Protein AF-A0A6G0XR82-F1 (afdb_monomer)

Mean predicted aligned error: 6.7 Å

Foldseek 3Di:
DPPQFPPVNLVVQADADEAEFPPPDDAPKDWDWQDDPPKIKIKIKAAARPDRLPAQEEEEEEEGHPDARVVCPVVQHLQCPDPRRYIYMYIHADRHYPIHDGDTPLCLQVVLVSCLVCVVVPPPDDQLHAYEYEYAASRLLNQLSCCQVPVPRHQAYEYELYAQAPCPWPVNVVVLVVDVCSVVVSVPDDRNRNSLVSQLPAAARAYEYEYECAANGRHVVRSVSSQVSHNHPHYYYHYDYPDYRPCSCVRPVPSVVVSVSVNSVLSSVLNVLVVLLVVLVVCLVVLVLVSLQVSLVVSLVDSSDDLVSLLSSLLSNLSSCVVVVNLVSNLVSLVVNCVSVVQPLSSLLSNLVSCVVVVNVVSNVVSLQSQQQSQVPPVGHDPVSSVVSVVSSVPDDD

Nearest PDB structures (foldseek):
  7jkq-assembly1_D  TM=6.886E-01  e=7.174E-10  Homo sapiens
  7svl-assembly1_A  TM=6.898E-01  e=7.174E-10  Homo sapiens
  1pfq-assembly1_B  TM=6.432E-01  e=1.160E-09  Homo sapiens
  7or4-assembly1_B  TM=6.634E-01  e=1.599E-09  Homo sapiens
  6eoq-assembly2_B  TM=6.815E-01  e=3.378E-09  Homo sapiens

Structure (mmCIF, N/CA/C/O backbone):
data_AF-A0A6G0XR82-F1
#
_entry.id   AF-A0A6G0XR82-F1
#
loop_
_atom_site.group_PDB
_atom_site.id
_atom_site.type_symbol
_atom_site.label_atom_id
_atom_site.label_alt_id
_atom_site.label_comp_id
_atom_site.label_asym_id
_atom_site.label_entity_id
_atom_site.label_seq_id
_atom_site.pdbx_PDB_ins_code
_atom_site.Cartn_x
_atom_site.Cartn_y
_atom_site.Cartn_z
_atom_site.occupancy
_atom_site.B_iso_or_equiv
_atom_site.auth_seq_id
_atom_site.auth_comp_id
_atom_site.auth_asym_id
_atom_site.auth_atom_id
_atom_site.pdbx_PDB_model_num
ATOM 1 N N . MET A 1 1 ? -2.478 14.395 -29.045 1.00 55.53 1 MET A N 1
ATOM 2 C CA . MET A 1 1 ? -1.799 13.345 -28.251 1.00 55.53 1 MET A CA 1
ATOM 3 C C . MET A 1 1 ? -0.926 14.026 -27.214 1.00 55.53 1 MET A C 1
ATOM 5 O O . MET A 1 1 ? -0.328 15.041 -27.544 1.00 55.53 1 MET A O 1
ATOM 9 N N . SER A 1 2 ? -0.887 13.512 -25.982 1.00 69.75 2 SER A N 1
ATOM 10 C CA . SER A 1 2 ? 0.058 13.986 -24.959 1.00 69.75 2 SER A CA 1
ATOM 11 C C . SER A 1 2 ? 1.497 13.804 -25.451 1.00 69.75 2 SER A C 1
ATOM 13 O O . SER A 1 2 ? 1.779 12.798 -26.104 1.00 69.75 2 SER A O 1
ATOM 15 N N . PHE A 1 3 ? 2.400 14.735 -25.120 1.00 74.00 3 PHE A N 1
ATOM 16 C CA . PHE A 1 3 ? 3.838 14.609 -25.403 1.00 74.00 3 PHE A CA 1
ATOM 17 C C . PHE A 1 3 ? 4.383 13.255 -24.924 1.00 74.00 3 PHE A C 1
ATOM 19 O O . PHE A 1 3 ? 5.084 12.567 -25.663 1.00 74.00 3 PHE A O 1
ATOM 26 N N . TRP A 1 4 ? 3.933 12.831 -23.740 1.00 75.75 4 TRP A N 1
ATOM 27 C CA . TRP A 1 4 ? 4.267 11.574 -23.066 1.00 75.75 4 TRP A CA 1
ATOM 28 C C . TRP A 1 4 ? 3.881 10.292 -23.812 1.00 75.75 4 TRP A C 1
ATOM 30 O O . TRP A 1 4 ? 4.352 9.220 -23.449 1.00 75.75 4 TRP A O 1
ATOM 40 N N . ASN A 1 5 ? 3.046 10.401 -24.848 1.00 76.00 5 ASN A N 1
ATOM 41 C CA . ASN A 1 5 ? 2.636 9.281 -25.698 1.00 76.00 5 ASN A CA 1
ATOM 42 C C . ASN A 1 5 ? 3.279 9.345 -27.089 1.00 76.00 5 ASN A C 1
ATOM 44 O O . ASN A 1 5 ? 2.842 8.644 -28.001 1.00 76.00 5 ASN A O 1
ATOM 48 N N . SER A 1 6 ? 4.263 10.224 -27.295 1.00 77.44 6 SER A N 1
ATOM 49 C CA . SER A 1 6 ? 4.989 10.260 -28.560 1.00 77.44 6 SER A CA 1
ATOM 50 C C . SER A 1 6 ? 5.784 8.959 -28.752 1.00 77.44 6 SER A C 1
ATOM 52 O O . SER A 1 6 ? 6.389 8.473 -27.792 1.00 77.44 6 SER A O 1
ATOM 54 N N . PRO A 1 7 ? 5.849 8.411 -29.982 1.00 75.50 7 PRO A N 1
ATOM 55 C CA . PRO A 1 7 ? 6.592 7.179 -30.256 1.00 75.50 7 PRO A CA 1
ATOM 56 C C . PRO A 1 7 ? 8.050 7.226 -29.791 1.00 75.50 7 PRO A C 1
ATOM 58 O O . PRO A 1 7 ? 8.578 6.224 -29.325 1.00 75.50 7 PRO A O 1
ATOM 61 N N . LEU A 1 8 ? 8.679 8.404 -29.858 1.00 72.38 8 LEU A N 1
ATOM 62 C CA . LEU A 1 8 ? 10.043 8.618 -29.387 1.00 72.38 8 LEU A CA 1
ATOM 63 C C . LEU A 1 8 ? 10.175 8.337 -27.885 1.00 72.38 8 LEU A C 1
ATOM 65 O O . LEU A 1 8 ? 11.029 7.552 -27.487 1.00 72.38 8 LEU A O 1
ATOM 69 N N . ILE A 1 9 ? 9.310 8.923 -27.055 1.00 73.50 9 ILE A N 1
ATOM 70 C CA . ILE A 1 9 ? 9.353 8.708 -25.602 1.00 73.50 9 ILE A CA 1
ATOM 71 C C . ILE A 1 9 ? 9.000 7.267 -25.275 1.00 73.50 9 ILE A C 1
ATOM 73 O O . ILE A 1 9 ? 9.699 6.638 -24.489 1.00 73.50 9 ILE A O 1
ATOM 77 N N . THR A 1 10 ? 7.958 6.727 -25.907 1.00 75.94 10 THR A N 1
ATOM 78 C CA . THR A 1 10 ? 7.538 5.345 -25.679 1.00 75.94 10 THR A CA 1
ATOM 79 C C . THR A 1 10 ? 8.652 4.354 -26.025 1.00 75.94 10 THR A C 1
ATOM 81 O O . THR A 1 10 ? 8.915 3.460 -25.231 1.00 75.94 10 THR A O 1
ATOM 84 N N . SER A 1 11 ? 9.370 4.550 -27.138 1.00 73.12 11 SER A N 1
ATOM 85 C CA . SER A 1 11 ? 10.477 3.671 -27.563 1.00 73.12 11 SER A CA 1
ATOM 86 C C . SER A 1 11 ? 11.698 3.675 -26.635 1.00 73.12 11 SER A C 1
ATOM 88 O O . SER A 1 11 ? 12.523 2.767 -26.698 1.00 73.12 11 SER A O 1
ATOM 90 N N . VAL A 1 12 ? 11.823 4.702 -25.792 1.00 73.69 12 VAL A N 1
ATOM 91 C CA . VAL A 1 12 ? 12.926 4.867 -24.833 1.00 73.69 12 VAL A CA 1
ATOM 92 C C . VAL A 1 12 ? 12.486 4.437 -23.437 1.00 73.69 12 VAL A C 1
ATOM 94 O O . VAL A 1 12 ? 13.255 3.836 -22.694 1.00 73.69 12 VAL A O 1
ATOM 97 N N . ALA A 1 13 ? 11.241 4.740 -23.072 1.00 77.38 13 ALA A N 1
ATOM 98 C CA . ALA A 1 13 ? 10.673 4.400 -21.775 1.00 77.38 13 ALA A CA 1
ATOM 99 C C . ALA A 1 13 ? 10.299 2.916 -21.662 1.00 77.38 13 ALA A C 1
ATOM 101 O O . ALA A 1 13 ? 10.279 2.387 -20.551 1.00 77.38 13 ALA A O 1
ATOM 102 N N . PHE A 1 14 ? 10.013 2.254 -22.787 1.00 87.69 14 PHE A N 1
ATOM 103 C CA . PHE A 1 14 ? 9.553 0.873 -22.821 1.00 87.69 14 PHE A CA 1
ATOM 104 C C . PHE A 1 14 ? 10.343 0.034 -23.825 1.00 87.69 14 PHE A C 1
ATOM 106 O O . PHE A 1 14 ? 10.493 0.387 -24.992 1.00 87.69 14 PHE A O 1
ATOM 113 N N . HIS A 1 15 ? 10.774 -1.136 -23.368 1.00 91.62 15 HIS A N 1
ATOM 114 C CA . HIS A 1 15 ? 11.325 -2.219 -24.176 1.00 91.62 15 HIS A CA 1
ATOM 115 C C . HIS A 1 15 ? 10.487 -3.483 -23.946 1.00 91.62 15 HIS A C 1
ATOM 117 O O . HIS A 1 15 ? 10.882 -4.344 -23.154 1.00 91.62 15 HIS A O 1
ATOM 123 N N . PRO A 1 16 ? 9.302 -3.580 -24.575 1.00 92.25 16 PRO A N 1
ATOM 124 C CA . PRO A 1 16 ? 8.404 -4.704 -24.364 1.00 92.25 16 PRO A CA 1
ATOM 125 C C . PRO A 1 16 ? 9.035 -6.019 -24.807 1.00 92.25 16 PRO A C 1
ATOM 127 O O . PRO A 1 16 ? 9.677 -6.097 -25.857 1.00 92.25 16 PRO A O 1
ATOM 130 N N . ARG A 1 17 ? 8.834 -7.064 -24.005 1.00 94.38 17 ARG A N 1
ATOM 131 C CA . ARG A 1 17 ? 9.253 -8.431 -24.320 1.00 94.38 17 ARG A CA 1
ATOM 132 C C . ARG A 1 17 ? 8.007 -9.305 -24.442 1.00 94.38 17 ARG A C 1
ATOM 134 O O . ARG A 1 17 ? 7.397 -9.605 -23.418 1.00 94.38 17 ARG A O 1
ATOM 141 N N . PRO A 1 18 ? 7.596 -9.703 -25.656 1.00 91.38 18 PRO A N 1
ATOM 142 C CA . PRO A 1 18 ? 6.456 -10.591 -25.815 1.00 91.38 18 PRO A CA 1
ATOM 143 C C . PRO A 1 18 ? 6.796 -12.001 -25.320 1.00 91.38 18 PRO A C 1
ATOM 145 O O . PRO A 1 18 ? 7.909 -12.494 -25.517 1.00 91.38 18 PRO A O 1
ATOM 148 N N . HIS A 1 19 ? 5.820 -12.663 -24.705 1.00 91.69 19 HIS A N 1
ATOM 149 C CA . HIS A 1 19 ? 5.923 -14.038 -24.213 1.00 91.69 19 HIS A CA 1
ATOM 150 C C . HIS A 1 19 ? 4.552 -14.711 -24.233 1.00 91.69 19 HIS A C 1
ATOM 152 O O . HIS A 1 19 ? 3.540 -14.084 -23.929 1.00 91.69 19 HIS A O 1
ATOM 158 N N . ALA A 1 20 ? 4.495 -15.995 -24.584 1.00 94.06 20 ALA A N 1
ATOM 159 C CA . ALA A 1 20 ? 3.223 -16.704 -24.668 1.00 94.06 20 ALA A CA 1
ATOM 160 C C . ALA A 1 20 ? 2.672 -17.044 -23.274 1.00 94.06 20 ALA A C 1
ATOM 162 O O . ALA A 1 20 ? 3.392 -17.569 -22.419 1.00 94.06 20 ALA A O 1
ATOM 163 N N . MET A 1 21 ? 1.371 -16.831 -23.078 1.00 95.81 21 MET A N 1
ATOM 164 C CA . MET A 1 21 ? 0.655 -17.280 -21.883 1.00 95.81 21 MET A CA 1
ATOM 165 C C . MET A 1 21 ? 0.849 -18.790 -21.663 1.00 95.81 21 MET A C 1
ATOM 167 O O . MET A 1 21 ? 0.847 -19.571 -22.616 1.00 95.81 21 MET A O 1
ATOM 171 N N . ASN A 1 22 ? 0.982 -19.207 -20.405 1.00 95.12 22 ASN A N 1
ATOM 172 C CA . ASN A 1 22 ? 1.188 -20.588 -19.962 1.00 95.12 22 ASN A CA 1
ATOM 173 C C . ASN A 1 22 ? 2.505 -21.238 -20.411 1.00 95.12 22 ASN A C 1
ATOM 175 O O . ASN A 1 22 ? 2.667 -22.453 -20.278 1.00 95.12 22 ASN A O 1
ATOM 179 N N . SER A 1 23 ? 3.467 -20.468 -20.919 1.00 91.44 23 SER A N 1
ATOM 180 C CA . SER A 1 23 ? 4.781 -21.011 -21.269 1.00 91.44 23 SER A CA 1
ATOM 181 C C . SER A 1 23 ? 5.792 -20.827 -20.134 1.00 91.44 23 SER A C 1
ATOM 183 O O . SER A 1 23 ? 5.794 -19.807 -19.438 1.00 91.44 23 SER A O 1
ATOM 185 N N . ALA A 1 24 ? 6.625 -21.852 -19.919 1.00 87.44 24 ALA A N 1
ATOM 186 C CA . ALA A 1 24 ? 7.550 -21.951 -18.785 1.00 87.44 24 ALA A CA 1
ATOM 187 C C . ALA A 1 24 ? 6.859 -21.757 -17.417 1.00 87.44 24 ALA A C 1
ATOM 189 O O . ALA A 1 24 ? 7.332 -21.001 -16.574 1.00 87.44 24 ALA A O 1
ATOM 190 N N . LEU A 1 25 ? 5.705 -22.400 -17.201 1.00 92.81 25 LEU A N 1
ATOM 191 C CA . LEU A 1 25 ? 5.049 -22.388 -15.893 1.00 92.81 25 LEU A CA 1
ATOM 192 C C . LEU A 1 25 ? 5.824 -23.249 -14.893 1.00 92.81 25 LEU A C 1
ATOM 194 O O . LEU A 1 25 ? 6.047 -24.441 -15.111 1.00 92.81 25 LEU A O 1
ATOM 198 N N . VAL A 1 26 ? 6.184 -22.646 -13.765 1.00 93.00 26 VAL A N 1
ATOM 199 C CA . VAL A 1 26 ? 6.666 -23.375 -12.589 1.00 93.00 26 VAL A CA 1
ATOM 200 C C . VAL A 1 26 ? 5.489 -24.010 -11.831 1.00 93.00 26 VAL A C 1
ATOM 202 O O . VAL A 1 26 ? 4.343 -23.587 -12.009 1.00 93.00 26 VAL A O 1
ATOM 205 N N . PRO A 1 27 ? 5.726 -25.025 -10.977 1.00 93.75 27 PRO A N 1
ATOM 206 C CA . PRO A 1 27 ? 4.661 -25.660 -10.206 1.00 93.75 27 PRO A CA 1
ATOM 207 C C . PRO A 1 27 ? 3.782 -24.650 -9.460 1.00 93.75 27 PRO A C 1
ATOM 209 O O . PRO A 1 27 ? 4.287 -23.719 -8.839 1.00 93.75 27 PRO A O 1
ATOM 212 N N . ASN A 1 28 ? 2.466 -24.865 -9.514 1.00 94.12 28 ASN A N 1
ATOM 213 C CA . ASN A 1 28 ? 1.417 -24.039 -8.901 1.00 94.12 28 ASN A CA 1
ATOM 214 C C . ASN A 1 28 ? 1.278 -22.598 -9.416 1.00 94.12 28 ASN A C 1
ATOM 216 O O . ASN A 1 28 ? 0.343 -21.922 -8.964 1.00 94.12 28 ASN A O 1
ATOM 220 N N . ALA A 1 29 ? 2.119 -22.153 -10.357 1.00 96.81 29 ALA A N 1
ATOM 221 C CA . ALA A 1 29 ? 1.943 -20.871 -11.022 1.00 96.81 29 ALA A CA 1
ATOM 222 C C . ALA A 1 29 ? 0.681 -20.871 -11.897 1.00 96.81 29 ALA A C 1
ATOM 224 O O . ALA A 1 29 ? 0.332 -21.882 -12.510 1.00 96.81 29 ALA A O 1
ATOM 225 N N . ILE A 1 30 ? -0.008 -19.733 -11.933 1.00 97.12 30 ILE A N 1
ATOM 226 C CA . ILE A 1 30 ? -1.222 -19.525 -12.723 1.00 97.12 30 ILE A CA 1
ATOM 227 C C . ILE A 1 30 ? -1.022 -18.271 -13.562 1.00 97.12 30 ILE A C 1
ATOM 229 O O . ILE A 1 30 ? -0.841 -17.191 -13.003 1.00 97.12 30 ILE A O 1
ATOM 233 N N . ASP A 1 31 ? -1.099 -18.407 -14.882 1.00 98.25 31 ASP A N 1
ATOM 234 C CA . ASP A 1 31 ? -1.198 -17.252 -15.767 1.00 98.25 31 ASP A CA 1
ATOM 235 C C . ASP A 1 31 ? -2.660 -16.843 -15.921 1.00 98.25 31 ASP A C 1
ATOM 237 O O . ASP A 1 31 ? -3.562 -17.679 -16.022 1.00 98.25 31 ASP A O 1
ATOM 241 N N . GLY A 1 32 ? -2.897 -15.540 -15.974 1.00 98.06 32 GLY A N 1
ATOM 242 C CA . GLY A 1 32 ? -4.209 -14.986 -16.250 1.00 98.06 32 GLY A CA 1
ATOM 243 C C . GLY A 1 32 ? -4.119 -13.618 -16.900 1.00 98.06 32 GLY A C 1
ATOM 244 O O . GLY A 1 32 ? -3.064 -13.192 -17.384 1.00 98.06 32 GLY A O 1
ATOM 245 N N . THR A 1 33 ? -5.260 -12.941 -16.964 1.00 98.25 33 THR A N 1
ATOM 246 C CA . THR A 1 33 ? -5.354 -11.629 -17.593 1.00 98.25 33 THR A CA 1
ATOM 247 C C . THR A 1 33 ? -6.385 -10.766 -16.880 1.00 98.25 33 THR A C 1
ATOM 249 O O . THR A 1 33 ? -7.494 -11.222 -16.612 1.00 98.25 33 THR A O 1
ATOM 252 N N . PHE A 1 34 ? -6.024 -9.519 -16.590 1.00 98.31 34 PHE A N 1
ATOM 253 C CA . PHE A 1 34 ? -6.964 -8.463 -16.225 1.00 98.31 34 PHE A CA 1
ATOM 254 C C . PHE A 1 34 ? -7.496 -7.819 -17.501 1.00 98.31 34 PHE A C 1
ATOM 256 O O . PHE A 1 34 ? -6.716 -7.505 -18.397 1.00 98.31 34 PHE A O 1
ATOM 263 N N . THR A 1 35 ? -8.804 -7.617 -17.619 1.00 97.56 35 THR A N 1
ATOM 264 C CA . THR A 1 35 ? -9.425 -7.206 -18.890 1.00 97.56 35 THR A CA 1
ATOM 265 C C . THR A 1 35 ? -10.333 -6.000 -18.722 1.00 97.56 35 THR A C 1
ATOM 267 O O . THR A 1 35 ? -11.177 -5.974 -17.827 1.00 97.56 35 THR A O 1
ATOM 270 N N . SER A 1 36 ? -10.222 -5.039 -19.635 1.00 95.25 36 SER A N 1
ATOM 271 C CA . SER A 1 36 ? -11.214 -3.985 -19.861 1.00 95.25 36 SER A CA 1
ATOM 272 C C . SER A 1 36 ? -11.848 -4.147 -21.250 1.00 95.25 36 SER A C 1
ATOM 274 O O . SER A 1 36 ? -11.583 -5.118 -21.956 1.00 95.25 36 SER A O 1
ATOM 276 N N . SER A 1 37 ? -12.682 -3.194 -21.672 1.00 93.56 37 SER A N 1
ATOM 277 C CA . SER A 1 37 ? -13.242 -3.182 -23.029 1.00 93.56 37 SER A CA 1
ATOM 278 C C . SER A 1 37 ? -12.204 -2.936 -24.131 1.00 93.56 37 SER A C 1
ATOM 280 O O . SER A 1 37 ? -12.506 -3.174 -25.297 1.00 93.56 37 SER A O 1
ATOM 282 N N . THR A 1 38 ? -11.010 -2.436 -23.794 1.00 93.19 38 THR A N 1
ATOM 283 C CA . THR A 1 38 ? -10.015 -1.982 -24.782 1.00 93.19 38 THR A CA 1
ATOM 284 C C . THR A 1 38 ? -8.644 -2.625 -24.640 1.00 93.19 38 THR A C 1
ATOM 286 O O . THR A 1 38 ? -7.877 -2.596 -25.600 1.00 93.19 38 THR A O 1
ATOM 289 N N . ILE A 1 39 ? -8.316 -3.186 -23.474 1.00 96.56 39 ILE A N 1
ATOM 290 C CA . ILE A 1 39 ? -7.007 -3.785 -23.205 1.00 96.56 39 ILE A CA 1
ATOM 291 C C . ILE A 1 39 ? -7.105 -5.021 -22.314 1.00 96.56 39 ILE A C 1
ATOM 293 O O . ILE A 1 39 ? -8.064 -5.202 -21.561 1.00 96.56 39 ILE A O 1
ATOM 297 N N . SER A 1 40 ? -6.056 -5.832 -22.362 1.00 97.44 40 SER A N 1
ATOM 298 C CA . SER A 1 40 ? -5.846 -6.987 -21.512 1.00 97.44 40 SER A CA 1
ATOM 299 C C . SER A 1 40 ? -4.414 -6.974 -20.958 1.00 97.44 40 SER A C 1
ATOM 301 O O . SER A 1 40 ? -3.467 -6.842 -21.731 1.00 97.44 40 SER A O 1
ATOM 303 N N . LEU A 1 41 ? -4.247 -7.090 -19.640 1.00 98.31 41 LEU A N 1
ATOM 304 C CA . LEU A 1 41 ? -2.948 -7.102 -18.953 1.00 98.31 41 LEU A CA 1
ATOM 305 C C . LEU A 1 41 ? -2.674 -8.497 -18.400 1.00 98.31 41 LEU A C 1
ATOM 307 O O . LEU A 1 41 ? -3.444 -8.995 -17.576 1.00 98.31 41 LEU A O 1
ATOM 311 N N . GLY A 1 42 ? -1.612 -9.138 -18.872 1.00 98.19 42 GLY A N 1
ATOM 312 C CA . GLY A 1 42 ? -1.167 -10.437 -18.397 1.00 98.19 42 GLY A CA 1
ATOM 313 C C . GLY A 1 42 ? -0.675 -10.383 -16.954 1.00 98.19 42 GLY A C 1
ATOM 314 O O . GLY A 1 42 ? -0.168 -9.365 -16.485 1.00 98.19 42 GLY A O 1
ATOM 315 N N . TYR A 1 43 ? -0.835 -11.488 -16.235 1.00 98.50 43 TYR A N 1
ATOM 316 C CA . TYR A 1 43 ? -0.204 -11.667 -14.935 1.00 98.50 43 TYR A CA 1
ATOM 317 C C . TYR A 1 43 ? 0.187 -13.118 -14.705 1.00 98.50 43 TYR A C 1
ATOM 319 O O . TYR A 1 43 ? -0.530 -14.027 -15.123 1.00 98.50 43 TYR A O 1
ATOM 327 N N . ARG A 1 44 ? 1.247 -13.332 -13.926 1.00 98.50 44 ARG A N 1
ATOM 328 C CA . ARG A 1 44 ? 1.579 -14.644 -13.366 1.00 98.50 44 ARG A CA 1
ATOM 329 C C . ARG A 1 44 ? 1.447 -14.620 -11.855 1.00 98.50 44 ARG A C 1
ATOM 331 O O . ARG A 1 44 ? 2.093 -13.821 -11.179 1.00 98.50 44 ARG A O 1
ATOM 338 N N . PHE A 1 45 ? 0.625 -15.518 -11.326 1.00 98.44 45 PHE A N 1
ATOM 339 C CA . PHE A 1 45 ? 0.469 -15.740 -9.898 1.00 98.44 45 PHE A CA 1
ATOM 340 C C . PHE A 1 45 ? 1.267 -16.962 -9.453 1.00 98.44 45 PHE A C 1
ATOM 342 O O . PHE A 1 45 ? 0.876 -18.103 -9.693 1.00 98.44 45 PHE A O 1
ATOM 349 N N . TYR A 1 46 ? 2.382 -16.717 -8.783 1.00 98.12 46 TYR A N 1
ATOM 350 C CA . TYR A 1 46 ? 3.236 -17.708 -8.155 1.00 98.12 46 TYR A CA 1
ATOM 351 C C . TYR A 1 46 ? 2.749 -18.038 -6.751 1.00 98.12 46 TYR A C 1
ATOM 353 O O . TYR A 1 46 ? 2.797 -17.210 -5.840 1.00 98.12 46 TYR A O 1
ATOM 361 N N . ARG A 1 47 ? 2.342 -19.290 -6.567 1.00 96.62 47 ARG A N 1
ATOM 362 C CA . ARG A 1 47 ? 2.002 -19.852 -5.260 1.00 96.62 47 ARG A CA 1
ATOM 363 C C . ARG A 1 47 ? 3.124 -20.771 -4.774 1.00 96.62 47 ARG A C 1
ATOM 365 O O . ARG A 1 47 ? 3.822 -21.343 -5.615 1.00 96.62 47 ARG A O 1
ATOM 372 N N . PRO A 1 48 ? 3.291 -20.961 -3.452 1.00 93.06 48 PRO A N 1
ATOM 373 C CA . PRO A 1 48 ? 4.290 -21.884 -2.924 1.00 93.06 48 PRO A CA 1
ATOM 374 C C . PRO A 1 48 ? 4.197 -23.279 -3.562 1.00 93.06 48 PRO A C 1
ATOM 376 O O . PRO A 1 48 ? 3.114 -23.814 -3.810 1.00 93.06 48 PRO A O 1
ATOM 379 N N . SER A 1 49 ? 5.349 -23.883 -3.852 1.00 83.44 49 SER A N 1
ATOM 380 C CA . SER A 1 49 ? 5.414 -25.137 -4.619 1.00 83.44 49 SER A CA 1
ATOM 381 C C . SER A 1 49 ? 4.941 -26.367 -3.831 1.00 83.44 49 SER A C 1
ATOM 383 O O . SER A 1 49 ? 4.312 -27.256 -4.402 1.00 83.44 49 SER A O 1
ATOM 385 N N . SER A 1 50 ? 5.209 -26.419 -2.525 1.00 82.25 50 SER A N 1
ATOM 386 C CA . SER A 1 50 ? 4.862 -27.549 -1.652 1.00 82.25 50 SER A CA 1
ATOM 387 C C . SER A 1 50 ? 3.441 -27.458 -1.094 1.00 82.25 50 SER A C 1
ATOM 389 O O . SER A 1 50 ? 2.709 -28.444 -1.096 1.00 82.25 50 SER A O 1
ATOM 391 N N . GLN A 1 51 ? 3.048 -26.276 -0.621 1.00 88.75 51 GLN A N 1
ATOM 392 C CA . GLN A 1 51 ? 1.745 -26.005 -0.017 1.00 88.75 51 GLN A CA 1
ATOM 393 C C . GLN A 1 51 ? 1.174 -24.716 -0.623 1.00 88.75 51 GLN A C 1
ATOM 395 O O . GLN A 1 51 ? 1.398 -23.636 -0.081 1.00 88.75 51 GLN A O 1
ATOM 400 N N . PRO A 1 52 ? 0.460 -24.797 -1.761 1.00 87.44 52 PRO A N 1
ATOM 401 C CA . PRO A 1 52 ? 0.110 -23.629 -2.574 1.00 87.44 52 PRO A CA 1
ATOM 402 C C . PRO A 1 52 ? -0.789 -22.603 -1.886 1.00 87.44 52 PRO A C 1
ATOM 404 O O . PRO A 1 52 ? -0.849 -21.470 -2.351 1.00 87.44 52 PRO A O 1
ATOM 407 N N . ASP A 1 53 ? -1.454 -22.981 -0.796 1.00 90.44 53 ASP A N 1
ATOM 408 C CA . ASP A 1 53 ? -2.315 -22.094 -0.010 1.00 90.44 53 ASP A CA 1
ATOM 409 C C . ASP A 1 53 ? -1.661 -21.675 1.328 1.00 90.44 53 ASP A C 1
ATOM 411 O O . ASP A 1 53 ? -2.262 -20.946 2.111 1.00 90.44 53 ASP A O 1
ATOM 415 N N . SER A 1 54 ? -0.420 -22.109 1.590 1.00 92.25 54 SER A N 1
ATOM 416 C CA . SER A 1 54 ? 0.349 -21.782 2.798 1.00 92.25 54 SER A CA 1
ATOM 417 C C . SER A 1 54 ? 1.242 -20.562 2.570 1.00 92.25 54 SER A C 1
ATOM 419 O O . SER A 1 54 ? 2.468 -20.668 2.491 1.00 92.25 54 SER A O 1
ATOM 421 N N . TYR A 1 55 ? 0.614 -19.399 2.450 1.00 96.25 55 TYR A N 1
ATOM 422 C CA . TYR A 1 55 ? 1.275 -18.097 2.438 1.00 96.25 55 TYR A CA 1
ATOM 423 C C . TYR A 1 55 ? 0.520 -17.127 3.346 1.00 96.25 55 TYR A C 1
ATOM 425 O O . TYR A 1 55 ? -0.699 -17.208 3.474 1.00 96.25 55 TYR A O 1
ATOM 433 N N . GLU A 1 56 ? 1.247 -16.211 3.976 1.00 96.88 56 GLU A N 1
ATOM 434 C CA . GLU A 1 56 ? 0.700 -15.237 4.929 1.00 96.88 56 GLU A CA 1
ATOM 435 C C . GLU A 1 56 ? 0.457 -13.867 4.288 1.00 96.88 56 GLU A C 1
ATOM 437 O O . GLU A 1 56 ? -0.146 -12.990 4.898 1.00 96.88 56 GLU A O 1
ATOM 442 N N . SER A 1 57 ? 0.928 -13.668 3.056 1.00 98.00 57 SER A N 1
ATOM 443 C CA . SER A 1 57 ? 0.746 -12.435 2.289 1.00 98.00 57 SER A CA 1
ATOM 444 C C . SER A 1 57 ? 0.876 -12.682 0.784 1.00 98.00 57 SER A C 1
ATOM 446 O O . SER A 1 57 ? 1.446 -13.687 0.347 1.00 98.00 57 SER A O 1
ATOM 448 N N . VAL A 1 58 ? 0.353 -11.753 -0.016 1.00 98.56 58 VAL A N 1
ATOM 449 C CA . VAL A 1 58 ? 0.569 -11.701 -1.468 1.00 98.56 58 VAL A CA 1
ATOM 450 C C . VAL A 1 58 ? 1.351 -10.441 -1.806 1.00 98.56 58 VAL A C 1
ATOM 452 O O . VAL A 1 58 ? 0.927 -9.340 -1.467 1.00 98.56 58 VAL A O 1
ATOM 455 N N . ILE A 1 59 ? 2.462 -10.579 -2.521 1.00 98.81 59 ILE A N 1
ATOM 456 C CA . ILE A 1 59 ? 3.165 -9.448 -3.125 1.00 98.81 59 ILE A CA 1
ATOM 457 C C . ILE A 1 59 ? 2.574 -9.200 -4.515 1.00 98.81 59 ILE A C 1
ATOM 459 O O . ILE A 1 59 ? 2.690 -10.054 -5.390 1.00 98.81 59 ILE A O 1
ATOM 463 N N . LEU A 1 60 ? 1.960 -8.035 -4.728 1.00 98.88 60 LEU A N 1
ATOM 464 C CA . LEU A 1 60 ? 1.551 -7.548 -6.046 1.00 98.88 60 LEU A CA 1
ATOM 465 C C . LEU A 1 60 ? 2.695 -6.725 -6.647 1.00 98.88 60 LEU A C 1
ATOM 467 O O . LEU A 1 60 ? 2.939 -5.596 -6.219 1.00 98.88 60 LEU A O 1
ATOM 471 N N . LEU A 1 61 ? 3.390 -7.301 -7.626 1.00 98.88 61 LEU A N 1
ATOM 472 C CA . LEU A 1 61 ? 4.594 -6.749 -8.225 1.00 98.88 61 LEU A CA 1
ATOM 473 C C . LEU A 1 61 ? 4.322 -6.109 -9.590 1.00 98.88 61 LEU A C 1
ATOM 475 O O . LEU A 1 61 ? 3.858 -6.760 -10.527 1.00 98.88 61 LEU A O 1
ATOM 479 N N . PHE A 1 62 ? 4.708 -4.840 -9.698 1.00 98.62 62 PHE A N 1
ATOM 480 C CA . PHE A 1 62 ? 4.875 -4.107 -10.948 1.00 98.62 62 PHE A CA 1
ATOM 481 C C . PHE A 1 62 ? 6.369 -4.066 -11.285 1.00 98.62 62 PHE A C 1
ATOM 483 O O . PHE A 1 62 ? 7.166 -3.490 -10.535 1.00 98.62 62 PHE A O 1
ATOM 490 N N . HIS A 1 63 ? 6.749 -4.719 -12.382 1.00 97.88 63 HIS A N 1
ATOM 491 C CA . HIS A 1 63 ? 8.150 -4.955 -12.735 1.00 97.88 63 HIS A CA 1
ATOM 492 C C . HIS A 1 63 ? 8.823 -3.718 -13.355 1.00 97.88 63 HIS A C 1
ATOM 494 O O . HIS A 1 63 ? 8.177 -2.726 -13.699 1.00 97.88 63 HIS A O 1
ATOM 500 N N . GLY A 1 64 ? 10.142 -3.744 -13.495 1.00 95.50 64 GLY A N 1
ATOM 501 C CA . GLY A 1 64 ? 10.906 -2.705 -14.178 1.00 95.50 64 GLY A CA 1
ATOM 502 C C . GLY A 1 64 ? 10.760 -2.770 -15.698 1.00 95.50 64 GLY A C 1
ATOM 503 O O . GLY A 1 64 ? 10.176 -3.690 -16.268 1.00 95.50 64 GLY A O 1
ATOM 504 N N . ASN A 1 65 ? 11.303 -1.773 -16.395 1.00 92.12 65 ASN A N 1
ATOM 505 C CA . ASN A 1 65 ? 11.359 -1.824 -17.855 1.00 92.12 65 ASN A CA 1
ATOM 506 C C . ASN A 1 65 ? 12.192 -3.041 -18.328 1.00 92.12 65 ASN A C 1
ATOM 508 O O . ASN A 1 65 ? 13.150 -3.424 -17.664 1.00 92.12 65 ASN A O 1
ATOM 512 N N . ALA A 1 66 ? 11.845 -3.608 -19.488 1.00 92.69 66 ALA A N 1
ATOM 513 C CA . ALA A 1 66 ? 12.471 -4.781 -20.114 1.00 92.69 66 ALA A CA 1
ATOM 514 C C . ALA A 1 66 ? 12.368 -6.111 -19.338 1.00 92.69 66 ALA A C 1
ATOM 516 O O . ALA A 1 66 ? 13.024 -7.089 -19.706 1.00 92.69 66 ALA A O 1
ATOM 517 N N . GLU A 1 67 ? 11.533 -6.178 -18.307 1.00 95.69 67 GLU A N 1
ATOM 518 C CA . GLU A 1 67 ? 11.230 -7.405 -17.560 1.00 95.69 67 GLU A CA 1
ATOM 519 C C . GLU A 1 67 ? 9.867 -7.965 -17.960 1.00 95.69 67 GLU A C 1
ATOM 521 O O . GLU A 1 67 ? 9.061 -7.253 -18.553 1.00 95.69 67 GLU A O 1
ATOM 526 N N . ILE A 1 68 ? 9.626 -9.237 -17.656 1.00 96.94 68 ILE A N 1
ATOM 527 C CA . ILE A 1 68 ? 8.327 -9.905 -17.807 1.00 96.94 68 ILE A CA 1
ATOM 528 C C . ILE A 1 68 ? 8.047 -10.800 -16.608 1.00 96.94 68 ILE A C 1
ATOM 530 O O . ILE A 1 68 ? 8.972 -11.228 -15.916 1.00 96.94 68 ILE A O 1
ATOM 534 N N . ALA A 1 69 ? 6.780 -11.149 -16.395 1.00 97.06 69 ALA A N 1
ATOM 535 C CA . ALA A 1 69 ? 6.353 -11.974 -15.273 1.00 97.06 69 ALA A CA 1
ATOM 536 C C . ALA A 1 69 ? 7.207 -13.247 -15.044 1.00 97.06 69 ALA A C 1
ATOM 538 O O . ALA A 1 69 ? 7.629 -13.439 -13.903 1.00 97.06 69 ALA A O 1
ATOM 539 N N . PRO A 1 70 ? 7.567 -14.055 -16.072 1.00 96.25 70 PRO A N 1
ATOM 540 C CA . PRO A 1 70 ? 8.449 -15.221 -15.922 1.00 96.25 70 PRO A CA 1
ATOM 541 C C . PRO A 1 70 ? 9.847 -14.953 -15.339 1.00 96.25 70 PRO A C 1
ATOM 543 O O . PRO A 1 70 ? 10.451 -15.865 -14.777 1.00 96.25 70 PRO A O 1
ATOM 546 N N . ASP A 1 71 ? 10.384 -13.731 -15.441 1.00 96.56 71 ASP A N 1
ATOM 547 C CA . ASP A 1 71 ? 11.727 -13.420 -14.925 1.00 96.56 71 ASP A CA 1
ATOM 548 C C . ASP A 1 71 ? 11.794 -13.548 -13.382 1.00 96.56 71 ASP A C 1
ATOM 550 O O . ASP A 1 71 ? 12.873 -13.676 -12.799 1.00 96.56 71 ASP A O 1
ATOM 554 N N . TYR A 1 72 ? 10.639 -13.587 -12.706 1.00 97.00 72 TYR A N 1
ATOM 555 C CA . TYR A 1 72 ? 10.519 -13.648 -11.247 1.00 97.00 72 TYR A CA 1
ATOM 556 C C . TYR A 1 72 ? 10.398 -15.066 -10.669 1.00 97.00 72 TYR A C 1
ATOM 558 O O . TYR A 1 72 ? 10.205 -15.226 -9.459 1.00 97.00 72 TYR A O 1
ATOM 566 N N . ASP A 1 73 ? 10.581 -16.110 -11.482 1.00 95.69 73 ASP A N 1
ATOM 567 C CA . ASP A 1 73 ? 10.542 -17.508 -11.037 1.00 95.69 73 ASP A CA 1
ATOM 568 C C . ASP A 1 73 ? 11.470 -17.769 -9.837 1.00 95.69 73 ASP A C 1
ATOM 570 O O . ASP A 1 73 ? 11.069 -18.407 -8.860 1.00 95.69 73 ASP A O 1
ATOM 574 N N . SER A 1 74 ? 12.710 -17.264 -9.872 1.00 95.00 74 SER A N 1
ATOM 575 C CA . SER A 1 74 ? 13.662 -17.443 -8.765 1.00 95.00 74 SER A CA 1
ATOM 576 C C . SER A 1 74 ? 13.230 -16.676 -7.518 1.00 95.00 74 SER A C 1
ATOM 578 O O . SER A 1 74 ? 13.289 -17.223 -6.419 1.00 95.00 74 SER A O 1
ATOM 580 N N . ALA A 1 75 ? 12.758 -15.438 -7.682 1.00 96.62 75 ALA A N 1
ATOM 581 C CA . ALA A 1 75 ? 12.300 -14.620 -6.565 1.00 96.62 75 ALA A CA 1
ATOM 582 C C . ALA A 1 75 ? 11.097 -15.259 -5.861 1.00 96.62 75 ALA A C 1
ATOM 584 O O . ALA A 1 75 ? 11.053 -15.281 -4.634 1.00 96.62 75 ALA A O 1
ATOM 585 N N . SER A 1 76 ? 10.168 -15.860 -6.612 1.00 96.81 76 SER A N 1
ATOM 586 C CA . SER A 1 76 ? 9.011 -16.551 -6.034 1.00 96.81 76 SER A CA 1
ATOM 587 C C . SER A 1 76 ? 9.404 -17.697 -5.091 1.00 96.81 76 SER A C 1
ATOM 589 O O . SER A 1 76 ? 8.787 -17.877 -4.041 1.00 96.81 76 SER A O 1
ATOM 591 N N . LYS A 1 77 ? 10.473 -18.440 -5.416 1.00 95.69 77 LYS A N 1
ATOM 592 C CA . LYS A 1 77 ? 10.980 -19.537 -4.578 1.00 95.69 77 LYS A CA 1
ATOM 593 C C . LYS A 1 77 ? 11.523 -19.012 -3.259 1.00 95.69 77 LYS A C 1
ATOM 595 O O . LYS A 1 77 ? 11.164 -19.545 -2.214 1.00 95.69 77 LYS A O 1
ATOM 600 N N . GLU A 1 78 ? 12.330 -17.956 -3.317 1.00 96.75 78 GLU A N 1
ATOM 601 C CA . GLU A 1 78 ? 12.881 -17.291 -2.133 1.00 96.75 78 GLU A CA 1
ATOM 602 C C . GLU A 1 78 ? 11.761 -16.801 -1.223 1.00 96.75 78 GLU A C 1
ATOM 604 O O . GLU A 1 78 ? 11.742 -17.140 -0.044 1.00 96.75 78 GLU A O 1
ATOM 609 N N . LEU A 1 79 ? 10.782 -16.091 -1.796 1.00 97.19 79 LEU A N 1
ATOM 610 C CA . LEU A 1 79 ? 9.649 -15.526 -1.069 1.00 97.19 79 LEU A CA 1
ATOM 611 C C . LEU A 1 79 ? 8.790 -16.603 -0.391 1.00 97.19 79 LEU A C 1
ATOM 613 O O . LEU A 1 79 ? 8.380 -16.449 0.759 1.00 97.19 79 LEU A O 1
ATOM 617 N N . SER A 1 80 ? 8.557 -17.724 -1.075 1.00 95.62 80 SER A N 1
ATOM 618 C CA . SER A 1 80 ? 7.797 -18.847 -0.518 1.00 95.62 80 SER A CA 1
ATOM 619 C C . SER A 1 80 ? 8.540 -19.614 0.583 1.00 95.62 80 SER A C 1
ATOM 621 O O . SER A 1 80 ? 7.910 -20.319 1.365 1.00 95.62 80 SER A O 1
ATOM 623 N N . ALA A 1 81 ? 9.870 -19.496 0.644 1.00 95.25 81 ALA A N 1
ATOM 624 C CA . ALA A 1 81 ? 10.721 -20.204 1.598 1.00 95.25 81 ALA A CA 1
ATOM 625 C C . ALA A 1 81 ? 11.076 -19.367 2.839 1.00 95.25 81 ALA A C 1
ATOM 627 O O . ALA A 1 81 ? 11.806 -19.845 3.713 1.00 95.25 81 ALA A O 1
ATOM 628 N N . MET A 1 82 ? 10.609 -18.119 2.920 1.00 95.06 82 MET A N 1
ATOM 629 C CA . MET A 1 82 ? 10.892 -17.257 4.065 1.00 95.06 82 MET A CA 1
ATOM 630 C C . MET A 1 82 ? 10.099 -17.680 5.307 1.00 95.06 82 MET A C 1
ATOM 632 O O . MET A 1 82 ? 9.226 -18.544 5.254 1.00 95.06 82 MET A O 1
ATOM 636 N N . LYS A 1 83 ? 10.408 -17.067 6.457 1.00 94.69 83 LYS A N 1
ATOM 637 C CA . LYS A 1 83 ? 9.687 -17.364 7.705 1.00 94.69 83 LYS A CA 1
ATOM 638 C C . LYS A 1 83 ? 8.263 -16.819 7.687 1.00 94.69 83 LYS A C 1
ATOM 640 O O . LYS A 1 83 ? 7.432 -17.385 8.383 1.00 94.69 83 LYS A O 1
ATOM 645 N N . SER A 1 84 ? 8.016 -15.763 6.913 1.00 94.06 84 SER A N 1
ATOM 646 C CA . SER A 1 84 ? 6.683 -15.242 6.606 1.00 94.06 84 SER A CA 1
ATOM 647 C C . SER A 1 84 ? 6.431 -15.476 5.109 1.00 94.06 84 SER A C 1
ATOM 649 O O . SER A 1 84 ? 6.705 -14.583 4.301 1.00 94.06 84 SER A O 1
ATOM 651 N N . PRO A 1 85 ? 6.014 -16.690 4.694 1.00 96.38 85 PRO A N 1
ATOM 652 C CA . PRO A 1 85 ? 5.935 -17.048 3.283 1.00 96.38 85 PRO A CA 1
ATOM 653 C C . PRO A 1 85 ? 4.991 -16.122 2.519 1.00 96.38 85 PRO A C 1
ATOM 655 O O . PRO A 1 85 ? 3.862 -15.878 2.953 1.00 96.38 85 PRO A O 1
ATOM 658 N N . ALA A 1 86 ? 5.429 -15.651 1.355 1.00 97.88 86 ALA A N 1
ATOM 659 C CA . ALA A 1 86 ? 4.614 -14.827 0.471 1.00 97.88 86 ALA A CA 1
ATOM 660 C C . ALA A 1 86 ? 4.383 -15.514 -0.876 1.00 97.88 86 ALA A C 1
ATOM 662 O O . ALA A 1 86 ? 5.293 -16.112 -1.455 1.00 97.88 86 ALA A O 1
ATOM 663 N N . ALA A 1 87 ? 3.163 -15.386 -1.392 1.00 98.31 87 ALA A N 1
ATOM 664 C CA . ALA A 1 87 ? 2.883 -15.619 -2.802 1.00 98.31 87 ALA A CA 1
ATOM 665 C C . ALA A 1 87 ? 3.234 -14.358 -3.610 1.00 98.31 87 ALA A C 1
ATOM 667 O O . ALA A 1 87 ? 3.216 -13.248 -3.076 1.00 98.31 87 ALA A O 1
ATOM 668 N N . LEU A 1 88 ? 3.548 -14.512 -4.895 1.00 98.62 88 LEU A N 1
ATOM 669 C CA . LEU A 1 88 ? 3.966 -13.408 -5.761 1.00 98.62 88 LEU A CA 1
ATOM 670 C C . LEU A 1 88 ? 3.041 -13.315 -6.975 1.00 98.62 88 LEU A C 1
ATOM 672 O O . LEU A 1 88 ? 2.892 -14.275 -7.717 1.00 98.62 88 LEU A O 1
ATOM 676 N N . LEU A 1 89 ? 2.436 -12.157 -7.198 1.00 98.75 89 LEU A N 1
ATOM 677 C CA . LEU A 1 89 ? 1.608 -11.852 -8.358 1.00 98.75 89 LEU A CA 1
ATOM 678 C C . LEU A 1 89 ? 2.310 -10.775 -9.183 1.00 98.75 89 LEU A C 1
ATOM 680 O O . LEU A 1 89 ? 2.369 -9.628 -8.754 1.00 98.75 89 LEU A O 1
ATOM 684 N N . VAL A 1 90 ? 2.840 -11.136 -10.349 1.00 98.75 90 VAL A N 1
ATOM 685 C CA . VAL A 1 90 ? 3.553 -10.202 -11.235 1.00 98.75 90 VAL A CA 1
ATOM 686 C C . VAL A 1 90 ? 2.651 -9.798 -12.387 1.00 98.75 90 VAL A C 1
ATOM 688 O O . VAL A 1 90 ? 2.043 -10.667 -13.011 1.00 98.75 90 VAL A O 1
ATOM 691 N N . VAL A 1 91 ? 2.573 -8.499 -12.670 1.00 98.31 91 VAL A N 1
ATOM 692 C CA . VAL A 1 91 ? 1.731 -7.937 -13.734 1.00 98.31 91 VAL A CA 1
ATOM 693 C C . VAL A 1 91 ? 2.586 -7.430 -14.883 1.00 98.31 91 VAL A C 1
ATOM 695 O O . VAL A 1 91 ? 3.469 -6.606 -14.657 1.00 98.31 91 VAL A O 1
ATOM 698 N N . ASP A 1 92 ? 2.263 -7.860 -16.101 1.00 97.81 92 ASP A N 1
ATOM 699 C CA . ASP A 1 92 ? 2.873 -7.361 -17.330 1.00 97.81 92 ASP A CA 1
ATOM 700 C C . ASP A 1 92 ? 2.151 -6.099 -17.832 1.00 97.81 92 ASP A C 1
ATOM 702 O O . ASP A 1 92 ? 0.919 -6.048 -17.924 1.00 97.81 92 ASP A O 1
ATOM 706 N N . TYR A 1 93 ? 2.911 -5.075 -18.225 1.00 96.62 93 TYR A N 1
ATOM 707 C CA . TYR A 1 93 ? 2.355 -3.878 -18.872 1.00 96.62 93 TYR A CA 1
ATOM 708 C C . TYR A 1 93 ? 1.800 -4.186 -20.270 1.00 96.62 93 TYR A C 1
ATOM 710 O O . TYR A 1 93 ? 2.082 -5.232 -20.851 1.00 96.62 93 TYR A O 1
ATOM 718 N N . ARG A 1 94 ? 1.048 -3.252 -20.866 1.00 95.94 94 ARG A N 1
ATOM 719 C CA . ARG A 1 94 ? 0.634 -3.344 -22.282 1.00 95.94 94 ARG A CA 1
ATOM 720 C C . ARG A 1 94 ? 1.838 -3.624 -23.187 1.00 95.94 94 ARG A C 1
ATOM 722 O O . ARG A 1 94 ? 2.871 -2.976 -23.039 1.00 95.94 94 ARG A O 1
ATOM 729 N N . GLY A 1 95 ? 1.704 -4.577 -24.103 1.00 94.88 95 GLY A N 1
ATOM 730 C CA . GLY A 1 95 ? 2.772 -5.008 -25.012 1.00 94.88 95 GLY A CA 1
ATOM 731 C C . GLY A 1 95 ? 3.838 -5.925 -24.391 1.00 94.88 95 GLY A C 1
ATOM 732 O O . GLY A 1 95 ? 4.657 -6.475 -25.127 1.00 94.88 95 GLY A O 1
ATOM 733 N N . TYR A 1 96 ? 3.844 -6.119 -23.068 1.00 96.62 96 TYR A N 1
ATOM 734 C CA . TYR A 1 96 ? 4.730 -7.062 -22.378 1.00 96.62 96 TYR A CA 1
ATOM 735 C C . TYR A 1 96 ? 4.031 -8.403 -22.192 1.00 96.62 96 TYR A C 1
ATOM 737 O O . TYR A 1 96 ? 2.810 -8.464 -22.048 1.00 96.62 96 TYR A O 1
ATOM 745 N N . GLY A 1 97 ? 4.810 -9.483 -22.188 1.00 95.94 97 GLY A N 1
ATOM 746 C CA . GLY A 1 97 ? 4.281 -10.829 -22.025 1.00 95.94 97 GLY A CA 1
ATOM 747 C C . GLY A 1 97 ? 3.192 -11.125 -23.054 1.00 95.94 97 GLY A C 1
ATOM 748 O O . GLY A 1 97 ? 3.427 -11.032 -24.261 1.00 95.94 97 GLY A O 1
ATOM 749 N N . TRP A 1 98 ? 2.000 -11.457 -22.563 1.00 96.94 98 TRP A N 1
ATOM 750 C CA . TRP A 1 98 ? 0.792 -11.666 -23.372 1.00 96.94 98 TRP A CA 1
ATOM 751 C C . TRP A 1 98 ? -0.250 -10.550 -23.199 1.00 96.94 98 TRP A C 1
ATOM 753 O O . TRP A 1 98 ? -1.423 -10.733 -23.534 1.00 96.94 98 TRP A O 1
ATOM 763 N N . SER A 1 99 ? 0.153 -9.394 -22.672 1.00 97.69 99 SER A N 1
ATOM 764 C CA . SER A 1 99 ? -0.692 -8.204 -22.611 1.00 97.69 99 SER A CA 1
ATOM 765 C C . SER A 1 99 ? -0.933 -7.622 -24.003 1.00 97.69 99 SER A C 1
ATOM 767 O O . SER A 1 99 ? -0.038 -7.570 -24.845 1.00 97.69 99 SER A O 1
ATOM 769 N N . SER A 1 100 ? -2.138 -7.109 -24.240 1.00 97.00 100 SER A N 1
ATOM 770 C CA . SER A 1 100 ? -2.492 -6.438 -25.491 1.00 97.00 100 SER A CA 1
ATOM 771 C C . SER A 1 100 ? -2.073 -4.964 -25.496 1.00 97.00 100 SER A C 1
ATOM 773 O O . SER A 1 100 ? -1.856 -4.359 -24.445 1.00 97.00 100 SER A O 1
ATOM 775 N N . GLY A 1 101 ? -2.141 -4.336 -26.670 1.00 93.88 101 GLY A N 1
ATOM 776 C CA . GLY A 1 101 ? -1.972 -2.892 -26.831 1.00 93.88 101 GLY A CA 1
ATOM 777 C C . GLY A 1 101 ? -0.522 -2.431 -26.698 1.00 93.88 101 GLY A C 1
ATOM 778 O O . GLY A 1 101 ? 0.389 -3.236 -26.551 1.00 93.88 101 GLY A O 1
ATOM 779 N N . GLU A 1 102 ? -0.330 -1.115 -26.741 1.00 92.00 102 GLU A N 1
ATOM 780 C CA . GLU A 1 102 ? 0.990 -0.482 -26.671 1.00 92.00 102 GLU A CA 1
ATOM 781 C C . GLU A 1 102 ? 1.198 0.184 -25.304 1.00 92.00 102 GLU A C 1
ATOM 783 O O . GLU A 1 102 ? 0.255 0.798 -24.776 1.00 92.00 102 GLU A O 1
ATOM 788 N N . PRO A 1 103 ? 2.402 0.097 -24.715 1.00 90.75 103 PRO A N 1
ATOM 789 C CA . PRO A 1 103 ? 2.696 0.756 -23.453 1.00 90.75 103 PRO A CA 1
ATOM 790 C C . PRO A 1 103 ? 2.721 2.276 -23.618 1.00 90.75 103 PRO A C 1
ATOM 792 O O . PRO A 1 103 ? 3.096 2.820 -24.656 1.00 90.75 103 PRO A O 1
ATOM 795 N N . SER A 1 104 ? 2.340 2.991 -22.563 1.00 88.75 104 SER A N 1
ATOM 796 C CA . SER A 1 104 ? 2.488 4.442 -22.510 1.00 88.75 104 SER A CA 1
ATOM 797 C C . SER A 1 104 ? 2.610 4.918 -21.069 1.00 88.75 104 SER A C 1
ATOM 799 O O . SER A 1 104 ? 2.008 4.345 -20.161 1.00 88.75 104 SER A O 1
ATOM 801 N N . LEU A 1 105 ? 3.349 6.007 -20.848 1.00 87.50 105 LEU A N 1
ATOM 802 C CA . LEU A 1 105 ? 3.507 6.567 -19.502 1.00 87.50 105 LEU A CA 1
ATOM 803 C C . LEU A 1 105 ? 2.174 7.096 -18.950 1.00 87.50 105 LEU A C 1
ATOM 805 O O . LEU A 1 105 ? 1.932 7.022 -17.749 1.00 87.50 105 LEU A O 1
ATOM 809 N N . THR A 1 106 ? 1.284 7.582 -19.824 1.00 87.62 106 THR A N 1
ATOM 810 C CA . THR A 1 106 ? -0.034 8.098 -19.414 1.00 87.62 106 THR A CA 1
ATOM 811 C C . THR A 1 106 ? -1.042 7.004 -19.061 1.00 87.62 106 THR A C 1
ATOM 813 O O . THR A 1 106 ? -1.981 7.284 -18.320 1.00 87.62 106 THR A O 1
ATOM 816 N N . SER A 1 107 ? -0.867 5.774 -19.560 1.00 90.50 107 SER A N 1
ATOM 817 C CA . SER A 1 107 ? -1.746 4.645 -19.224 1.00 90.50 107 SER A CA 1
ATOM 818 C C . SER A 1 107 ? -1.273 3.847 -18.015 1.00 90.50 107 SER A C 1
ATOM 820 O O . SER A 1 107 ? -2.072 3.135 -17.425 1.00 90.50 107 SER A O 1
ATOM 822 N N . LEU A 1 108 ? -0.004 3.981 -17.618 1.00 92.69 108 LEU A N 1
ATOM 823 C CA . LEU A 1 108 ? 0.609 3.151 -16.578 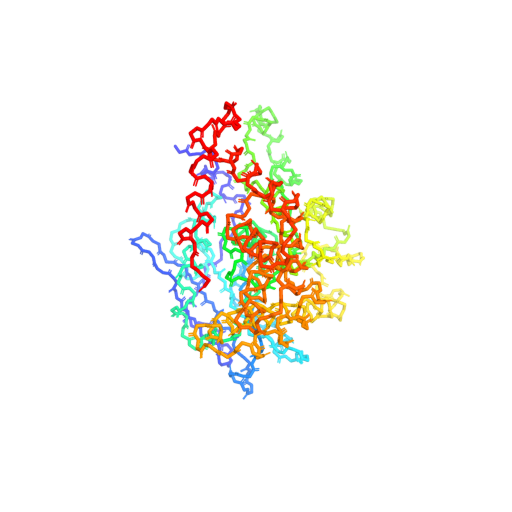1.00 92.69 108 LEU A CA 1
ATOM 824 C C . LEU A 1 108 ? -0.197 3.149 -15.265 1.00 92.69 108 LEU A C 1
ATOM 826 O O . LEU A 1 108 ? -0.450 2.102 -14.676 1.00 92.69 108 LEU A O 1
ATOM 830 N N . LEU A 1 109 ? -0.646 4.331 -14.830 1.00 95.56 109 LEU A N 1
ATOM 831 C CA . LEU A 1 109 ? -1.403 4.472 -13.587 1.00 95.56 109 LEU A CA 1
ATOM 832 C C . LEU A 1 109 ? -2.826 3.911 -13.702 1.00 95.56 109 LEU A C 1
ATOM 834 O O . LEU A 1 109 ? -3.270 3.212 -12.799 1.00 95.56 109 LEU A O 1
ATOM 838 N N . SER A 1 110 ? -3.529 4.168 -14.809 1.00 95.88 110 SER A N 1
ATOM 839 C CA . SER A 1 110 ? -4.885 3.639 -15.012 1.00 95.88 110 SER A CA 1
ATOM 840 C C . SER A 1 110 ? -4.897 2.124 -15.233 1.00 95.88 110 SER A C 1
ATOM 842 O O . SER A 1 110 ? -5.838 1.451 -14.819 1.00 95.88 110 SER A O 1
ATOM 844 N N . ASP A 1 111 ? -3.829 1.571 -15.805 1.00 97.38 111 ASP A N 1
ATOM 845 C CA . ASP A 1 111 ? -3.601 0.130 -15.898 1.00 97.38 111 ASP A CA 1
ATOM 846 C C . ASP A 1 111 ? -3.409 -0.487 -14.501 1.00 97.38 111 ASP A C 1
ATOM 848 O O . ASP A 1 111 ? -4.022 -1.507 -14.183 1.00 97.38 111 ASP A O 1
ATOM 852 N N . ALA A 1 112 ? -2.646 0.166 -13.617 1.00 98.00 112 ALA A N 1
ATOM 853 C CA . ALA A 1 112 ? -2.521 -0.262 -12.223 1.00 98.00 112 ALA A CA 1
ATOM 854 C C . ALA A 1 112 ? -3.870 -0.212 -11.478 1.00 98.00 112 ALA A C 1
ATOM 856 O O . ALA A 1 112 ? -4.183 -1.105 -10.688 1.00 98.00 112 ALA A O 1
ATOM 857 N N . GLU A 1 113 ? -4.703 0.799 -11.738 1.00 97.94 113 GLU A N 1
ATOM 858 C CA . GLU A 1 113 ? -6.054 0.879 -11.168 1.00 97.94 113 GLU A CA 1
ATOM 859 C C . GLU A 1 113 ? -6.956 -0.274 -11.636 1.00 97.94 113 GLU A C 1
ATOM 861 O O . GLU A 1 113 ? -7.697 -0.837 -10.825 1.00 97.94 113 GLU A O 1
ATOM 866 N N . LEU A 1 114 ? -6.869 -0.665 -12.914 1.00 98.25 114 LEU A N 1
ATOM 867 C CA . LEU A 1 114 ? -7.581 -1.832 -13.442 1.00 98.25 114 LEU A CA 1
ATOM 868 C C . LEU A 1 114 ? -7.192 -3.098 -12.669 1.00 98.25 114 LEU A C 1
ATOM 870 O O . LEU A 1 114 ? -8.077 -3.807 -12.185 1.00 98.25 114 LEU A O 1
ATOM 874 N N . VAL A 1 115 ? -5.890 -3.333 -12.483 1.00 98.31 115 VAL A N 1
ATOM 875 C CA . VAL A 1 115 ? -5.360 -4.453 -11.686 1.00 98.31 115 VAL A CA 1
ATOM 876 C C . VAL A 1 115 ? -5.943 -4.436 -10.273 1.00 98.31 115 VAL A C 1
ATOM 878 O O . VAL A 1 115 ? -6.506 -5.432 -9.822 1.00 98.31 115 VAL A O 1
ATOM 881 N N . ALA A 1 116 ? -5.880 -3.295 -9.580 1.00 97.94 116 ALA A N 1
ATOM 882 C CA . ALA A 1 116 ? -6.400 -3.165 -8.218 1.00 97.94 116 ALA A CA 1
ATOM 883 C C . ALA A 1 116 ? -7.918 -3.414 -8.130 1.00 97.94 116 ALA A C 1
ATOM 885 O O . ALA A 1 116 ? -8.409 -3.940 -7.127 1.00 97.94 116 ALA A O 1
ATOM 886 N N . SER A 1 117 ? -8.673 -3.049 -9.171 1.00 97.31 117 SER A N 1
ATOM 887 C CA . SER A 1 117 ? -10.120 -3.277 -9.237 1.00 97.31 117 SER A CA 1
ATOM 888 C C . SER A 1 117 ? -10.491 -4.750 -9.449 1.00 97.31 117 SER A C 1
ATOM 890 O O . SER A 1 117 ? -11.527 -5.190 -8.953 1.00 97.31 117 SER A O 1
ATOM 892 N N . GLN A 1 118 ? -9.632 -5.515 -10.129 1.00 97.88 118 GLN A N 1
ATOM 893 C CA . GLN A 1 118 ? -9.857 -6.916 -10.497 1.00 97.88 118 GLN A CA 1
ATOM 894 C C . GLN A 1 118 ? -9.018 -7.906 -9.679 1.00 97.88 118 GLN A C 1
ATOM 896 O O . GLN A 1 118 ? -9.041 -9.106 -9.938 1.00 97.88 118 GLN A O 1
ATOM 901 N N . LEU A 1 119 ? -8.305 -7.450 -8.648 1.00 96.94 119 LEU A N 1
ATOM 902 C CA . LEU A 1 119 ? -7.456 -8.323 -7.837 1.00 96.94 119 LEU A CA 1
ATOM 903 C C . LEU A 1 119 ? -8.234 -9.502 -7.223 1.00 96.94 119 LEU A C 1
ATOM 905 O O . LEU A 1 119 ? -7.748 -10.629 -7.200 1.00 96.94 119 LEU A O 1
ATOM 909 N N . GLY A 1 120 ? -9.483 -9.267 -6.807 1.00 95.00 120 GLY A N 1
ATOM 910 C CA . GLY A 1 120 ? -10.366 -10.307 -6.269 1.00 95.00 120 GLY A CA 1
ATOM 911 C C . GLY A 1 120 ? -10.836 -11.353 -7.289 1.00 95.00 120 GLY A C 1
ATOM 912 O O . GLY A 1 120 ? -11.373 -12.378 -6.883 1.00 95.00 120 GLY A O 1
ATOM 913 N N . SER A 1 121 ? -10.641 -11.130 -8.596 1.00 96.12 121 SER A N 1
ATOM 914 C CA . SER A 1 121 ? -10.942 -12.130 -9.630 1.00 96.12 121 SER A CA 1
ATOM 915 C C . SER A 1 121 ? -9.757 -13.034 -9.971 1.00 96.12 121 SER A C 1
ATOM 917 O O . SER A 1 121 ? -9.907 -13.925 -10.805 1.00 96.12 121 SER A O 1
ATOM 919 N N . VAL A 1 122 ? -8.584 -12.832 -9.356 1.00 98.00 122 VAL A N 1
ATOM 920 C CA . VAL A 1 122 ? -7.424 -13.711 -9.560 1.00 98.00 122 VAL A CA 1
ATOM 921 C C . VAL A 1 122 ? -7.731 -15.100 -8.980 1.00 98.00 122 VAL A C 1
ATOM 923 O O . VAL A 1 122 ? -7.985 -15.224 -7.777 1.00 98.00 122 VAL A O 1
ATOM 926 N N . PRO A 1 123 ? -7.703 -16.175 -9.790 1.00 96.19 123 PRO A N 1
ATOM 927 C CA . PRO A 1 123 ? -7.982 -17.516 -9.301 1.00 96.19 123 PRO A CA 1
ATOM 928 C C . PRO A 1 123 ? -7.014 -17.927 -8.190 1.00 96.19 123 PRO A C 1
ATOM 930 O O . PRO A 1 123 ? -5.803 -17.769 -8.321 1.00 96.19 123 PRO A O 1
ATOM 933 N N . LYS A 1 124 ? -7.552 -18.528 -7.120 1.00 95.56 124 LYS A N 1
ATOM 934 C CA . LYS A 1 124 ? -6.787 -19.044 -5.964 1.00 95.56 124 LYS A CA 1
ATOM 935 C C . LYS A 1 124 ? -6.063 -17.980 -5.128 1.00 95.56 124 LYS A C 1
ATOM 937 O O . LYS A 1 124 ? -5.316 -18.349 -4.223 1.00 95.56 124 LYS A O 1
ATOM 942 N N . LEU A 1 125 ? -6.285 -16.691 -5.386 1.00 95.94 125 LEU A N 1
ATOM 943 C CA . LEU A 1 125 ? -5.839 -15.636 -4.483 1.00 95.94 125 LEU A CA 1
ATOM 944 C C . LEU A 1 125 ? -6.661 -15.712 -3.190 1.00 95.94 125 LEU A C 1
ATOM 946 O O . LEU A 1 125 ? -7.891 -15.704 -3.231 1.00 95.94 125 LEU A O 1
ATOM 950 N N . ASN A 1 126 ? -5.986 -15.825 -2.048 1.00 93.25 126 ASN A N 1
ATOM 951 C CA . ASN A 1 126 ? -6.621 -15.857 -0.737 1.00 93.25 126 ASN A CA 1
ATOM 952 C C . ASN A 1 126 ? -6.971 -14.420 -0.306 1.00 93.25 126 ASN A C 1
ATOM 954 O O . ASN A 1 126 ? -6.059 -13.633 -0.057 1.00 93.25 126 ASN A O 1
ATOM 958 N N . PRO A 1 127 ? -8.260 -14.053 -0.191 1.00 89.88 127 PRO A N 1
ATOM 959 C CA . PRO A 1 127 ? -8.654 -12.694 0.174 1.00 89.88 127 PRO A CA 1
ATOM 960 C C . PRO A 1 127 ? -8.413 -12.369 1.656 1.00 89.88 127 PRO A C 1
ATOM 962 O O . PRO A 1 127 ? -8.547 -11.217 2.052 1.00 89.88 127 PRO A O 1
ATOM 965 N N . SER A 1 128 ? -8.104 -13.369 2.488 1.00 89.38 128 SER A N 1
ATOM 966 C CA . SER A 1 128 ? -7.894 -13.194 3.929 1.00 89.38 128 SER A CA 1
ATOM 967 C C . SER A 1 128 ? -6.467 -12.800 4.299 1.00 89.38 128 SER A C 1
ATOM 969 O O . SER A 1 128 ? -6.227 -12.470 5.459 1.00 89.38 128 SER A O 1
ATOM 971 N N . VAL A 1 129 ? -5.524 -12.842 3.354 1.00 95.06 129 VAL A N 1
ATOM 972 C CA . VAL A 1 129 ? -4.147 -12.406 3.602 1.00 95.06 129 VAL A CA 1
ATOM 973 C C . VAL A 1 129 ? -3.915 -10.993 3.067 1.00 95.06 129 VAL A C 1
ATOM 975 O O . VAL A 1 129 ? -4.513 -10.607 2.060 1.00 95.06 129 VAL A O 1
ATOM 978 N N . PRO A 1 130 ? -3.040 -10.205 3.708 1.00 96.75 130 PRO A N 1
ATOM 979 C CA . PRO A 1 130 ?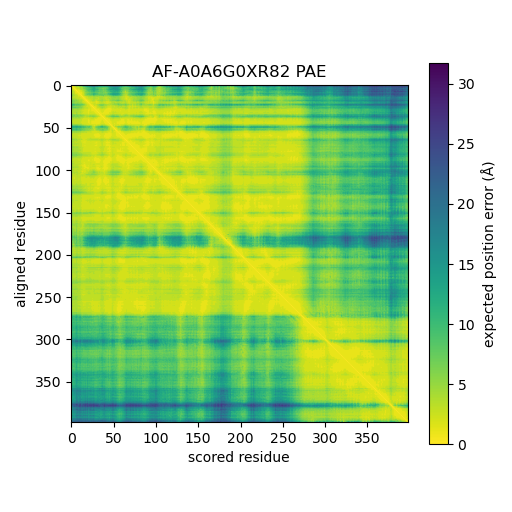 -2.666 -8.890 3.214 1.00 96.75 130 PRO A CA 1
ATOM 980 C C . PRO A 1 130 ? -2.024 -8.930 1.831 1.00 96.75 130 PRO A C 1
ATOM 982 O O . PRO A 1 130 ? -1.249 -9.833 1.497 1.00 96.75 130 PRO A O 1
ATOM 985 N N . VAL A 1 131 ? -2.274 -7.865 1.071 1.00 98.44 131 VAL A N 1
ATOM 986 C CA . VAL A 1 131 ? -1.596 -7.593 -0.196 1.00 98.44 131 VAL A CA 1
ATOM 987 C C . VAL A 1 131 ? -0.561 -6.493 0.023 1.00 98.44 131 VAL A C 1
ATOM 989 O O . VAL A 1 131 ? -0.883 -5.404 0.503 1.00 98.44 131 VAL A O 1
ATOM 992 N N . VAL A 1 132 ? 0.684 -6.774 -0.346 1.00 98.75 132 VAL A N 1
ATOM 993 C CA . VAL A 1 132 ? 1.814 -5.843 -0.296 1.00 98.75 132 VAL A CA 1
ATOM 994 C C . VAL A 1 132 ? 2.136 -5.394 -1.712 1.00 98.75 132 VAL A C 1
ATOM 996 O O . VAL A 1 132 ? 2.347 -6.216 -2.600 1.00 98.75 132 VAL A O 1
ATOM 999 N N . LEU A 1 133 ? 2.168 -4.085 -1.933 1.00 98.88 133 LEU A N 1
ATOM 1000 C CA . LEU A 1 133 ? 2.558 -3.510 -3.214 1.00 98.88 133 LEU A CA 1
ATOM 1001 C C . LEU A 1 133 ? 4.074 -3.570 -3.362 1.00 98.88 133 LEU A C 1
ATOM 1003 O O . LEU A 1 133 ? 4.804 -3.196 -2.448 1.00 98.88 133 LEU A O 1
ATOM 1007 N N . PHE A 1 134 ? 4.547 -3.987 -4.527 1.00 98.94 134 PHE A N 1
ATOM 1008 C CA . PHE A 1 134 ? 5.958 -3.978 -4.876 1.00 98.94 134 PHE A CA 1
ATOM 1009 C C . PHE A 1 134 ? 6.125 -3.292 -6.221 1.00 98.94 134 PHE A C 1
ATOM 1011 O O . PHE A 1 134 ? 5.580 -3.732 -7.229 1.00 98.94 134 PHE A O 1
ATOM 1018 N N . GLY A 1 135 ? 6.892 -2.211 -6.246 1.00 98.62 135 GLY A N 1
ATOM 1019 C CA . GLY A 1 135 ? 7.267 -1.544 -7.480 1.00 98.62 135 GLY A CA 1
ATOM 1020 C C . GLY A 1 135 ? 8.770 -1.593 -7.677 1.00 98.62 135 GLY A C 1
ATOM 1021 O O . GLY A 1 135 ? 9.517 -1.128 -6.819 1.00 98.62 135 GLY A O 1
ATOM 1022 N N . ARG A 1 136 ? 9.204 -2.130 -8.818 1.00 98.19 136 ARG A N 1
ATOM 1023 C CA . ARG A 1 136 ? 10.604 -2.090 -9.239 1.00 98.19 136 ARG A CA 1
ATOM 1024 C C . ARG A 1 136 ? 10.798 -1.034 -10.313 1.00 98.19 136 ARG A C 1
ATOM 1026 O O . ARG A 1 136 ? 10.116 -1.078 -11.335 1.00 98.19 136 ARG A O 1
ATOM 1033 N N . SER A 1 137 ? 11.741 -0.113 -10.125 1.00 96.56 137 SER A N 1
ATOM 1034 C CA . SER A 1 137 ? 12.087 0.909 -11.120 1.00 96.56 137 SER A CA 1
ATOM 1035 C C . SER A 1 137 ? 10.827 1.645 -11.607 1.00 96.56 137 SER A C 1
ATOM 1037 O O . SER A 1 137 ? 10.147 2.275 -10.792 1.00 96.56 137 SER A O 1
ATOM 1039 N N . LEU A 1 138 ? 10.446 1.515 -12.883 1.00 95.50 138 LEU A N 1
ATOM 1040 C CA . LEU A 1 138 ? 9.201 2.060 -13.442 1.00 95.50 138 LEU A CA 1
ATOM 1041 C C . LEU A 1 138 ? 7.933 1.613 -12.687 1.00 95.50 138 LEU A C 1
ATOM 1043 O O . LEU A 1 138 ? 7.026 2.418 -12.474 1.00 95.50 138 LEU A O 1
ATOM 1047 N N . GLY A 1 139 ? 7.875 0.367 -12.215 1.00 97.50 139 GLY A N 1
ATOM 1048 C CA . GLY A 1 139 ? 6.742 -0.156 -11.452 1.00 97.50 139 GLY A CA 1
ATOM 1049 C C . GLY A 1 139 ? 6.515 0.536 -10.108 1.00 97.50 139 GLY A C 1
ATOM 1050 O O . GLY A 1 139 ? 5.397 0.522 -9.590 1.00 97.50 139 GLY A O 1
ATOM 1051 N N . SER A 1 140 ? 7.526 1.236 -9.578 1.00 98.00 140 SER A N 1
ATOM 1052 C CA . SER A 1 140 ? 7.396 2.084 -8.381 1.00 98.00 140 SER A CA 1
ATOM 1053 C C . SER A 1 140 ? 6.292 3.127 -8.536 1.00 98.00 140 SER A C 1
ATOM 1055 O O . SER A 1 140 ? 5.580 3.415 -7.577 1.00 98.00 140 SER A O 1
ATOM 1057 N N . GLN A 1 141 ? 6.088 3.648 -9.750 1.00 97.50 141 GLN A N 1
ATOM 1058 C CA . GLN A 1 141 ? 5.056 4.654 -10.007 1.00 97.50 141 GLN A CA 1
ATOM 1059 C C . GLN A 1 141 ? 3.647 4.070 -9.840 1.00 97.50 141 GLN A C 1
ATOM 1061 O O . GLN A 1 141 ? 2.772 4.721 -9.266 1.00 97.50 141 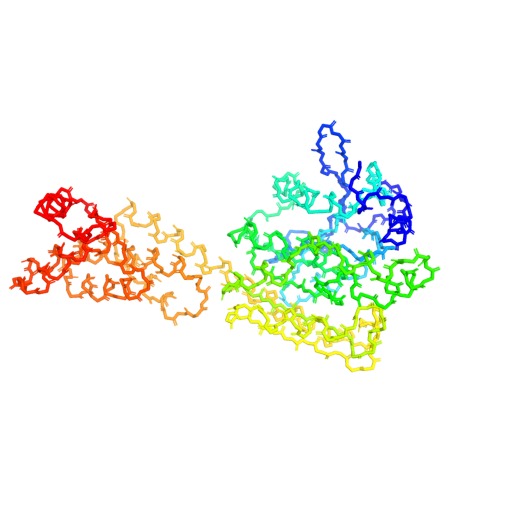GLN A O 1
ATOM 1066 N N . CYS A 1 142 ? 3.442 2.823 -10.280 1.00 98.12 142 CYS A N 1
ATOM 1067 C CA . CYS A 1 142 ? 2.191 2.088 -10.091 1.00 98.12 142 CYS A CA 1
ATOM 1068 C C . CYS A 1 142 ? 1.945 1.806 -8.607 1.00 98.12 142 CYS A C 1
ATOM 1070 O O . CYS A 1 142 ? 0.874 2.110 -8.085 1.00 98.12 142 CYS A O 1
ATOM 1072 N N . ALA A 1 143 ? 2.961 1.283 -7.917 1.00 98.62 143 ALA A N 1
ATOM 1073 C CA . ALA A 1 143 ? 2.869 0.918 -6.510 1.00 98.62 143 ALA A CA 1
ATOM 1074 C C . ALA A 1 143 ? 2.569 2.137 -5.613 1.00 98.62 143 ALA A C 1
ATOM 1076 O O . ALA A 1 143 ? 1.621 2.106 -4.831 1.00 98.62 143 ALA A O 1
ATOM 1077 N N . ILE A 1 144 ? 3.288 3.256 -5.780 1.00 98.50 144 ILE A N 1
ATOM 1078 C CA . ILE A 1 144 ? 3.021 4.506 -5.040 1.00 98.50 144 ILE A CA 1
ATOM 1079 C C . ILE A 1 144 ? 1.611 5.024 -5.337 1.00 98.50 144 ILE A C 1
ATOM 1081 O O . ILE A 1 144 ? 0.894 5.460 -4.435 1.00 98.50 144 ILE A O 1
ATOM 1085 N N . HIS A 1 145 ? 1.197 4.978 -6.604 1.00 98.06 145 HIS A N 1
ATOM 1086 C CA . HIS A 1 145 ? -0.123 5.443 -6.998 1.00 98.06 145 HIS A CA 1
ATOM 1087 C C . HIS A 1 145 ? -1.249 4.644 -6.337 1.00 98.06 145 HIS A C 1
ATOM 1089 O O . HIS A 1 145 ? -2.175 5.251 -5.797 1.00 98.06 145 HIS A O 1
ATOM 1095 N N . LEU A 1 146 ? -1.149 3.314 -6.331 1.00 98.44 146 LEU A N 1
ATOM 1096 C CA . LEU A 1 146 ? -2.141 2.445 -5.705 1.00 98.44 146 LEU A CA 1
ATOM 1097 C C . LEU A 1 146 ? -2.168 2.584 -4.186 1.00 98.44 146 LEU A C 1
ATOM 1099 O O . LEU A 1 146 ? -3.256 2.671 -3.620 1.00 98.44 146 LEU A O 1
ATOM 1103 N N . ALA A 1 147 ? -1.002 2.680 -3.545 1.00 97.50 147 ALA A N 1
ATOM 1104 C CA . ALA A 1 147 ? -0.902 2.912 -2.108 1.00 97.50 147 ALA A CA 1
ATOM 1105 C C . ALA A 1 147 ? -1.619 4.202 -1.684 1.00 97.50 147 ALA A C 1
ATOM 1107 O O . ALA A 1 147 ? -2.342 4.217 -0.694 1.00 97.50 147 ALA A O 1
ATOM 1108 N N . ASN A 1 148 ? -1.453 5.280 -2.455 1.00 96.19 148 ASN A N 1
ATOM 1109 C CA . ASN A 1 148 ? -2.116 6.550 -2.175 1.00 96.19 148 ASN A CA 1
ATOM 1110 C C . ASN A 1 148 ? -3.615 6.518 -2.510 1.00 96.19 148 ASN A C 1
ATOM 1112 O O . ASN A 1 148 ? -4.416 7.123 -1.805 1.00 96.19 148 ASN A O 1
ATOM 1116 N N . LYS A 1 149 ? -4.009 5.876 -3.618 1.00 95.88 149 LYS A N 1
ATOM 1117 C CA . LYS A 1 149 ? -5.404 5.888 -4.089 1.00 95.88 149 LYS A CA 1
ATOM 1118 C C . LYS A 1 149 ? -6.306 4.937 -3.299 1.00 95.88 149 LYS A C 1
ATOM 1120 O O . LYS A 1 149 ? -7.490 5.220 -3.142 1.00 95.88 149 LYS A O 1
ATOM 1125 N N . PHE A 1 150 ? -5.758 3.827 -2.812 1.00 94.38 150 PHE A N 1
ATOM 1126 C CA . PHE A 1 150 ? -6.495 2.788 -2.094 1.00 94.38 150 PHE A CA 1
ATOM 1127 C C . PHE A 1 150 ? -5.767 2.377 -0.799 1.00 94.38 150 PHE A C 1
ATOM 1129 O O . PHE A 1 150 ? -5.395 1.209 -0.658 1.00 94.38 150 PHE A O 1
ATOM 1136 N N . PRO A 1 151 ? -5.564 3.306 0.154 1.00 86.75 151 PRO A N 1
ATOM 1137 C CA . PRO A 1 151 ? -4.748 3.068 1.349 1.00 86.75 151 PRO A CA 1
ATOM 1138 C C . PRO A 1 151 ? -5.266 1.920 2.230 1.00 86.75 151 PRO A C 1
ATOM 1140 O O . PRO A 1 151 ? -4.473 1.253 2.882 1.00 86.75 151 PRO A O 1
ATOM 1143 N N . ASP A 1 152 ? -6.571 1.633 2.195 1.00 84.62 152 ASP A N 1
ATOM 1144 C CA . ASP A 1 152 ? -7.187 0.554 2.983 1.00 84.62 152 ASP A CA 1
ATOM 1145 C C . ASP A 1 152 ? -7.133 -0.825 2.301 1.00 84.62 152 ASP A C 1
ATOM 1147 O O . ASP A 1 152 ? -7.507 -1.830 2.903 1.00 84.62 152 ASP A O 1
ATOM 1151 N N . ARG A 1 153 ? -6.712 -0.896 1.028 1.00 90.88 153 ARG A N 1
ATOM 1152 C CA . ARG A 1 153 ? -6.643 -2.160 0.267 1.00 90.88 153 ARG A CA 1
ATOM 1153 C C . ARG A 1 153 ? -5.289 -2.853 0.352 1.00 90.88 153 ARG A C 1
ATOM 1155 O O . ARG A 1 153 ? -5.197 -4.031 0.016 1.00 90.88 153 ARG A O 1
ATOM 1162 N N . PHE A 1 154 ? -4.250 -2.130 0.755 1.00 95.69 154 PHE A N 1
ATOM 1163 C CA . PHE A 1 154 ? -2.874 -2.609 0.742 1.00 95.69 154 PHE A CA 1
ATOM 1164 C C . PHE A 1 154 ? -2.244 -2.438 2.117 1.00 95.69 154 PHE A C 1
ATOM 1166 O O . PHE A 1 154 ? -2.544 -1.499 2.846 1.00 95.69 154 PHE A O 1
ATOM 1173 N N . SER A 1 155 ? -1.373 -3.371 2.486 1.00 96.19 155 SER A N 1
ATOM 1174 C CA . SER A 1 155 ? -0.821 -3.451 3.843 1.00 96.19 155 SER A CA 1
ATOM 1175 C C . SER A 1 155 ? 0.673 -3.160 3.908 1.00 96.19 155 SER A C 1
ATOM 1177 O O . SER A 1 155 ? 1.252 -3.198 4.986 1.00 96.19 155 SER A O 1
ATOM 1179 N N . GLY A 1 156 ? 1.307 -2.866 2.774 1.00 97.88 156 GLY A N 1
ATOM 1180 C CA . GLY A 1 156 ? 2.718 -2.514 2.706 1.00 97.88 156 GLY A CA 1
ATOM 1181 C C . GLY A 1 156 ? 3.129 -2.056 1.310 1.00 97.88 156 GLY A C 1
ATOM 1182 O O . GLY A 1 156 ? 2.431 -2.332 0.331 1.00 97.88 156 GLY A O 1
ATOM 1183 N N . LEU A 1 157 ? 4.275 -1.382 1.228 1.00 98.81 157 LEU A N 1
ATOM 1184 C CA . LEU A 1 157 ? 4.859 -0.884 -0.015 1.00 98.81 157 LEU A CA 1
ATOM 1185 C C . LEU A 1 157 ? 6.370 -1.140 -0.058 1.00 98.81 157 LEU A C 1
ATOM 1187 O O . LEU A 1 157 ? 7.109 -0.621 0.776 1.00 98.81 157 LEU A O 1
ATOM 1191 N N . VAL A 1 158 ? 6.830 -1.889 -1.059 1.00 98.94 158 VAL A N 1
ATOM 1192 C CA . VAL A 1 158 ? 8.243 -2.001 -1.441 1.00 98.94 158 VAL A CA 1
ATOM 1193 C C . VAL A 1 158 ? 8.506 -1.118 -2.652 1.00 98.94 158 VAL A C 1
ATOM 1195 O O . VAL A 1 158 ? 7.807 -1.221 -3.662 1.00 98.94 158 VAL A O 1
ATOM 1198 N N . LEU A 1 159 ? 9.553 -0.305 -2.568 1.00 98.88 159 LEU A N 1
ATOM 1199 C CA . LEU A 1 159 ? 10.116 0.451 -3.678 1.00 98.88 159 LEU A CA 1
ATOM 1200 C C . LEU A 1 159 ? 11.548 -0.033 -3.917 1.00 98.88 159 LEU A C 1
ATOM 1202 O O . LEU A 1 159 ? 12.432 0.232 -3.104 1.00 98.88 159 LEU A O 1
ATOM 1206 N N . GLU A 1 160 ? 11.772 -0.756 -5.012 1.00 98.69 160 GLU A N 1
ATOM 1207 C CA . GLU A 1 160 ? 13.098 -1.229 -5.420 1.00 98.69 160 GLU A CA 1
ATOM 1208 C C . GLU A 1 160 ? 13.634 -0.382 -6.571 1.00 98.69 160 GLU A C 1
ATOM 1210 O O . GLU A 1 160 ? 12.949 -0.216 -7.583 1.00 98.69 160 GLU A O 1
ATOM 1215 N N . SER A 1 161 ? 14.871 0.113 -6.448 1.00 98.19 161 SER A N 1
ATOM 1216 C CA . SER A 1 161 ? 15.544 0.874 -7.513 1.00 98.19 161 SER A CA 1
ATOM 1217 C C . SER A 1 161 ? 14.658 2.001 -8.074 1.00 98.19 161 SER A C 1
ATOM 1219 O O . SER A 1 161 ? 14.563 2.235 -9.279 1.00 98.19 161 SER A O 1
ATOM 1221 N N . SER A 1 162 ? 13.932 2.659 -7.167 1.00 97.19 162 SER A N 1
ATOM 1222 C CA . SER A 1 162 ? 12.844 3.588 -7.474 1.00 97.19 162 SER A CA 1
ATOM 1223 C C . SER A 1 162 ? 13.327 5.003 -7.799 1.00 97.19 162 SER A C 1
ATOM 1225 O O . SER A 1 162 ? 14.423 5.413 -7.431 1.00 97.19 162 SER A O 1
ATOM 1227 N N . PHE A 1 163 ? 12.471 5.782 -8.452 1.00 95.81 163 PHE A N 1
ATOM 1228 C CA . PHE A 1 163 ? 12.706 7.192 -8.763 1.00 95.81 163 PHE A CA 1
ATOM 1229 C C . PHE A 1 163 ? 11.400 7.981 -8.596 1.00 95.81 163 PHE A C 1
ATOM 1231 O O . PHE A 1 163 ? 10.325 7.383 -8.620 1.00 95.81 163 PHE A O 1
ATOM 1238 N N . HIS A 1 164 ? 11.452 9.306 -8.441 1.00 93.50 164 HIS A N 1
ATOM 1239 C CA . HIS A 1 164 ? 10.236 10.138 -8.358 1.00 93.50 164 HIS A CA 1
ATOM 1240 C C . HIS A 1 164 ? 10.028 11.051 -9.564 1.00 93.50 164 HIS A C 1
ATOM 1242 O O . HIS A 1 164 ? 8.924 11.561 -9.736 1.00 93.50 164 HIS A O 1
ATOM 1248 N N . ALA A 1 165 ? 11.065 11.283 -10.371 1.00 89.56 165 ALA A N 1
ATOM 1249 C CA . ALA A 1 165 ? 10.997 12.155 -11.531 1.00 89.56 165 ALA A CA 1
ATOM 1250 C C . ALA A 1 165 ? 11.666 11.488 -12.736 1.00 89.56 165 ALA A C 1
ATOM 1252 O O . ALA A 1 165 ? 12.894 11.454 -12.859 1.00 89.56 165 ALA A O 1
ATOM 1253 N N . ILE A 1 166 ? 10.845 10.994 -13.667 1.00 87.69 166 ILE A N 1
ATOM 1254 C CA . ILE A 1 166 ? 11.333 10.317 -14.877 1.00 87.69 166 ILE A CA 1
ATOM 1255 C C . ILE A 1 166 ? 12.207 11.242 -15.735 1.00 87.69 166 ILE A C 1
ATOM 1257 O O . ILE A 1 166 ? 13.224 10.821 -16.279 1.00 87.69 166 ILE A O 1
ATOM 1261 N N . LEU A 1 167 ? 11.869 12.535 -15.784 1.00 85.25 167 LEU A N 1
ATOM 1262 C CA . LEU A 1 167 ? 12.643 13.549 -16.508 1.00 85.25 167 LEU A CA 1
ATOM 1263 C C . LEU A 1 167 ? 14.019 13.808 -15.898 1.00 85.25 167 LEU A C 1
ATOM 1265 O O . LEU A 1 167 ? 14.877 14.404 -16.547 1.00 85.25 167 LEU A O 1
ATOM 1269 N N . GLN A 1 168 ? 14.234 13.391 -14.650 1.00 87.56 168 GLN A N 1
ATOM 1270 C CA . GLN A 1 168 ? 15.508 13.563 -13.972 1.00 87.56 168 GLN A CA 1
ATOM 1271 C C . GLN A 1 168 ? 16.458 12.380 -14.138 1.00 87.56 168 GLN A C 1
ATOM 1273 O O . GLN A 1 168 ? 17.615 12.503 -13.727 1.00 87.56 168 GLN A O 1
ATOM 1278 N N . LEU A 1 169 ? 16.009 11.288 -14.766 1.00 89.81 169 LEU A N 1
ATOM 1279 C CA . LEU A 1 169 ? 16.853 10.133 -15.052 1.00 89.81 169 LEU A CA 1
ATOM 1280 C C . LEU A 1 169 ? 17.984 10.511 -16.031 1.00 89.81 169 LEU A C 1
ATOM 1282 O O . LEU A 1 169 ? 17.731 11.237 -17.001 1.00 89.81 169 LEU A O 1
ATOM 1286 N N . PRO A 1 170 ? 19.225 10.026 -15.820 1.00 89.81 170 PRO A N 1
ATOM 1287 C CA . PRO A 1 170 ? 20.377 10.403 -16.643 1.00 89.81 170 PRO A CA 1
ATOM 1288 C C . PRO A 1 170 ? 20.191 10.140 -18.142 1.00 89.81 170 PRO A C 1
ATOM 1290 O O . PRO A 1 170 ? 20.535 10.990 -18.967 1.00 89.81 170 PRO A O 1
ATOM 1293 N N . SER A 1 171 ? 19.598 9.000 -18.506 1.00 84.88 171 SER A N 1
ATOM 1294 C CA . SER A 1 171 ? 19.334 8.630 -19.903 1.00 84.88 171 SER A CA 1
ATOM 1295 C C . SER A 1 171 ? 18.328 9.571 -20.573 1.00 84.88 171 SER A C 1
ATOM 1297 O O . SER A 1 171 ? 18.560 10.024 -21.693 1.00 84.88 171 SER A O 1
ATOM 1299 N N . VAL A 1 172 ? 17.253 9.936 -19.866 1.00 83.81 172 VAL A N 1
ATOM 1300 C CA . VAL A 1 172 ? 16.218 10.861 -20.356 1.00 83.81 172 VAL A CA 1
ATOM 1301 C C . VAL A 1 172 ? 16.791 12.266 -20.540 1.00 83.81 172 VAL A C 1
ATOM 1303 O O . VAL A 1 172 ? 16.592 12.878 -21.590 1.00 83.81 172 VAL A O 1
ATOM 1306 N N . LYS A 1 173 ? 17.567 12.755 -19.563 1.00 84.56 173 LYS A N 1
ATOM 1307 C CA . LYS A 1 173 ? 18.280 14.038 -19.667 1.00 84.56 173 LYS A CA 1
ATOM 1308 C C . LYS A 1 173 ? 19.232 14.054 -20.858 1.00 84.56 173 LYS A C 1
ATOM 1310 O O . LYS A 1 173 ? 19.214 15.002 -21.637 1.00 84.56 173 LYS A O 1
ATOM 1315 N N . THR A 1 174 ? 20.039 13.005 -21.014 1.00 85.50 174 THR A N 1
ATOM 1316 C CA . THR A 1 174 ? 21.013 12.895 -22.110 1.00 85.50 174 THR A CA 1
ATOM 1317 C C . THR A 1 174 ? 20.320 12.925 -23.465 1.00 85.50 174 THR A C 1
ATOM 1319 O O . THR A 1 174 ? 20.678 13.738 -24.313 1.00 85.50 174 THR A O 1
ATOM 1322 N N . LEU A 1 175 ? 19.270 12.119 -23.646 1.00 80.81 175 LEU A N 1
ATOM 1323 C CA . LEU A 1 175 ? 18.501 12.098 -24.886 1.00 80.81 175 LEU A CA 1
ATOM 1324 C C . LEU A 1 175 ? 17.881 13.464 -25.202 1.00 80.81 175 LEU A C 1
ATOM 1326 O O . LEU A 1 175 ? 17.963 13.933 -26.334 1.00 80.81 175 LEU A O 1
ATOM 1330 N N . ALA A 1 176 ? 17.285 14.127 -24.211 1.00 80.00 176 ALA A N 1
ATOM 1331 C CA . ALA A 1 176 ? 16.695 15.443 -24.417 1.00 80.00 176 ALA A CA 1
ATOM 1332 C C . AL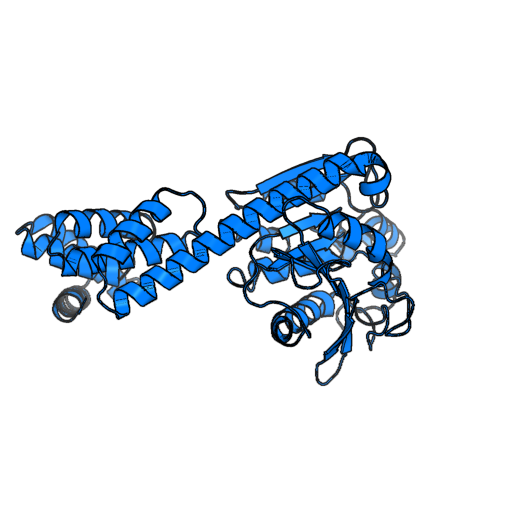A A 1 176 ? 17.737 16.512 -24.776 1.00 80.00 176 ALA A C 1
ATOM 1334 O O . ALA A 1 176 ? 17.453 17.381 -25.596 1.00 80.00 176 ALA A O 1
ATOM 1335 N N . MET A 1 177 ? 18.946 16.445 -24.210 1.00 83.06 177 MET A N 1
ATOM 1336 C CA . MET A 1 177 ? 20.045 17.352 -24.560 1.00 83.06 177 MET A CA 1
ATOM 1337 C C . MET A 1 177 ? 20.541 17.161 -26.001 1.00 83.06 177 MET A C 1
ATOM 1339 O O . MET A 1 177 ? 21.064 18.105 -26.588 1.00 83.06 177 MET A O 1
ATOM 1343 N N . MET A 1 178 ? 20.346 15.978 -26.593 1.00 84.31 178 MET A N 1
ATOM 1344 C CA . MET A 1 178 ? 20.678 15.718 -28.000 1.00 84.31 178 MET A CA 1
ATOM 1345 C C . MET A 1 178 ? 19.650 16.298 -28.986 1.00 84.31 178 MET A C 1
ATOM 1347 O O . MET A 1 178 ? 19.943 16.404 -30.177 1.00 84.31 178 MET A O 1
ATOM 1351 N N . LEU A 1 179 ? 18.454 16.679 -28.523 1.00 80.56 179 LEU A N 1
ATOM 1352 C CA . LEU A 1 179 ? 17.401 17.250 -29.365 1.00 80.56 179 LEU A CA 1
ATOM 1353 C C . LEU A 1 179 ? 17.482 18.789 -29.386 1.00 80.56 179 LEU A C 1
ATOM 1355 O O . LEU A 1 179 ? 17.597 19.406 -28.323 1.00 80.56 179 LEU A O 1
ATOM 1359 N N . PRO A 1 180 ? 17.352 19.450 -30.555 1.00 82.31 180 PRO A N 1
ATOM 1360 C CA . PRO A 1 180 ? 17.296 20.910 -30.630 1.00 82.31 180 PRO A CA 1
ATOM 1361 C C . PRO A 1 180 ? 16.175 21.480 -29.745 1.00 82.31 180 PRO A C 1
ATOM 1363 O O . PRO A 1 180 ? 15.001 21.179 -29.947 1.00 82.31 180 PRO A O 1
ATOM 1366 N N . GLY A 1 181 ? 16.534 22.288 -28.742 1.00 80.31 181 GLY A N 1
ATOM 1367 C CA . GLY A 1 181 ? 15.583 22.860 -27.776 1.00 80.31 181 GLY A CA 1
ATOM 1368 C C . GLY A 1 181 ? 15.068 21.890 -26.699 1.00 80.31 181 GLY A C 1
ATOM 1369 O O . GLY A 1 181 ? 14.247 22.286 -25.871 1.00 80.31 181 GLY A O 1
ATOM 1370 N N . GLY A 1 182 ? 15.555 20.644 -26.655 1.00 78.88 182 GLY A N 1
ATOM 1371 C CA . GLY A 1 182 ? 15.031 19.605 -25.764 1.00 78.88 182 GLY A CA 1
ATOM 1372 C C . GLY A 1 182 ? 15.229 19.885 -24.272 1.00 78.88 182 GLY A C 1
ATOM 1373 O O . GLY A 1 182 ? 14.345 19.574 -23.478 1.00 78.88 182 GLY A O 1
ATOM 1374 N N . ALA A 1 183 ? 16.313 20.565 -23.883 1.00 75.25 183 ALA A N 1
ATOM 1375 C CA . ALA A 1 183 ? 16.518 21.001 -22.496 1.00 75.25 183 ALA A CA 1
ATOM 1376 C C . ALA A 1 183 ? 15.452 22.015 -22.030 1.00 75.25 183 ALA A C 1
ATOM 1378 O O . ALA A 1 183 ? 14.940 21.913 -20.918 1.00 75.25 183 ALA A O 1
ATOM 1379 N N . GLY A 1 184 ? 15.075 22.967 -22.893 1.00 77.06 184 GLY A N 1
ATOM 1380 C CA . GLY A 1 184 ? 13.998 23.919 -22.603 1.00 77.06 184 GLY A CA 1
ATOM 1381 C C . GLY A 1 184 ? 12.633 23.234 -22.537 1.00 77.06 184 GLY A C 1
ATOM 1382 O O . GLY A 1 184 ? 11.847 23.513 -21.639 1.00 77.06 184 GLY A O 1
ATOM 1383 N N . MET A 1 185 ? 12.391 22.278 -23.438 1.00 74.81 185 MET A N 1
ATOM 1384 C CA . MET A 1 185 ? 11.169 21.475 -23.455 1.00 74.81 185 MET A CA 1
ATOM 1385 C C . MET A 1 185 ? 11.008 20.635 -22.181 1.00 74.81 185 MET A C 1
ATOM 1387 O O . MET A 1 185 ? 9.920 20.623 -21.615 1.00 74.81 185 MET A O 1
ATOM 1391 N N . LEU A 1 186 ? 12.074 19.987 -21.693 1.00 75.44 186 LEU A N 1
ATOM 1392 C CA . LEU A 1 186 ? 12.034 19.218 -20.443 1.00 75.44 186 LEU A CA 1
ATOM 1393 C C . LEU A 1 186 ? 11.573 20.058 -19.251 1.00 75.44 186 LEU A C 1
ATOM 1395 O O . LEU A 1 186 ? 10.725 19.610 -18.487 1.00 75.44 186 LEU A O 1
ATOM 1399 N N . ASN A 1 187 ? 12.085 21.283 -19.124 1.00 74.38 187 ASN A N 1
ATOM 1400 C CA . ASN A 1 187 ? 11.740 22.178 -18.018 1.00 74.38 187 ASN A CA 1
A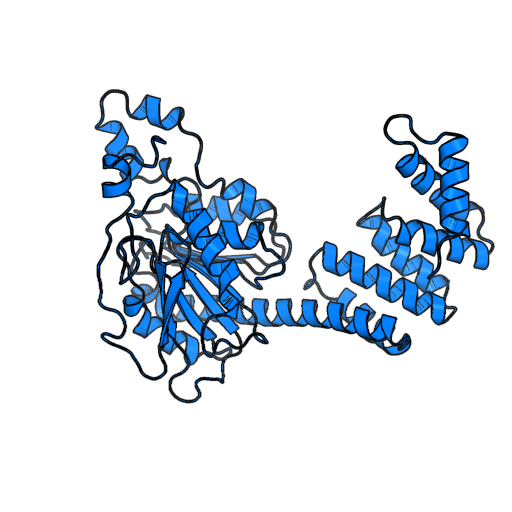TOM 1401 C C . ASN A 1 187 ? 10.277 22.650 -18.044 1.00 74.38 187 ASN A C 1
ATOM 1403 O O . ASN A 1 187 ? 9.783 23.158 -17.042 1.00 74.38 187 ASN A O 1
ATOM 1407 N N . MET A 1 188 ? 9.589 22.508 -19.180 1.00 76.75 188 MET A N 1
ATOM 1408 C CA . MET A 1 188 ? 8.180 22.875 -19.330 1.00 76.75 188 MET A CA 1
ATOM 1409 C C . MET A 1 188 ? 7.221 21.702 -19.115 1.00 76.75 188 MET A C 1
ATOM 1411 O O . MET A 1 188 ? 6.011 21.917 -19.028 1.00 76.75 188 MET A O 1
ATOM 1415 N N . LEU A 1 189 ? 7.722 20.465 -19.063 1.00 75.62 189 LEU A N 1
ATOM 1416 C CA . LEU A 1 189 ? 6.873 19.294 -18.896 1.00 75.62 189 LEU A CA 1
ATOM 1417 C C . LEU A 1 189 ? 6.532 19.098 -17.418 1.00 75.62 189 LEU A C 1
ATOM 1419 O O . LEU A 1 189 ? 7.439 19.033 -16.586 1.00 75.62 189 LEU A O 1
ATOM 1423 N N . PRO A 1 190 ? 5.239 18.972 -17.073 1.00 76.88 190 PRO A N 1
ATOM 1424 C CA . PRO A 1 190 ? 4.858 18.638 -15.712 1.00 76.88 190 PRO A CA 1
ATOM 1425 C C . PRO A 1 190 ? 5.317 17.219 -15.396 1.00 76.88 190 PRO A C 1
ATOM 1427 O O . PRO A 1 190 ? 5.277 16.346 -16.268 1.00 76.88 190 PRO A O 1
ATOM 1430 N N . GLU A 1 191 ? 5.704 16.975 -14.146 1.00 81.62 191 GLU A N 1
ATOM 1431 C CA . GLU A 1 191 ? 5.991 15.609 -13.731 1.00 81.62 191 GLU A CA 1
ATOM 1432 C C . GLU A 1 191 ? 4.718 14.764 -13.802 1.00 81.62 191 GLU A C 1
ATOM 1434 O O . GLU A 1 191 ? 3.685 15.139 -13.261 1.00 81.62 191 GLU A O 1
ATOM 1439 N N . ILE A 1 192 ? 4.786 13.630 -14.495 1.00 84.19 192 ILE A N 1
ATOM 1440 C CA . ILE A 1 192 ? 3.594 12.853 -14.844 1.00 84.19 192 ILE A CA 1
ATOM 1441 C C . ILE A 1 192 ? 3.086 11.991 -13.684 1.00 84.19 192 ILE A C 1
ATOM 1443 O O . ILE A 1 192 ? 1.881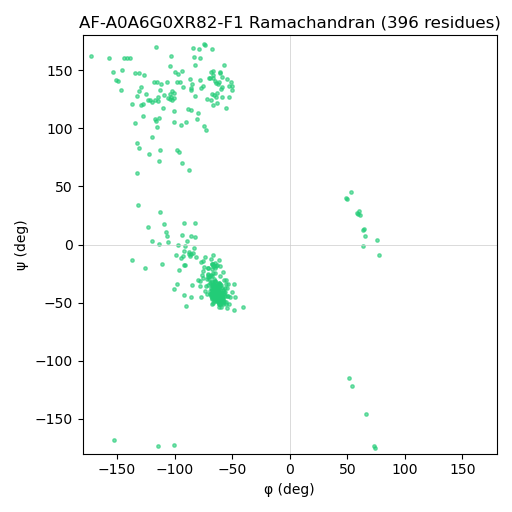 11.749 -13.575 1.00 84.19 192 ILE A O 1
ATOM 1447 N N . PHE A 1 193 ? 3.974 11.529 -12.799 1.00 89.12 193 PHE A N 1
ATOM 1448 C CA . PHE A 1 193 ? 3.589 10.600 -11.741 1.00 89.12 193 PHE A CA 1
ATOM 1449 C C . PHE A 1 193 ? 3.283 11.277 -10.409 1.00 89.12 193 PHE A C 1
ATOM 1451 O O . PHE A 1 193 ? 2.537 10.696 -9.620 1.00 89.12 193 PHE A O 1
ATOM 1458 N N . HIS A 1 194 ? 3.787 12.490 -10.159 1.00 91.38 194 HIS A N 1
ATOM 1459 C CA . HIS A 1 194 ? 3.599 13.217 -8.894 1.00 91.38 194 HIS A CA 1
ATOM 1460 C C . HIS A 1 194 ? 3.903 12.348 -7.654 1.00 91.38 194 HIS A C 1
ATOM 1462 O O . HIS A 1 194 ? 3.179 12.366 -6.658 1.00 91.38 194 HIS A O 1
ATOM 1468 N N . SER A 1 195 ? 4.952 11.524 -7.721 1.00 94.75 195 SER A N 1
ATOM 1469 C CA . SER A 1 195 ? 5.194 10.470 -6.726 1.00 94.75 195 SER A CA 1
ATOM 1470 C C . SER A 1 195 ? 5.581 11.004 -5.348 1.00 94.75 195 SER A C 1
ATOM 1472 O O . SER A 1 195 ? 5.143 10.437 -4.349 1.00 94.75 195 SER A O 1
ATOM 1474 N N . LEU A 1 196 ? 6.297 12.134 -5.274 1.00 95.94 196 LEU A N 1
ATOM 1475 C CA . LEU A 1 196 ? 6.558 12.828 -4.002 1.00 95.94 196 LEU A CA 1
ATOM 1476 C C . LEU A 1 196 ? 5.259 13.317 -3.344 1.00 95.94 196 LEU A C 1
ATOM 1478 O O . LEU A 1 196 ? 5.075 13.164 -2.138 1.00 95.94 196 LEU A O 1
ATOM 1482 N N . ASP A 1 197 ? 4.328 13.850 -4.140 1.00 95.38 197 ASP A N 1
ATOM 1483 C CA . ASP A 1 197 ? 3.037 14.310 -3.632 1.00 95.38 197 ASP A CA 1
ATOM 1484 C C . ASP A 1 197 ? 2.153 13.165 -3.161 1.00 95.38 197 ASP A C 1
ATOM 1486 O O . ASP A 1 197 ? 1.389 13.341 -2.227 1.00 95.38 197 ASP A O 1
ATOM 1490 N N . LYS A 1 198 ? 2.247 11.989 -3.776 1.00 96.38 198 LYS A N 1
ATOM 1491 C CA . LYS A 1 198 ? 1.471 10.817 -3.357 1.00 96.38 198 LYS A CA 1
ATOM 1492 C C . LYS A 1 198 ? 2.061 10.173 -2.105 1.00 96.38 198 LYS A C 1
ATOM 1494 O O . LYS A 1 198 ? 1.339 9.851 -1.167 1.00 96.38 198 LYS A O 1
ATOM 1499 N N . ILE A 1 199 ? 3.382 9.998 -2.057 1.00 96.12 199 ILE A N 1
ATOM 1500 C CA . ILE A 1 199 ? 4.025 9.248 -0.972 1.00 96.12 199 ILE A CA 1
ATOM 1501 C C . ILE A 1 199 ? 3.950 9.976 0.382 1.00 96.12 199 ILE A C 1
ATOM 1503 O O . ILE A 1 199 ? 3.923 9.319 1.424 1.00 96.12 199 ILE A O 1
ATOM 1507 N N . LYS A 1 200 ? 3.846 11.315 0.385 1.00 95.88 200 LYS A N 1
ATOM 1508 C CA . LYS A 1 200 ? 3.671 12.125 1.607 1.00 95.88 200 LYS A CA 1
ATOM 1509 C C . LYS A 1 200 ? 2.346 11.871 2.331 1.00 95.88 200 LYS A C 1
ATOM 1511 O O . LYS A 1 200 ? 2.219 12.182 3.506 1.00 95.88 200 LYS A O 1
ATOM 1516 N N . HIS A 1 201 ? 1.346 11.316 1.650 1.00 92.50 201 HIS A N 1
ATOM 1517 C CA . HIS A 1 201 ? 0.045 11.029 2.259 1.00 92.50 201 HIS A CA 1
ATOM 1518 C C . HIS A 1 201 ? -0.012 9.653 2.932 1.00 92.50 201 HIS A C 1
ATOM 1520 O O . HIS A 1 201 ? -0.985 9.332 3.610 1.00 92.50 201 HIS A O 1
ATOM 1526 N N . LEU A 1 202 ? 1.036 8.839 2.791 1.00 92.12 202 LEU A N 1
ATOM 1527 C CA . LEU A 1 202 ? 1.133 7.545 3.456 1.00 92.12 202 LEU A CA 1
ATOM 1528 C C . LEU A 1 202 ? 1.598 7.768 4.898 1.00 92.12 202 LEU A C 1
ATOM 1530 O O . LEU A 1 202 ? 2.758 8.102 5.106 1.00 92.12 202 LEU A O 1
ATOM 1534 N N . GLN A 1 203 ? 0.712 7.597 5.882 1.00 86.56 203 GLN A N 1
ATOM 1535 C CA . GLN A 1 203 ? 1.015 7.894 7.295 1.00 86.56 203 GLN A CA 1
ATOM 1536 C C . GLN A 1 203 ? 1.414 6.674 8.138 1.00 86.56 203 GLN A C 1
ATOM 1538 O O . GLN A 1 203 ? 2.214 6.804 9.061 1.00 86.56 203 GLN A O 1
ATOM 1543 N N . SER A 1 204 ? 0.856 5.492 7.864 1.00 85.94 204 SER A N 1
ATOM 1544 C CA . SER A 1 204 ? 1.023 4.331 8.765 1.00 85.94 204 SER A CA 1
ATOM 1545 C C . SER A 1 204 ? 1.294 3.013 8.054 1.00 85.94 204 SER A C 1
ATOM 1547 O O . SER A 1 204 ? 1.704 2.050 8.696 1.00 85.94 204 SER A O 1
ATOM 1549 N N . MET A 1 205 ? 1.093 2.959 6.736 1.00 92.19 205 MET A N 1
ATOM 1550 C CA . MET A 1 205 ? 1.408 1.770 5.952 1.00 92.19 205 MET A CA 1
ATOM 1551 C C . MET A 1 205 ? 2.922 1.497 6.023 1.00 92.19 205 MET A C 1
ATOM 1553 O O . MET A 1 205 ? 3.698 2.420 5.764 1.00 92.19 205 MET A O 1
ATOM 1557 N N . PRO A 1 206 ? 3.362 0.266 6.328 1.00 96.62 206 PRO A N 1
ATOM 1558 C CA . PRO A 1 206 ? 4.763 -0.127 6.238 1.00 96.62 206 PRO A CA 1
ATOM 1559 C C . PRO A 1 206 ? 5.364 0.175 4.857 1.00 96.62 206 PRO A C 1
ATOM 1561 O O . PRO A 1 206 ? 4.823 -0.250 3.835 1.00 96.62 206 PRO A O 1
ATOM 1564 N N . VAL A 1 207 ? 6.491 0.890 4.815 1.00 98.56 207 VAL A N 1
ATOM 1565 C CA . VAL A 1 207 ? 7.207 1.227 3.572 1.00 98.56 207 VAL A CA 1
ATOM 1566 C C . VAL A 1 207 ? 8.661 0.773 3.651 1.00 98.56 207 VAL A C 1
ATOM 1568 O O . VAL A 1 207 ? 9.374 1.107 4.596 1.00 98.56 207 VAL A O 1
ATOM 1571 N N . MET A 1 208 ? 9.129 0.053 2.635 1.00 98.75 208 MET A N 1
ATOM 1572 C CA . MET A 1 208 ? 10.533 -0.314 2.455 1.00 98.75 208 MET A CA 1
ATOM 1573 C C . MET A 1 208 ? 11.050 0.266 1.144 1.00 98.75 208 MET A C 1
ATOM 1575 O O . MET A 1 208 ? 10.536 -0.055 0.077 1.00 98.75 208 MET A O 1
ATOM 1579 N N . VAL A 1 209 ? 12.105 1.069 1.222 1.00 98.81 209 VAL A N 1
ATOM 1580 C CA . VAL A 1 209 ? 12.890 1.475 0.052 1.00 98.81 209 VAL A CA 1
ATOM 1581 C C . VAL A 1 209 ? 14.151 0.617 0.017 1.00 98.81 209 VAL A C 1
ATOM 1583 O O . VAL A 1 209 ? 14.869 0.558 1.012 1.00 98.81 209 VAL A O 1
ATOM 1586 N N . ILE A 1 210 ? 14.422 -0.061 -1.098 1.00 98.81 210 ILE A N 1
ATOM 1587 C CA . ILE A 1 210 ? 15.635 -0.863 -1.314 1.00 98.81 210 ILE A CA 1
ATOM 1588 C C . ILE A 1 210 ? 16.360 -0.312 -2.538 1.00 98.81 210 ILE A C 1
ATOM 1590 O O . ILE A 1 210 ? 15.772 -0.222 -3.614 1.00 98.81 210 ILE A O 1
ATOM 1594 N N . HIS A 1 211 ? 17.630 0.064 -2.391 1.00 98.81 211 HIS A N 1
ATOM 1595 C CA . HIS A 1 211 ? 18.357 0.725 -3.478 1.00 98.81 211 HIS A CA 1
ATOM 1596 C C . HIS A 1 211 ? 19.853 0.413 -3.458 1.00 98.81 211 H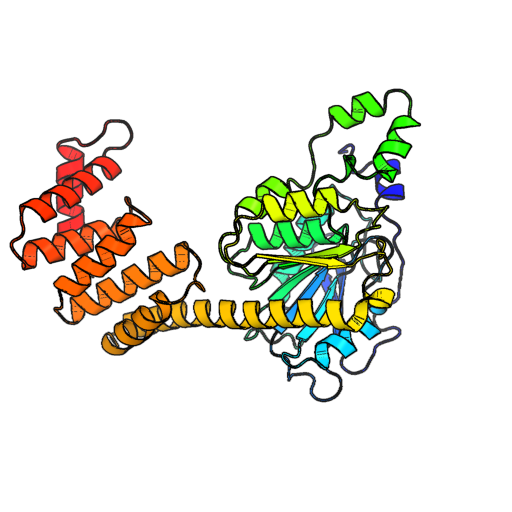IS A C 1
ATOM 1598 O O . HIS A 1 211 ? 20.467 0.358 -2.390 1.00 98.81 211 HIS A O 1
ATOM 1604 N N . GLY A 1 212 ? 20.443 0.219 -4.637 1.00 98.69 212 GLY A N 1
ATOM 1605 C CA . GLY A 1 212 ? 21.888 0.059 -4.804 1.00 98.69 212 GLY A CA 1
ATOM 1606 C C . GLY A 1 212 ? 22.621 1.402 -4.741 1.00 98.69 212 GLY A C 1
ATOM 1607 O O . GLY A 1 212 ? 22.113 2.406 -5.232 1.00 98.69 212 GLY A O 1
ATOM 1608 N N . THR A 1 213 ? 23.801 1.465 -4.124 1.00 98.50 213 THR A N 1
ATOM 1609 C CA . THR A 1 213 ? 24.531 2.746 -4.022 1.00 98.50 213 THR A CA 1
ATOM 1610 C C . THR A 1 213 ? 25.113 3.239 -5.341 1.00 98.50 213 THR A C 1
ATOM 1612 O O . THR A 1 213 ? 25.368 4.432 -5.471 1.00 98.50 213 THR A O 1
ATOM 1615 N N . ASP A 1 214 ? 25.278 2.339 -6.308 1.00 98.19 214 ASP A N 1
ATOM 1616 C CA . ASP A 1 214 ? 25.949 2.581 -7.585 1.00 98.19 214 ASP A CA 1
ATOM 1617 C C . ASP A 1 214 ? 24.926 2.503 -8.737 1.00 98.19 214 ASP A C 1
ATOM 1619 O O . ASP A 1 214 ? 25.231 2.095 -9.857 1.00 98.19 214 ASP A O 1
ATOM 1623 N N . ASP A 1 215 ? 23.658 2.818 -8.452 1.00 98.19 215 ASP A N 1
ATOM 1624 C CA . ASP A 1 215 ? 22.582 2.810 -9.441 1.00 98.19 215 ASP A CA 1
ATOM 1625 C C . ASP A 1 215 ? 22.709 4.005 -10.402 1.00 98.19 215 ASP A C 1
ATOM 1627 O O . ASP A 1 215 ? 22.303 5.127 -10.104 1.00 98.19 215 ASP A O 1
ATOM 1631 N N . GLU A 1 216 ? 23.281 3.752 -11.580 1.00 95.06 216 GLU A N 1
ATOM 1632 C CA . GLU A 1 216 ? 23.460 4.755 -12.638 1.00 95.06 216 GLU A CA 1
ATOM 1633 C C . GLU A 1 216 ? 22.198 4.980 -13.495 1.00 95.06 216 GLU A C 1
ATOM 1635 O O . GLU A 1 216 ? 22.143 5.926 -14.285 1.00 95.06 216 GLU A O 1
ATOM 1640 N N . ILE A 1 217 ? 21.175 4.126 -13.360 1.00 94.31 217 ILE A N 1
ATOM 1641 C CA . ILE A 1 217 ? 19.928 4.223 -14.135 1.00 94.31 217 ILE A CA 1
ATOM 1642 C C . ILE A 1 217 ? 18.924 5.097 -13.389 1.00 94.31 217 ILE A C 1
ATOM 1644 O O . ILE A 1 217 ? 18.401 6.062 -13.949 1.00 94.31 217 ILE A O 1
ATOM 1648 N N . ALA A 1 218 ? 18.673 4.770 -12.123 1.00 95.88 218 ALA A N 1
ATOM 1649 C CA . ALA A 1 218 ? 17.832 5.517 -11.203 1.00 95.88 218 ALA A CA 1
ATOM 1650 C C . ALA A 1 218 ? 18.699 5.944 -10.009 1.00 95.88 218 ALA A C 1
ATOM 1652 O O . ALA A 1 218 ? 18.834 5.176 -9.057 1.00 95.88 218 ALA A O 1
ATOM 1653 N N . PRO A 1 219 ? 19.297 7.151 -10.044 1.00 96.50 219 PRO A N 1
ATOM 1654 C CA . PRO A 1 219 ? 20.218 7.593 -9.004 1.00 96.50 219 PRO A CA 1
ATOM 1655 C C . PRO A 1 219 ? 19.624 7.477 -7.598 1.00 96.50 219 PRO A C 1
ATOM 1657 O O . PRO A 1 219 ? 18.473 7.864 -7.368 1.00 96.50 219 PRO A O 1
ATOM 1660 N N . LEU A 1 220 ? 20.436 6.983 -6.661 1.00 97.94 220 LEU A N 1
ATOM 1661 C CA . LEU A 1 220 ? 20.091 6.762 -5.251 1.00 97.94 220 LEU A CA 1
ATOM 1662 C C . LEU A 1 220 ? 19.419 7.980 -4.595 1.00 97.94 220 LEU A C 1
ATOM 1664 O O . LEU A 1 220 ? 18.556 7.843 -3.728 1.00 97.94 220 LEU A O 1
ATOM 1668 N N . GLU A 1 221 ? 19.813 9.178 -5.006 1.00 97.94 221 GLU A N 1
ATOM 1669 C CA . GLU A 1 221 ? 19.318 10.466 -4.528 1.00 97.94 221 GLU A CA 1
ATOM 1670 C C . GLU A 1 221 ? 17.800 10.584 -4.697 1.00 97.94 221 GLU A C 1
ATOM 1672 O O . GLU A 1 221 ? 17.120 10.984 -3.756 1.00 97.94 221 GLU A O 1
ATOM 1677 N N . GLN A 1 222 ? 17.240 10.113 -5.815 1.00 97.06 222 GLN A N 1
ATOM 1678 C CA . GLN A 1 222 ? 15.789 10.126 -6.010 1.00 97.06 222 GLN A CA 1
ATOM 1679 C C . GLN A 1 222 ? 15.062 9.190 -5.027 1.00 97.06 222 GLN A C 1
ATOM 1681 O O . GLN A 1 222 ? 13.984 9.515 -4.525 1.00 97.06 222 GLN A O 1
ATOM 1686 N N . ALA A 1 223 ? 15.647 8.036 -4.699 1.00 97.69 223 ALA A N 1
ATOM 1687 C CA . ALA A 1 223 ? 15.083 7.130 -3.700 1.00 97.69 223 ALA A CA 1
ATOM 1688 C C . ALA A 1 223 ? 15.204 7.690 -2.271 1.00 97.69 223 ALA A C 1
ATOM 1690 O O . ALA A 1 223 ? 14.284 7.528 -1.465 1.00 97.69 223 ALA A O 1
ATOM 1691 N N . LYS A 1 224 ? 16.295 8.410 -1.964 1.00 98.44 224 LYS A N 1
ATOM 1692 C CA . LYS A 1 224 ? 16.438 9.176 -0.712 1.00 98.44 224 LYS A CA 1
ATOM 1693 C C . LYS A 1 224 ? 15.347 10.237 -0.587 1.00 98.44 224 LYS A C 1
ATOM 1695 O O . LYS A 1 224 ? 14.741 10.333 0.478 1.00 98.44 224 LYS A O 1
ATOM 1700 N N . GLU A 1 225 ? 15.064 10.982 -1.651 1.00 98.06 225 GLU A N 1
ATOM 1701 C CA . GLU A 1 225 ? 14.008 12.001 -1.663 1.00 98.06 225 GLU A CA 1
ATOM 1702 C C . GLU A 1 225 ? 12.614 11.386 -1.459 1.00 98.06 225 GLU A C 1
ATOM 1704 O O . GLU A 1 225 ? 11.847 11.876 -0.629 1.00 98.06 225 GLU A O 1
ATOM 1709 N N . LEU A 1 226 ? 12.310 10.256 -2.112 1.00 97.62 226 LEU A N 1
ATOM 1710 C CA . LEU A 1 226 ? 11.080 9.489 -1.857 1.00 97.62 226 LEU A CA 1
ATOM 1711 C C . LEU A 1 226 ? 10.963 9.061 -0.392 1.00 97.62 226 LEU A C 1
ATOM 1713 O O . LEU A 1 226 ? 9.926 9.265 0.242 1.00 97.62 226 LEU A O 1
ATOM 1717 N N . PHE A 1 227 ? 12.030 8.480 0.160 1.00 98.38 227 PHE A N 1
ATOM 1718 C CA . PHE A 1 227 ? 12.055 8.032 1.547 1.00 98.38 227 PHE A CA 1
ATOM 1719 C C . PHE A 1 227 ? 11.857 9.193 2.530 1.00 98.38 227 PHE A C 1
ATOM 1721 O O . PHE A 1 227 ? 11.124 9.065 3.514 1.00 98.38 227 PHE A O 1
ATOM 1728 N N . GLN A 1 228 ? 12.489 10.338 2.272 1.00 98.19 228 GLN A N 1
ATOM 1729 C CA . GLN A 1 228 ? 12.352 11.538 3.094 1.00 98.19 228 GLN A CA 1
ATOM 1730 C C . GLN A 1 228 ? 10.933 12.109 3.026 1.00 98.19 228 GLN A C 1
ATOM 1732 O O . GLN A 1 228 ? 10.363 12.394 4.079 1.00 98.19 228 GLN A O 1
ATOM 1737 N N . ALA A 1 229 ? 10.351 12.200 1.828 1.00 97.75 229 ALA A N 1
ATOM 1738 C CA . ALA A 1 229 ? 9.000 12.712 1.612 1.00 97.75 229 ALA A CA 1
ATOM 1739 C C . ALA A 1 229 ? 7.902 11.809 2.197 1.00 97.75 229 ALA A C 1
ATOM 1741 O O . ALA A 1 229 ? 6.830 12.301 2.536 1.00 97.75 229 ALA A O 1
ATOM 1742 N N . CYS A 1 230 ? 8.145 10.500 2.327 1.00 97.56 230 CYS A N 1
ATOM 1743 C CA . CYS A 1 230 ? 7.177 9.569 2.900 1.00 97.56 230 CYS A CA 1
ATOM 1744 C C . CYS A 1 230 ? 6.879 9.904 4.371 1.00 97.56 230 CYS A C 1
ATOM 1746 O O . CYS A 1 230 ? 7.780 9.880 5.210 1.00 97.56 230 CYS A O 1
ATOM 1748 N N . SER A 1 231 ? 5.615 10.155 4.708 1.00 95.06 231 SER A N 1
ATOM 1749 C CA . SER A 1 231 ? 5.197 10.470 6.084 1.00 95.06 231 SER A CA 1
ATOM 1750 C C . SER A 1 231 ? 4.919 9.235 6.941 1.00 95.06 231 SER A C 1
ATOM 1752 O O . SER A 1 231 ? 4.447 9.380 8.068 1.00 95.06 231 SER A O 1
ATOM 1754 N N . SER A 1 232 ? 5.219 8.032 6.438 1.00 94.12 232 SER A N 1
ATOM 1755 C CA . SER A 1 232 ? 4.901 6.810 7.165 1.00 94.12 232 SER A CA 1
ATOM 1756 C C . SER A 1 232 ? 5.744 6.711 8.429 1.00 94.12 232 SER A C 1
ATOM 1758 O O . SER A 1 232 ? 6.971 6.832 8.377 1.00 94.12 232 SER A O 1
ATOM 1760 N N . THR A 1 233 ? 5.090 6.457 9.562 1.00 90.88 233 THR A N 1
ATOM 1761 C CA . THR A 1 233 ? 5.762 6.197 10.841 1.00 90.88 233 THR A CA 1
ATOM 1762 C C . THR A 1 233 ? 6.522 4.872 10.833 1.00 90.88 233 THR A C 1
ATOM 1764 O O . THR A 1 233 ? 7.473 4.708 11.595 1.00 90.88 233 THR A O 1
ATOM 1767 N N . ASN A 1 234 ? 6.166 3.948 9.934 1.00 93.25 234 ASN A N 1
ATOM 1768 C CA . ASN A 1 234 ? 6.876 2.695 9.712 1.00 93.25 234 ASN A CA 1
ATOM 1769 C C . ASN A 1 234 ? 7.513 2.670 8.317 1.00 93.25 234 ASN A C 1
ATOM 1771 O O . ASN A 1 234 ? 7.072 1.949 7.422 1.00 93.25 234 ASN A O 1
ATOM 1775 N N . LYS A 1 235 ? 8.567 3.467 8.129 1.00 97.19 235 LYS A N 1
ATOM 1776 C CA . LYS A 1 235 ? 9.380 3.463 6.908 1.00 97.19 235 LYS A CA 1
ATOM 1777 C C . LYS A 1 235 ? 10.808 3.006 7.182 1.00 97.19 235 LYS A C 1
ATOM 1779 O O . LYS A 1 235 ? 11.418 3.395 8.177 1.00 97.19 235 LYS A O 1
ATOM 1784 N N . LYS A 1 236 ? 11.365 2.204 6.276 1.00 98.56 236 LYS A N 1
ATOM 1785 C CA . LYS A 1 236 ? 12.747 1.711 6.323 1.00 98.56 236 LYS A CA 1
ATOM 1786 C C . LYS A 1 236 ? 13.442 1.932 4.980 1.00 98.56 236 LYS A C 1
ATOM 1788 O O . LYS A 1 236 ? 12.800 1.887 3.933 1.00 98.56 236 LYS A O 1
ATOM 1793 N N . PHE A 1 237 ? 14.751 2.174 5.023 1.00 98.69 237 PHE A N 1
ATOM 1794 C CA . PHE A 1 237 ? 15.578 2.330 3.830 1.00 98.69 237 PHE A CA 1
ATOM 1795 C C . PHE A 1 237 ? 16.780 1.388 3.896 1.00 98.69 237 PHE A C 1
ATOM 1797 O O . PHE A 1 237 ? 17.695 1.584 4.695 1.00 98.69 237 PHE A O 1
ATOM 1804 N N . GLN A 1 238 ? 16.778 0.376 3.033 1.00 98.69 238 GLN A N 1
ATOM 1805 C CA . GLN A 1 238 ? 17.892 -0.529 2.813 1.00 98.69 238 GLN A CA 1
ATOM 1806 C C . GLN A 1 238 ? 18.751 -0.055 1.632 1.00 98.69 238 GLN A C 1
ATOM 1808 O O . GLN A 1 238 ? 18.415 -0.270 0.469 1.00 98.69 238 GLN A O 1
ATOM 1813 N N . GLN A 1 239 ? 19.899 0.547 1.934 1.00 98.44 239 GLN A N 1
ATOM 1814 C CA . GLN A 1 239 ? 20.942 0.791 0.935 1.00 98.44 239 GLN A CA 1
ATOM 1815 C C . GLN A 1 239 ? 21.820 -0.455 0.791 1.00 98.44 239 GLN A C 1
ATOM 1817 O O . GLN A 1 239 ? 22.165 -1.092 1.790 1.00 98.44 239 GLN A O 1
ATOM 1822 N N . LEU A 1 240 ? 22.168 -0.808 -0.443 1.00 98.56 240 LEU A N 1
ATOM 1823 C CA . LEU A 1 240 ? 22.987 -1.968 -0.783 1.00 98.56 240 LEU A CA 1
ATOM 1824 C C . LEU A 1 240 ? 24.311 -1.485 -1.404 1.00 98.56 240 LEU A C 1
ATOM 1826 O O . LEU A 1 240 ? 24.321 -1.084 -2.570 1.00 98.56 240 LEU A O 1
ATOM 1830 N N . PRO A 1 241 ? 25.418 -1.467 -0.631 1.00 98.31 241 PRO A N 1
ATOM 1831 C CA . PRO A 1 241 ? 26.690 -0.910 -1.083 1.00 98.31 241 PRO A CA 1
ATOM 1832 C C . PRO A 1 241 ? 27.262 -1.621 -2.308 1.00 98.31 241 PRO A C 1
ATOM 1834 O O . PRO A 1 241 ? 27.270 -2.851 -2.370 1.00 98.31 241 PRO A O 1
ATOM 1837 N N . ASN A 1 242 ? 27.823 -0.858 -3.239 1.00 97.81 242 ASN A N 1
ATOM 1838 C CA . ASN A 1 242 ? 28.463 -1.347 -4.460 1.00 97.81 242 ASN A CA 1
ATOM 1839 C C . ASN A 1 242 ? 27.531 -2.167 -5.374 1.00 97.81 242 ASN A C 1
ATOM 1841 O O . ASN A 1 242 ? 28.000 -3.077 -6.062 1.00 97.81 242 ASN A O 1
ATOM 1845 N N . ALA A 1 243 ? 26.218 -1.931 -5.310 1.00 98.31 243 ALA A N 1
ATOM 1846 C CA . ALA A 1 243 ? 25.225 -2.537 -6.194 1.00 98.31 243 ALA A CA 1
ATOM 1847 C C . ALA A 1 243 ? 24.626 -1.476 -7.119 1.00 98.31 243 ALA A C 1
ATOM 1849 O O . ALA A 1 243 ? 24.338 -0.366 -6.672 1.00 98.31 243 ALA A O 1
ATOM 1850 N N . GLY A 1 244 ? 24.442 -1.830 -8.387 1.00 97.94 244 GLY A N 1
ATOM 1851 C CA . GLY A 1 244 ? 23.775 -1.019 -9.403 1.00 97.94 244 GLY A CA 1
ATOM 1852 C C . GLY A 1 244 ? 22.333 -1.472 -9.637 1.00 97.94 244 GLY A C 1
ATOM 1853 O O . GLY A 1 244 ? 21.831 -2.349 -8.951 1.00 97.94 244 GLY A O 1
ATOM 1854 N N . HIS A 1 245 ? 21.654 -0.923 -10.645 1.00 97.38 245 HIS A N 1
ATOM 1855 C CA . HIS A 1 245 ? 20.199 -1.083 -10.842 1.00 97.38 245 HIS A CA 1
ATOM 1856 C C . HIS A 1 245 ? 19.668 -2.531 -10.920 1.00 97.38 245 HIS A C 1
ATOM 1858 O O . HIS A 1 245 ? 18.514 -2.805 -10.593 1.00 97.38 245 HIS A O 1
ATOM 1864 N N . ASN A 1 246 ? 20.482 -3.466 -11.417 1.00 96.75 246 ASN A N 1
ATOM 1865 C CA . ASN A 1 246 ? 20.034 -4.813 -11.793 1.00 96.75 246 ASN A CA 1
ATOM 1866 C C . ASN A 1 246 ? 20.731 -5.938 -11.013 1.00 96.75 246 ASN A C 1
ATOM 1868 O O . ASN A 1 246 ? 20.484 -7.107 -11.295 1.00 96.75 246 ASN A O 1
ATOM 1872 N N . ASP A 1 247 ? 21.611 -5.624 -10.056 1.00 97.25 247 ASP A N 1
ATOM 1873 C CA . ASP A 1 247 ? 22.429 -6.633 -9.369 1.00 97.25 247 ASP A CA 1
ATOM 1874 C C . ASP A 1 247 ? 22.279 -6.641 -7.837 1.00 97.25 247 ASP A C 1
ATOM 1876 O O . ASP A 1 247 ? 23.038 -7.328 -7.149 1.00 97.25 247 ASP A O 1
ATOM 1880 N N . LEU A 1 248 ? 21.239 -5.978 -7.306 1.00 98.00 248 LEU A N 1
ATOM 1881 C CA . LEU A 1 248 ? 20.885 -5.945 -5.876 1.00 98.00 248 LEU A CA 1
ATOM 1882 C C . LEU A 1 248 ? 20.869 -7.352 -5.265 1.00 98.00 248 LEU A C 1
ATOM 1884 O O . LEU A 1 248 ? 21.587 -7.626 -4.304 1.00 98.00 248 LEU A O 1
ATOM 1888 N N . VAL A 1 249 ? 20.076 -8.261 -5.842 1.00 97.31 249 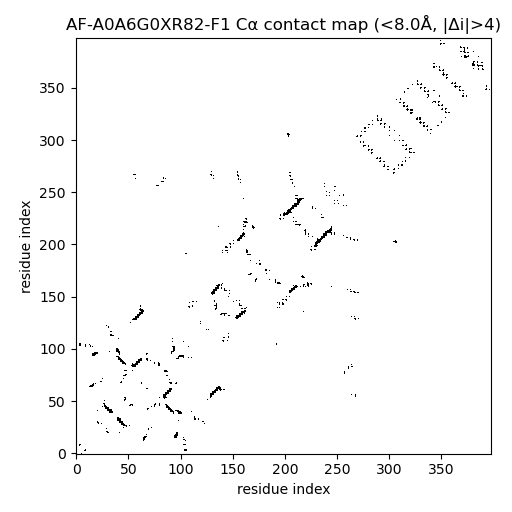VAL A N 1
ATOM 1889 C CA . VAL A 1 249 ? 19.946 -9.642 -5.346 1.00 97.31 249 VAL A CA 1
ATOM 1890 C C . VAL A 1 249 ? 21.232 -10.431 -5.576 1.00 97.31 249 VAL A C 1
ATOM 1892 O O . VAL A 1 249 ? 21.650 -11.181 -4.699 1.00 97.31 249 VAL A O 1
ATOM 1895 N N . HIS A 1 250 ? 21.889 -10.250 -6.724 1.00 97.12 250 HIS A N 1
ATOM 1896 C CA . HIS A 1 250 ? 23.126 -10.964 -7.042 1.00 97.12 250 HIS A CA 1
ATOM 1897 C C . HIS A 1 250 ? 24.237 -10.663 -6.026 1.00 97.12 250 HIS A C 1
ATOM 1899 O O . HIS A 1 250 ? 24.918 -11.578 -5.569 1.00 97.12 250 HIS A O 1
ATOM 1905 N N . ARG A 1 251 ? 24.387 -9.393 -5.634 1.00 97.44 251 ARG A N 1
ATOM 1906 C CA . ARG A 1 251 ? 25.421 -8.954 -4.688 1.00 97.44 251 ARG A CA 1
ATOM 1907 C C . ARG A 1 251 ? 25.020 -9.118 -3.227 1.00 97.44 251 ARG A C 1
ATOM 1909 O O . ARG A 1 251 ? 25.873 -9.416 -2.398 1.00 97.44 251 ARG A O 1
ATOM 1916 N N . HIS A 1 252 ? 23.738 -8.933 -2.903 1.00 98.19 252 HIS A N 1
ATOM 1917 C CA . HIS A 1 252 ? 23.261 -8.802 -1.520 1.00 98.19 252 HIS A CA 1
ATOM 1918 C C . HIS A 1 252 ? 22.050 -9.677 -1.194 1.00 98.19 252 HIS A C 1
ATOM 1920 O O . HIS A 1 252 ? 21.223 -9.290 -0.370 1.00 98.19 252 HIS A O 1
ATOM 1926 N N . ARG A 1 253 ? 21.945 -10.872 -1.792 1.00 97.62 253 ARG A N 1
ATOM 1927 C CA . ARG A 1 253 ? 20.807 -11.801 -1.633 1.00 97.62 253 ARG A CA 1
ATOM 1928 C C . ARG A 1 253 ? 20.281 -11.890 -0.196 1.00 97.62 253 ARG A C 1
ATOM 1930 O O . ARG A 1 253 ? 19.094 -11.688 0.037 1.00 97.62 253 ARG A O 1
ATOM 1937 N N . THR A 1 254 ? 21.154 -12.176 0.771 1.00 97.88 254 THR A N 1
ATOM 1938 C CA . THR A 1 254 ? 20.759 -12.355 2.179 1.00 97.88 254 THR A CA 1
ATOM 1939 C C . THR A 1 254 ? 20.161 -11.081 2.775 1.00 97.88 254 THR A C 1
ATOM 1941 O O . THR A 1 254 ? 19.091 -11.133 3.373 1.00 97.88 254 THR A O 1
ATOM 1944 N N . THR A 1 255 ? 20.822 -9.936 2.593 1.00 98.44 255 THR A N 1
ATOM 1945 C CA . THR A 1 255 ? 20.362 -8.639 3.113 1.00 98.44 255 THR A CA 1
ATOM 1946 C C . THR A 1 255 ? 19.066 -8.195 2.437 1.00 98.44 255 THR A C 1
ATOM 1948 O O . THR A 1 255 ? 18.155 -7.713 3.106 1.00 98.44 255 THR A O 1
ATOM 1951 N N . TYR A 1 256 ? 18.957 -8.408 1.125 1.00 98.62 256 TYR A N 1
ATOM 1952 C CA . TYR A 1 256 ? 17.778 -8.079 0.332 1.00 98.62 256 TYR A CA 1
ATOM 1953 C C . TYR A 1 256 ? 16.531 -8.824 0.833 1.00 98.62 256 TYR A C 1
ATOM 1955 O O . TYR A 1 256 ? 15.539 -8.195 1.199 1.00 98.62 256 TYR A O 1
ATOM 1963 N N . TYR A 1 257 ? 16.588 -10.157 0.942 1.00 98.44 257 TYR A N 1
ATOM 1964 C CA . TYR A 1 257 ? 15.436 -10.935 1.414 1.00 98.44 257 TYR A CA 1
ATOM 1965 C C . TYR A 1 257 ? 15.163 -10.748 2.910 1.00 98.44 257 TYR A C 1
ATOM 1967 O O . TYR A 1 257 ? 14.009 -10.804 3.323 1.00 98.44 257 TYR A O 1
ATOM 1975 N N . ALA A 1 258 ? 16.181 -10.449 3.725 1.00 98.38 258 ALA A N 1
ATOM 1976 C CA . ALA A 1 258 ? 15.964 -10.066 5.119 1.00 98.38 258 ALA A CA 1
ATOM 1977 C C . ALA A 1 258 ? 15.161 -8.758 5.240 1.00 98.38 258 ALA A C 1
ATOM 1979 O O . ALA A 1 258 ? 14.280 -8.664 6.094 1.00 98.38 258 ALA A O 1
ATOM 1980 N N . ALA A 1 259 ? 15.417 -7.769 4.377 1.00 98.56 259 ALA A N 1
ATOM 1981 C CA . ALA A 1 259 ? 14.637 -6.534 4.338 1.00 98.56 259 ALA A CA 1
ATOM 1982 C C . ALA A 1 259 ? 13.177 -6.795 3.926 1.00 98.56 259 ALA A C 1
ATOM 1984 O O . ALA A 1 259 ? 12.259 -6.279 4.566 1.00 98.56 259 ALA A O 1
ATOM 1985 N N . LEU A 1 260 ? 12.949 -7.642 2.916 1.00 98.56 260 LEU A N 1
ATOM 1986 C CA . LEU A 1 260 ? 11.594 -8.036 2.518 1.00 98.56 260 LEU A CA 1
ATOM 1987 C C . LEU A 1 260 ? 10.854 -8.769 3.640 1.00 98.56 260 LEU A C 1
ATOM 1989 O O . LEU A 1 260 ? 9.723 -8.414 3.949 1.00 98.56 260 LEU A O 1
ATOM 1993 N N . GLU A 1 261 ? 11.500 -9.721 4.310 1.00 98.19 261 GLU A N 1
ATOM 1994 C CA . GLU A 1 261 ? 10.927 -10.440 5.453 1.00 98.19 261 GLU A CA 1
ATOM 1995 C C . GLU A 1 261 ? 10.507 -9.490 6.592 1.00 98.19 261 GLU A C 1
ATOM 1997 O O . GLU A 1 261 ? 9.462 -9.693 7.210 1.00 98.19 261 GLU A O 1
ATOM 2002 N N . ILE A 1 262 ? 11.291 -8.440 6.869 1.00 98.12 262 ILE A N 1
ATOM 2003 C CA . ILE A 1 262 ? 10.925 -7.407 7.853 1.00 98.12 262 ILE A CA 1
ATOM 2004 C C . ILE A 1 262 ? 9.654 -6.678 7.410 1.00 98.12 262 ILE A C 1
ATOM 2006 O O . ILE A 1 262 ? 8.718 -6.560 8.200 1.00 98.12 262 ILE A O 1
ATOM 2010 N N . LEU A 1 263 ? 9.598 -6.220 6.155 1.00 98.38 263 LEU A N 1
ATOM 2011 C CA . LEU A 1 263 ? 8.418 -5.520 5.652 1.00 98.38 263 LEU A CA 1
ATOM 2012 C C . LEU A 1 263 ? 7.175 -6.416 5.683 1.00 98.38 263 LEU A C 1
ATOM 2014 O O . LEU A 1 263 ? 6.111 -5.953 6.077 1.00 98.38 263 LEU A O 1
ATOM 2018 N N . LEU A 1 264 ? 7.285 -7.678 5.270 1.00 98.25 264 LEU A N 1
ATOM 2019 C CA . LEU A 1 264 ? 6.139 -8.586 5.232 1.00 98.25 264 LEU A CA 1
ATOM 2020 C C . LEU A 1 264 ? 5.573 -8.837 6.629 1.00 98.25 264 LEU A C 1
ATOM 2022 O O . LEU A 1 264 ? 4.358 -8.784 6.806 1.00 98.25 264 LEU A O 1
ATOM 2026 N N . LYS A 1 265 ? 6.432 -9.010 7.639 1.00 96.88 265 LYS A N 1
ATOM 2027 C CA . LYS A 1 265 ? 6.000 -9.089 9.044 1.00 96.88 265 LYS A CA 1
ATOM 2028 C C . LYS A 1 265 ? 5.272 -7.836 9.499 1.00 96.88 265 LYS A C 1
ATOM 2030 O O . LYS A 1 265 ? 4.227 -7.931 10.149 1.00 96.88 265 LYS A O 1
ATOM 2035 N N . ASP A 1 266 ? 5.813 -6.673 9.155 1.00 95.06 266 ASP A N 1
ATOM 2036 C CA . ASP A 1 266 ? 5.183 -5.398 9.472 1.00 95.06 266 ASP A CA 1
ATOM 2037 C C . ASP A 1 266 ? 3.819 -5.271 8.779 1.00 95.06 266 ASP A C 1
ATOM 2039 O O . ASP A 1 266 ? 2.857 -4.837 9.407 1.00 95.06 266 ASP A O 1
ATOM 2043 N N . ALA A 1 267 ? 3.707 -5.706 7.521 1.00 95.81 267 ALA A N 1
ATOM 2044 C CA . ALA A 1 267 ? 2.473 -5.675 6.744 1.00 95.81 267 ALA A CA 1
ATOM 2045 C C . ALA A 1 267 ? 1.400 -6.628 7.290 1.00 95.81 267 ALA A C 1
ATOM 2047 O O . ALA A 1 267 ? 0.239 -6.241 7.409 1.00 95.81 267 ALA A O 1
ATOM 2048 N N . ILE A 1 268 ? 1.780 -7.847 7.683 1.00 94.81 268 ILE A N 1
ATOM 2049 C CA . ILE A 1 268 ? 0.887 -8.815 8.341 1.00 94.81 268 ILE A CA 1
ATOM 2050 C C . ILE A 1 268 ? 0.382 -8.253 9.670 1.00 94.81 268 ILE A C 1
ATOM 2052 O O . ILE A 1 268 ? -0.815 -8.283 9.962 1.00 94.81 268 ILE A O 1
ATOM 2056 N N . THR A 1 269 ? 1.287 -7.662 10.446 1.00 91.25 269 THR A N 1
ATOM 2057 C CA . THR A 1 269 ? 0.954 -7.023 11.721 1.00 91.25 269 THR A CA 1
ATOM 2058 C C . THR A 1 269 ? 0.016 -5.828 11.530 1.00 91.25 269 THR A C 1
ATOM 2060 O O . THR A 1 269 ? -0.950 -5.677 12.279 1.00 91.25 269 THR A O 1
ATOM 2063 N N . PHE A 1 270 ? 0.272 -4.997 10.519 1.00 89.56 270 PHE A N 1
ATOM 2064 C CA . PHE A 1 270 ? -0.561 -3.851 10.159 1.00 89.56 270 PHE A CA 1
ATOM 2065 C C . PHE A 1 270 ? -1.967 -4.290 9.722 1.00 89.56 270 PHE A C 1
ATOM 2067 O O . PHE A 1 270 ? -2.964 -3.773 10.221 1.00 89.56 270 PHE A O 1
ATOM 2074 N N . ALA A 1 271 ? -2.071 -5.307 8.865 1.00 90.19 271 ALA A N 1
ATOM 2075 C CA . ALA A 1 271 ? -3.353 -5.846 8.419 1.00 90.19 271 ALA A CA 1
ATOM 2076 C C . ALA A 1 271 ? -4.169 -6.463 9.563 1.00 90.19 271 ALA A C 1
ATOM 2078 O O . ALA A 1 271 ? -5.380 -6.248 9.649 1.00 90.19 271 ALA A O 1
ATOM 2079 N N . SER A 1 272 ? -3.504 -7.174 10.479 1.00 86.50 272 SER A N 1
ATOM 2080 C CA . SER A 1 272 ? -4.149 -7.714 11.677 1.00 86.50 272 SER A CA 1
ATOM 2081 C C . SER A 1 272 ? -4.659 -6.615 12.612 1.00 86.50 272 SER A C 1
ATOM 2083 O O . SER A 1 272 ? -5.651 -6.827 13.300 1.00 86.50 272 SER A O 1
ATOM 2085 N N . ALA A 1 273 ? -4.010 -5.450 12.672 1.00 83.00 273 ALA A N 1
ATOM 2086 C CA . ALA A 1 273 ? -4.520 -4.324 13.450 1.00 83.00 273 ALA A CA 1
ATOM 2087 C C . ALA A 1 273 ? -5.812 -3.769 12.822 1.00 83.00 273 ALA A C 1
ATOM 2089 O O . ALA A 1 273 ? -6.808 -3.565 13.516 1.00 83.00 273 ALA A O 1
ATOM 2090 N N . SER A 1 274 ? -5.838 -3.603 11.498 1.00 80.62 274 SER A N 1
ATOM 2091 C CA . SER A 1 274 ? -7.029 -3.147 10.772 1.00 80.62 274 SER A CA 1
ATOM 2092 C C . SER A 1 274 ? -8.223 -4.101 10.909 1.00 80.62 274 SER A C 1
ATOM 2094 O O . SER A 1 274 ? -9.359 -3.642 11.043 1.00 80.62 274 SER A O 1
ATOM 2096 N N . SER A 1 275 ? -7.996 -5.420 10.939 1.00 84.94 275 SER A N 1
ATOM 2097 C CA . SER A 1 275 ? -9.078 -6.395 11.136 1.00 84.94 275 SER A CA 1
ATOM 2098 C C . SER A 1 275 ? -9.690 -6.327 12.539 1.00 84.94 275 SER A C 1
ATOM 2100 O O . SER A 1 275 ? -10.906 -6.454 12.680 1.00 84.94 275 SER A O 1
ATOM 2102 N N . VAL A 1 276 ? -8.896 -6.031 13.574 1.00 85.19 276 VAL A N 1
ATOM 2103 C CA . VAL A 1 276 ? -9.412 -5.839 14.941 1.00 85.19 276 VAL A CA 1
ATOM 2104 C C . VAL A 1 276 ? -10.309 -4.601 15.032 1.00 85.19 276 VAL A C 1
ATOM 2106 O O . VAL A 1 276 ? -11.316 -4.632 15.733 1.00 85.19 276 VAL A O 1
ATOM 2109 N N . VAL A 1 277 ? -10.027 -3.528 14.284 1.00 88.38 277 VAL A N 1
ATOM 2110 C CA . VAL A 1 277 ? -10.929 -2.358 14.224 1.00 88.38 277 VAL A CA 1
ATOM 2111 C C . VAL A 1 277 ? -12.299 -2.748 13.656 1.00 88.38 277 VAL A C 1
ATOM 2113 O O . VAL A 1 277 ? -13.332 -2.342 14.192 1.00 88.38 277 VAL A O 1
ATOM 2116 N N . GLN A 1 278 ? -12.321 -3.577 12.609 1.00 88.38 278 GLN A N 1
ATOM 2117 C CA . GLN A 1 278 ? -13.562 -4.104 12.031 1.00 88.38 278 GLN A CA 1
ATOM 2118 C C . GLN A 1 278 ? -14.294 -5.035 13.009 1.00 88.38 278 GLN A C 1
ATOM 2120 O O . GLN A 1 278 ? -15.516 -4.952 13.142 1.00 88.38 278 GLN A O 1
ATOM 2125 N N . GLU A 1 279 ? -13.554 -5.875 13.738 1.00 92.81 279 GLU A N 1
ATOM 2126 C CA . GLU A 1 279 ? -14.101 -6.725 14.797 1.00 92.81 279 GLU A CA 1
ATOM 2127 C C . GLU A 1 279 ? -14.744 -5.884 15.911 1.00 92.81 279 GLU A C 1
ATOM 2129 O O . GLU A 1 279 ? -15.879 -6.152 16.304 1.00 92.81 279 GLU A O 1
ATOM 2134 N N . CYS A 1 280 ? -14.077 -4.823 16.380 1.00 94.56 280 CYS A N 1
ATOM 2135 C CA . CYS A 1 280 ? -14.624 -3.906 17.382 1.00 94.56 280 CYS A CA 1
ATOM 2136 C C . CYS A 1 280 ? -15.941 -3.267 16.923 1.00 94.56 280 CYS A C 1
ATOM 2138 O O . CYS A 1 280 ? -16.866 -3.156 17.727 1.00 94.56 280 CYS A O 1
ATOM 2140 N N . ASN A 1 281 ? -16.065 -2.902 15.644 1.00 95.12 281 ASN A N 1
ATOM 2141 C CA . ASN A 1 281 ? -17.327 -2.403 15.098 1.00 95.12 281 ASN A CA 1
ATOM 2142 C C . ASN A 1 281 ? -18.437 -3.472 15.158 1.00 95.12 281 ASN A C 1
ATOM 2144 O O . ASN A 1 281 ? -19.537 -3.205 15.640 1.00 95.12 281 ASN A O 1
ATOM 2148 N N . ALA A 1 282 ? -18.149 -4.707 14.736 1.00 94.75 282 ALA A N 1
ATOM 2149 C CA . ALA A 1 282 ? -19.116 -5.807 14.796 1.00 94.75 282 ALA A CA 1
ATOM 2150 C C . ALA A 1 282 ? -19.548 -6.125 16.242 1.00 94.75 282 ALA A C 1
ATOM 2152 O O . ALA A 1 282 ? -20.736 -6.308 16.521 1.00 94.75 282 ALA A O 1
ATOM 2153 N N . LEU A 1 283 ? -18.598 -6.129 17.181 1.00 96.81 283 LEU A N 1
ATOM 2154 C CA . LEU A 1 283 ? -18.862 -6.317 18.606 1.00 96.81 283 LEU A CA 1
ATOM 2155 C C . LEU A 1 283 ? -19.750 -5.199 19.163 1.00 96.81 283 LEU A C 1
ATOM 2157 O O . LEU A 1 283 ? -20.722 -5.500 19.859 1.00 96.81 283 LEU A O 1
ATOM 2161 N N . LEU A 1 284 ? -19.482 -3.941 18.801 1.00 95.81 284 LEU A N 1
ATOM 2162 C CA . LEU A 1 284 ? -20.294 -2.788 19.196 1.00 95.81 284 LEU A CA 1
ATOM 2163 C C . LEU A 1 284 ? -21.740 -2.926 18.699 1.00 95.81 284 LEU A C 1
ATOM 2165 O O . LEU A 1 284 ? -22.672 -2.787 19.490 1.00 95.81 284 LEU A O 1
ATOM 2169 N N . LEU A 1 285 ? -21.931 -3.282 17.424 1.00 95.12 285 LEU A N 1
ATOM 2170 C CA . LEU A 1 285 ? -23.255 -3.515 16.832 1.00 95.12 285 LEU A CA 1
ATOM 2171 C C . LEU A 1 285 ? -23.999 -4.683 17.497 1.00 95.12 285 LEU A C 1
ATOM 2173 O O . LEU A 1 285 ? -25.215 -4.629 17.675 1.00 95.12 285 LEU A O 1
ATOM 2177 N N . SER A 1 286 ? -23.270 -5.719 17.918 1.00 96.69 286 SER A N 1
ATOM 2178 C CA . SER A 1 286 ? -23.822 -6.856 18.670 1.00 96.69 286 SER A CA 1
ATOM 2179 C C . SER A 1 286 ? -23.977 -6.600 20.177 1.00 96.69 286 SER A C 1
ATOM 2181 O O . SER A 1 286 ? -24.335 -7.516 20.916 1.00 96.69 286 SER A O 1
ATOM 2183 N N . LYS A 1 287 ? -23.736 -5.365 20.641 1.00 96.94 287 LYS A N 1
ATOM 2184 C CA . LYS A 1 287 ? -23.833 -4.936 22.048 1.00 96.94 287 LYS A CA 1
ATOM 2185 C C . LYS A 1 287 ? -22.878 -5.663 23.008 1.00 96.94 287 LYS A C 1
ATOM 2187 O O . LYS A 1 287 ? -23.127 -5.732 24.209 1.00 96.94 287 LYS A O 1
ATOM 2192 N N . GLN A 1 288 ? -21.759 -6.181 22.503 1.00 97.75 288 GLN A N 1
ATOM 2193 C CA . GLN A 1 288 ? -20.708 -6.826 23.301 1.00 97.75 288 GLN A CA 1
ATOM 2194 C C . GLN A 1 288 ? -19.686 -5.797 23.807 1.00 97.75 288 GLN A C 1
ATOM 2196 O O . GLN A 1 288 ? -18.513 -5.809 23.433 1.00 97.75 288 GLN A O 1
ATOM 2201 N N . TYR A 1 289 ? -20.138 -4.867 24.649 1.00 97.75 289 TYR A N 1
ATOM 2202 C CA . TYR A 1 289 ? -19.371 -3.669 25.014 1.00 97.75 289 TYR A CA 1
ATOM 2203 C C . TYR A 1 289 ? -18.071 -3.957 25.779 1.00 97.75 289 TYR A C 1
ATOM 2205 O O . TYR A 1 289 ? -17.069 -3.283 25.546 1.00 97.75 289 TYR A O 1
ATOM 2213 N N . ASP A 1 290 ? -18.046 -4.977 26.643 1.00 97.25 290 ASP A N 1
ATOM 2214 C CA . ASP A 1 290 ? -16.827 -5.388 27.356 1.00 97.25 290 ASP A CA 1
ATOM 2215 C C . ASP A 1 290 ? -15.704 -5.779 26.393 1.00 97.25 290 ASP A C 1
ATOM 2217 O O . ASP A 1 290 ? -14.567 -5.329 26.535 1.00 97.25 290 ASP A O 1
ATOM 2221 N N . ALA A 1 291 ? -16.039 -6.567 25.369 1.00 96.31 291 ALA A N 1
ATOM 2222 C CA . ALA A 1 291 ? -15.077 -7.013 24.373 1.00 96.31 291 ALA A CA 1
ATOM 2223 C C . ALA A 1 291 ? -14.546 -5.841 23.533 1.00 96.31 291 ALA A C 1
ATOM 2225 O O . ALA A 1 291 ? -13.349 -5.798 23.250 1.00 96.31 291 ALA A O 1
ATOM 2226 N N . VAL A 1 292 ? -15.404 -4.866 23.190 1.00 97.00 292 VAL A N 1
ATOM 2227 C CA . VAL A 1 292 ? -14.989 -3.635 22.491 1.00 97.00 292 VAL A CA 1
ATOM 2228 C C . VA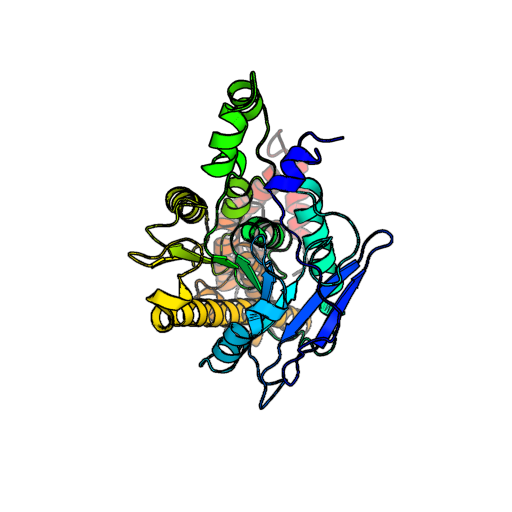L A 1 292 ? -13.976 -2.854 23.323 1.00 97.00 292 VAL A C 1
ATOM 2230 O O . VAL A 1 292 ? -12.936 -2.470 22.795 1.00 97.00 292 VAL A O 1
ATOM 2233 N N . VAL A 1 293 ? -14.251 -2.637 24.615 1.00 96.50 293 VAL A N 1
ATOM 2234 C CA . VAL A 1 293 ? -13.344 -1.884 25.495 1.00 96.50 293 VAL A CA 1
ATOM 2235 C C . VAL A 1 293 ? -12.015 -2.618 25.654 1.00 96.50 293 VAL A C 1
ATOM 2237 O O . VAL A 1 293 ? -10.972 -2.005 25.456 1.00 96.50 293 VAL A O 1
ATOM 2240 N N . VAL A 1 294 ? -12.026 -3.921 25.952 1.00 95.12 294 VAL A N 1
ATOM 2241 C CA . VAL A 1 294 ? -10.789 -4.693 26.160 1.00 95.12 294 VAL A CA 1
ATOM 2242 C C . VAL A 1 294 ? -9.920 -4.706 24.900 1.00 95.12 294 VAL A C 1
ATOM 2244 O O . VAL A 1 294 ? -8.761 -4.299 24.960 1.00 95.12 294 VAL A O 1
ATOM 2247 N N . LYS A 1 295 ? -10.476 -5.117 23.752 1.00 93.75 295 LYS A N 1
ATOM 2248 C CA . LYS A 1 295 ? -9.723 -5.208 22.488 1.00 93.75 295 LYS A CA 1
ATOM 2249 C C . LYS A 1 295 ? -9.307 -3.835 21.968 1.00 93.75 295 LYS A C 1
ATOM 2251 O O . LYS A 1 295 ? -8.176 -3.654 21.526 1.00 93.75 295 LYS A O 1
ATOM 2256 N N . GLY A 1 296 ? -10.213 -2.861 22.024 1.00 93.19 296 GLY A N 1
ATOM 2257 C CA . GLY A 1 296 ? -9.955 -1.527 21.502 1.00 93.19 296 GLY A CA 1
ATOM 2258 C C . GLY A 1 296 ? -8.899 -0.779 22.310 1.00 93.19 296 GLY A C 1
ATOM 2259 O O . GLY A 1 296 ? -8.019 -0.152 21.729 1.00 93.19 296 GLY A O 1
ATOM 2260 N N . VAL A 1 297 ? -8.931 -0.876 23.643 1.00 93.25 297 VAL A N 1
ATOM 2261 C CA . VAL A 1 297 ? -7.924 -0.233 24.500 1.00 93.25 297 VAL A CA 1
ATOM 2262 C C . VAL A 1 297 ? -6.546 -0.853 24.312 1.00 93.25 297 VAL A C 1
ATOM 2264 O O . VAL A 1 297 ? -5.577 -0.099 24.260 1.00 93.25 297 VAL A O 1
ATOM 2267 N N . ASP A 1 298 ? -6.459 -2.179 24.187 1.00 91.19 298 ASP A N 1
ATOM 2268 C CA . ASP A 1 298 ? -5.204 -2.878 23.890 1.00 91.19 298 ASP A CA 1
ATOM 2269 C C . ASP A 1 298 ? -4.604 -2.390 22.562 1.00 91.19 298 ASP A C 1
ATOM 2271 O O . ASP A 1 298 ? -3.469 -1.915 22.510 1.00 91.19 298 ASP A O 1
ATOM 2275 N N . LEU A 1 299 ? -5.408 -2.359 21.496 1.00 89.19 299 LEU A N 1
ATOM 2276 C CA . LEU A 1 299 ? -4.927 -1.939 20.182 1.00 89.19 299 LEU A CA 1
ATOM 2277 C C . LEU A 1 299 ? -4.553 -0.448 20.115 1.00 89.19 299 LEU A C 1
ATOM 2279 O O . LEU A 1 299 ? -3.598 -0.087 19.424 1.00 89.19 299 LEU A O 1
ATOM 2283 N N . LEU A 1 300 ? -5.244 0.416 20.870 1.00 90.00 300 LEU A N 1
ATOM 2284 C CA . LEU A 1 300 ? -4.927 1.847 21.007 1.00 90.00 300 LEU A CA 1
ATOM 2285 C C . LEU A 1 300 ? -3.592 2.133 21.717 1.00 90.00 300 LEU A C 1
ATOM 2287 O O . LEU A 1 300 ? -3.191 3.299 21.767 1.00 90.00 300 LEU A O 1
ATOM 2291 N N . GLN A 1 301 ? -2.941 1.124 22.305 1.00 85.31 301 GLN A N 1
ATOM 2292 C CA . GLN A 1 301 ? -1.574 1.231 22.834 1.00 85.31 301 GLN A CA 1
ATOM 2293 C C . GLN A 1 301 ? -0.510 0.932 21.770 1.00 85.31 301 GLN A C 1
ATOM 2295 O O . GLN A 1 301 ? 0.675 1.116 22.031 1.00 85.31 301 GLN A O 1
ATOM 2300 N N . SER A 1 302 ? -0.913 0.467 20.584 1.00 77.81 302 SER A N 1
ATOM 2301 C CA . SER A 1 302 ? 0.002 0.135 19.495 1.00 77.81 302 SER A CA 1
ATOM 2302 C C . SER A 1 302 ? 0.135 1.271 18.479 1.00 77.81 302 SER A C 1
ATOM 2304 O O . SER A 1 302 ? -0.843 1.932 18.133 1.00 77.81 302 SER A O 1
ATOM 2306 N N . ASP A 1 303 ? 1.325 1.411 17.895 1.00 71.06 303 ASP A N 1
ATOM 2307 C CA . ASP A 1 303 ? 1.600 2.362 16.804 1.00 71.06 303 ASP A CA 1
ATOM 2308 C C . ASP A 1 303 ? 1.191 1.817 15.418 1.00 71.06 303 ASP A C 1
ATOM 2310 O O . ASP A 1 303 ? 1.680 2.261 14.381 1.00 71.06 303 ASP A O 1
ATOM 2314 N N . ARG A 1 304 ? 0.323 0.797 15.387 1.00 74.62 304 ARG A N 1
ATOM 2315 C CA . ARG A 1 304 ? 0.022 -0.010 14.189 1.00 74.62 304 ARG A CA 1
ATOM 2316 C C . ARG A 1 304 ? -1.178 0.495 13.393 1.00 74.62 304 ARG A C 1
ATOM 2318 O O . ARG A 1 304 ? -1.443 -0.019 12.314 1.00 74.62 304 ARG A O 1
ATOM 2325 N N . LEU A 1 305 ? -1.930 1.448 13.934 1.00 78.31 305 LEU A N 1
ATOM 2326 C CA . LEU A 1 305 ? -3.162 1.946 13.331 1.00 78.31 305 LEU A CA 1
ATOM 2327 C C . LEU A 1 305 ? -2.931 3.241 12.561 1.00 78.31 305 LEU A C 1
ATOM 2329 O O . LEU A 1 305 ? -2.270 4.153 13.064 1.00 78.31 305 LEU A O 1
ATOM 2333 N N . SER A 1 306 ? -3.583 3.347 11.400 1.00 78.06 306 SER A N 1
ATOM 2334 C CA . SER A 1 306 ? -3.753 4.632 10.716 1.00 78.06 306 SER A CA 1
ATOM 2335 C C . SER A 1 306 ? -4.445 5.653 11.620 1.00 78.06 306 SER A C 1
ATOM 2337 O O . SER A 1 306 ? -5.203 5.278 12.517 1.00 78.06 306 SER A O 1
ATOM 2339 N N . GLU A 1 307 ? -4.219 6.944 11.377 1.00 82.94 307 GLU A N 1
ATOM 2340 C CA . GLU A 1 307 ? -4.885 8.018 12.122 1.00 82.94 307 GLU A CA 1
ATOM 2341 C C . GLU A 1 307 ? -6.417 7.871 12.075 1.00 82.94 307 GLU A C 1
ATOM 2343 O O . GLU A 1 307 ? -7.080 7.899 13.112 1.00 82.94 307 GLU A O 1
ATOM 2348 N N . ALA A 1 308 ? -6.970 7.581 10.894 1.00 84.19 308 ALA A N 1
ATOM 2349 C CA . ALA A 1 308 ? -8.394 7.310 10.713 1.00 84.19 308 ALA A CA 1
ATOM 2350 C C . ALA A 1 308 ? -8.872 6.093 11.529 1.00 84.19 308 ALA A C 1
ATOM 2352 O O . ALA A 1 308 ? -9.905 6.153 12.198 1.00 84.19 308 ALA A O 1
ATOM 2353 N N . SER A 1 309 ? -8.107 4.997 11.530 1.00 87.44 309 SER A N 1
ATOM 2354 C CA . SER A 1 309 ? -8.427 3.800 12.315 1.00 87.44 309 SER A CA 1
ATOM 2355 C C . SER A 1 309 ? -8.349 4.054 13.824 1.00 87.44 309 SER A C 1
ATOM 2357 O O . SER A 1 309 ? -9.167 3.519 14.571 1.00 87.44 309 SER A O 1
ATOM 2359 N N . GLN A 1 310 ? -7.411 4.891 14.284 1.00 90.19 310 GLN A N 1
ATOM 2360 C CA . GLN A 1 310 ? -7.349 5.328 15.682 1.00 90.19 310 GLN A CA 1
ATOM 2361 C C . GLN A 1 310 ? -8.596 6.130 16.062 1.00 90.19 310 GLN A C 1
ATOM 2363 O O . GLN A 1 310 ? -9.170 5.874 17.119 1.00 90.19 310 GLN A O 1
ATOM 2368 N N . CYS A 1 311 ? -9.032 7.070 15.216 1.00 93.12 311 CYS A N 1
ATOM 2369 C CA . CYS A 1 311 ? -10.233 7.868 15.462 1.00 93.12 311 CYS A CA 1
ATOM 2370 C C . CYS A 1 311 ? -11.491 6.992 15.566 1.00 93.12 311 CYS A C 1
ATOM 2372 O O . CYS A 1 311 ? -12.223 7.095 16.551 1.00 93.12 311 CYS A O 1
ATOM 2374 N N . LEU A 1 312 ? -11.690 6.063 14.623 1.00 93.88 312 LEU A N 1
ATOM 2375 C CA . LEU A 1 312 ? -12.803 5.107 14.670 1.00 93.88 312 LEU A CA 1
ATOM 2376 C C . LEU A 1 312 ? -12.783 4.274 15.952 1.00 93.88 312 LEU A C 1
ATOM 2378 O O . LEU A 1 312 ? -13.800 4.132 16.628 1.00 93.88 312 LEU A O 1
ATOM 2382 N N . LEU A 1 313 ? -11.616 3.744 16.319 1.00 95.25 313 LEU A N 1
ATOM 2383 C CA . LEU A 1 313 ? -11.500 2.897 17.496 1.00 95.25 313 LEU A CA 1
ATOM 2384 C C . LEU A 1 313 ? -11.726 3.674 18.799 1.00 95.25 313 LEU A C 1
ATOM 2386 O O . LEU A 1 313 ? -12.376 3.161 19.708 1.00 95.25 313 LEU A O 1
ATOM 2390 N N . LEU A 1 314 ? -11.245 4.919 18.886 1.00 97.25 314 LEU A N 1
ATOM 2391 C CA . LEU A 1 314 ? -11.537 5.815 20.008 1.00 97.25 314 LEU A CA 1
ATOM 2392 C C . LEU A 1 314 ? -13.039 6.088 20.128 1.00 97.25 314 LEU A C 1
ATOM 2394 O O . LEU A 1 314 ? -13.569 6.032 21.238 1.00 97.25 314 LEU A O 1
ATOM 2398 N N . GLU A 1 315 ? -13.730 6.323 19.009 1.00 97.44 315 GLU A N 1
ATOM 2399 C CA . GLU A 1 315 ? -15.187 6.471 18.996 1.00 97.44 315 GLU A CA 1
ATOM 2400 C C . GLU A 1 315 ? -15.883 5.190 19.483 1.00 97.44 315 GLU A C 1
ATOM 2402 O O . GLU A 1 315 ? -16.751 5.258 20.353 1.00 97.44 315 GLU A O 1
ATOM 2407 N N . TYR A 1 316 ? -15.487 4.014 18.985 1.00 97.94 316 TYR A N 1
ATOM 2408 C CA . TYR A 1 316 ? -16.090 2.736 19.384 1.00 97.94 316 TYR A CA 1
ATOM 2409 C C . TYR A 1 316 ? -15.903 2.440 20.872 1.00 97.94 316 TYR A C 1
ATOM 2411 O O . TYR A 1 316 ? -16.856 2.052 21.549 1.00 97.94 316 TYR A O 1
ATOM 2419 N N . VAL A 1 317 ? -14.697 2.660 21.401 1.00 98.00 317 VAL A N 1
ATOM 2420 C CA . VAL A 1 317 ? -14.403 2.468 22.827 1.00 98.00 317 VAL A CA 1
ATOM 2421 C C . VAL A 1 317 ? -15.184 3.472 23.678 1.00 98.00 317 VAL A C 1
ATOM 2423 O O . VAL A 1 317 ? -15.720 3.092 24.720 1.00 98.00 317 VAL A O 1
ATOM 2426 N N . ALA A 1 318 ? -15.315 4.727 23.239 1.00 98.12 318 ALA A N 1
ATOM 2427 C CA . ALA A 1 318 ? -16.119 5.724 23.941 1.00 98.12 318 ALA A CA 1
ATOM 2428 C C . ALA A 1 318 ? -17.613 5.338 23.960 1.00 98.12 318 ALA A C 1
ATOM 2430 O O . ALA A 1 318 ? -18.228 5.349 25.025 1.00 98.12 318 ALA A O 1
ATOM 2431 N N . LYS A 1 319 ? -18.188 4.905 22.829 1.00 98.25 319 LYS A N 1
ATOM 2432 C CA . LYS A 1 319 ? -19.583 4.421 22.762 1.00 98.25 319 LYS A CA 1
ATOM 2433 C C . LYS A 1 319 ? -19.818 3.191 23.637 1.00 98.25 319 LYS A C 1
ATOM 2435 O O . LYS A 1 319 ? -20.801 3.128 24.372 1.00 98.25 319 LYS A O 1
ATOM 2440 N N . ALA A 1 320 ? -18.905 2.222 23.611 1.00 98.19 320 ALA A N 1
ATOM 2441 C CA . ALA A 1 320 ? -18.998 1.046 24.472 1.00 98.19 320 ALA A CA 1
ATOM 2442 C C . ALA A 1 320 ? -18.924 1.424 25.962 1.00 98.19 320 ALA A C 1
ATOM 2444 O O . ALA A 1 320 ? -19.689 0.897 26.768 1.00 98.19 320 ALA A O 1
ATOM 2445 N N . SER A 1 321 ? -18.060 2.380 26.320 1.00 98.25 321 SER A N 1
ATOM 2446 C CA . SER A 1 321 ? -17.946 2.904 27.689 1.00 98.25 321 SER A CA 1
ATOM 2447 C C . SER A 1 321 ? -19.230 3.603 28.147 1.00 98.25 321 SER A C 1
ATOM 2449 O O . SER A 1 321 ? -19.646 3.425 29.290 1.00 98.25 321 SER A O 1
ATOM 2451 N N . TRP A 1 322 ? -19.913 4.319 27.245 1.00 98.06 322 TRP A N 1
ATOM 2452 C CA . TRP A 1 322 ? -21.217 4.920 27.533 1.00 98.06 322 TRP A CA 1
ATOM 2453 C C . TRP A 1 322 ? -22.258 3.869 27.920 1.00 98.06 322 TRP A C 1
ATOM 2455 O O . TRP A 1 322 ? -22.936 4.012 28.935 1.00 98.06 322 TRP A O 1
ATOM 2465 N N . HIS A 1 323 ? -22.367 2.785 27.147 1.00 97.44 323 HIS A N 1
ATOM 2466 C CA . HIS A 1 323 ? -23.305 1.701 27.456 1.00 97.44 323 HIS A CA 1
ATOM 2467 C C . HIS A 1 323 ? -22.956 0.933 28.736 1.00 97.44 323 HIS A C 1
ATOM 2469 O O . HIS A 1 323 ? -23.820 0.264 29.301 1.00 97.44 323 HIS A O 1
ATOM 2475 N N . LYS A 1 324 ? -21.711 1.047 29.202 1.00 97.12 324 LYS A N 1
ATOM 2476 C CA . LYS A 1 324 ? -21.245 0.524 30.490 1.00 97.12 324 LYS A CA 1
ATOM 2477 C C . LYS A 1 324 ? -21.404 1.516 31.650 1.00 97.12 324 LYS A C 1
ATOM 2479 O O . LYS A 1 324 ? -20.987 1.193 32.755 1.00 97.12 324 LYS A O 1
ATOM 2484 N N . ASP A 1 325 ? -21.988 2.688 31.397 1.00 96.94 325 ASP A N 1
ATOM 2485 C CA . ASP A 1 325 ? -22.166 3.794 32.348 1.00 96.94 325 ASP A CA 1
ATOM 2486 C C . ASP A 1 325 ? -20.848 4.337 32.949 1.00 96.94 325 ASP A C 1
ATOM 2488 O O . ASP A 1 325 ? -20.829 4.909 34.035 1.00 96.94 325 ASP A O 1
ATOM 2492 N N . ASP A 1 326 ? -19.729 4.208 32.225 1.00 97.81 326 ASP A N 1
ATOM 2493 C CA . ASP A 1 326 ? -18.420 4.746 32.627 1.00 97.81 326 ASP A CA 1
ATOM 2494 C C . ASP A 1 326 ? -18.150 6.094 31.940 1.00 97.81 326 ASP A C 1
ATOM 2496 O O . ASP A 1 326 ? -17.462 6.182 30.918 1.00 97.81 326 ASP A O 1
ATOM 2500 N N . MET A 1 327 ? -18.721 7.170 32.490 1.00 98.00 327 MET A N 1
ATOM 2501 C CA . MET A 1 327 ? -18.616 8.513 31.898 1.00 98.00 327 MET A CA 1
ATOM 2502 C C . MET A 1 327 ? -17.189 9.069 31.902 1.00 98.00 327 MET A C 1
ATOM 2504 O O . MET A 1 327 ? -16.811 9.797 30.984 1.00 98.00 327 MET A O 1
ATOM 2508 N N . ASN A 1 328 ? -16.361 8.684 32.876 1.00 97.94 328 ASN A N 1
ATOM 2509 C CA . ASN A 1 328 ? -14.957 9.092 32.910 1.00 97.94 328 ASN A CA 1
ATOM 2510 C C . ASN A 1 328 ? -14.184 8.487 31.732 1.00 97.94 328 ASN A C 1
ATOM 2512 O O . ASN A 1 328 ? -13.396 9.179 31.080 1.00 97.94 328 ASN A O 1
ATOM 2516 N N . ALA A 1 329 ? -14.432 7.213 31.411 1.00 97.56 329 ALA A N 1
ATOM 2517 C CA . ALA A 1 329 ? -13.876 6.592 30.216 1.00 97.56 329 ALA A CA 1
ATOM 2518 C C . ALA A 1 329 ? -14.407 7.244 28.933 1.00 97.56 329 ALA A C 1
ATOM 2520 O O . ALA A 1 329 ? -13.613 7.498 28.023 1.00 97.56 329 ALA A O 1
ATOM 2521 N N . VAL A 1 330 ? -15.703 7.577 28.867 1.00 98.19 330 VAL A N 1
ATOM 2522 C CA . VAL A 1 330 ? -16.275 8.312 27.725 1.00 98.19 330 VAL A CA 1
ATOM 2523 C C . VAL A 1 330 ? -15.504 9.608 27.485 1.00 98.19 330 VAL A C 1
ATOM 2525 O O . VAL A 1 330 ? -14.975 9.783 26.390 1.00 98.19 330 VAL A O 1
ATOM 2528 N N . VAL A 1 331 ? -15.366 10.461 28.507 1.00 98.12 331 VAL A N 1
ATOM 2529 C CA . VAL A 1 331 ? -14.634 11.738 28.429 1.00 98.12 331 VAL A CA 1
ATOM 2530 C C . VAL A 1 331 ? -13.173 11.523 28.033 1.00 98.12 331 VAL A C 1
ATOM 2532 O O . VAL A 1 331 ? -12.648 12.229 27.169 1.00 98.12 331 VAL A O 1
ATOM 2535 N N . LYS A 1 332 ? -12.497 10.529 28.619 1.00 97.88 332 LYS A N 1
ATOM 2536 C CA . LYS A 1 332 ? -11.101 10.201 28.299 1.00 97.88 332 LYS A CA 1
ATOM 2537 C C . LYS A 1 332 ? -10.914 9.867 26.817 1.00 97.88 332 LYS A C 1
ATOM 2539 O O . LYS A 1 332 ? -10.001 10.396 26.178 1.00 97.88 332 LYS A O 1
ATOM 2544 N N . TYR A 1 333 ? -11.725 8.961 26.272 1.00 98.06 333 TYR A N 1
ATOM 2545 C CA . TYR A 1 333 ? -11.547 8.490 24.896 1.00 98.06 333 TYR A CA 1
ATOM 2546 C C . TYR A 1 333 ? -12.078 9.488 23.865 1.00 98.06 333 TYR A C 1
ATOM 2548 O O . TYR A 1 333 ? -11.417 9.687 22.846 1.00 98.06 333 TYR A O 1
ATOM 2556 N N . SER A 1 334 ? -13.176 10.193 24.151 1.00 97.62 334 SER A N 1
ATOM 2557 C CA . SER A 1 334 ? -13.657 11.282 23.293 1.00 97.62 334 SER A CA 1
ATOM 2558 C C . SER A 1 334 ? -12.684 12.466 23.273 1.00 97.62 334 SER A C 1
ATOM 2560 O O . SER A 1 334 ? -12.443 13.035 22.216 1.00 97.62 334 SER A O 1
ATOM 2562 N N . THR A 1 335 ? -12.002 12.775 24.379 1.00 97.19 335 THR A N 1
ATOM 2563 C CA . THR A 1 335 ? -10.940 13.799 24.391 1.00 97.19 335 THR A CA 1
ATOM 2564 C C . THR A 1 335 ? -9.735 13.386 23.549 1.00 97.19 335 THR A C 1
ATOM 2566 O O . THR A 1 335 ? -9.232 14.174 22.752 1.00 97.19 335 THR A O 1
ATOM 2569 N N . ARG A 1 336 ? -9.286 12.127 23.649 1.00 96.94 336 ARG A N 1
ATOM 2570 C CA . ARG A 1 336 ? -8.225 11.597 22.771 1.00 96.94 336 ARG A CA 1
ATOM 2571 C C . ARG A 1 336 ? -8.618 11.622 21.289 1.00 96.94 336 ARG A C 1
ATOM 2573 O O . ARG A 1 336 ? -7.726 11.795 20.457 1.00 96.94 336 ARG A O 1
ATOM 2580 N N . LEU A 1 337 ? -9.902 11.417 20.979 1.00 97.06 337 LEU A N 1
ATOM 2581 C CA . LEU A 1 337 ? -10.463 11.528 19.631 1.00 97.06 337 LEU A CA 1
ATOM 2582 C C . LEU A 1 337 ? -10.428 12.979 19.151 1.00 97.06 337 LEU A C 1
ATOM 2584 O O . LEU A 1 337 ? -9.876 13.253 18.094 1.00 97.06 337 LEU A O 1
ATOM 2588 N N . LEU A 1 338 ? -10.937 13.913 19.951 1.00 95.94 338 LEU A N 1
ATOM 2589 C CA . LEU A 1 338 ? -11.030 15.328 19.590 1.00 95.94 338 LEU A CA 1
ATOM 2590 C C . LEU A 1 338 ? -9.661 16.016 19.514 1.00 95.94 338 LEU A C 1
ATOM 2592 O O . LEU A 1 338 ? -9.474 16.905 18.696 1.00 95.94 338 LEU A O 1
ATOM 2596 N N . ASN A 1 339 ? -8.658 15.546 20.259 1.00 95.12 339 ASN A N 1
ATOM 2597 C CA . ASN A 1 339 ? -7.276 16.002 20.077 1.00 95.12 339 ASN A CA 1
ATOM 2598 C C . ASN A 1 339 ? -6.695 15.626 18.700 1.00 95.12 339 ASN A C 1
ATOM 2600 O O . ASN A 1 339 ? -5.756 16.274 18.248 1.00 95.12 339 ASN A O 1
ATOM 2604 N N . ARG A 1 340 ? -7.214 14.571 18.053 1.00 92.69 340 ARG A N 1
ATOM 2605 C CA . ARG A 1 340 ? -6.825 14.158 16.690 1.00 92.69 340 ARG A CA 1
ATOM 2606 C C . ARG A 1 340 ? -7.725 14.802 15.639 1.00 92.69 340 ARG A C 1
ATOM 2608 O O . ARG A 1 340 ? -7.248 15.312 14.637 1.00 92.69 340 ARG A O 1
ATOM 2615 N N . GLN A 1 341 ? -9.030 14.814 15.894 1.00 93.12 341 GLN A N 1
ATOM 2616 C CA . GLN A 1 341 ? -10.042 15.349 14.994 1.00 93.12 341 GLN A CA 1
ATOM 2617 C C . GLN A 1 341 ? -10.979 16.299 15.761 1.00 93.12 341 GLN A C 1
ATOM 2619 O O . GLN A 1 341 ? -12.064 15.884 16.172 1.00 93.12 341 GLN A O 1
ATOM 2624 N N . PRO A 1 342 ? -10.591 17.578 15.942 1.00 92.12 342 PRO A N 1
ATOM 2625 C CA . PRO A 1 342 ? -11.338 18.534 16.771 1.00 92.12 342 PRO A CA 1
ATOM 2626 C C . PRO A 1 342 ? -12.794 18.736 16.344 1.00 92.12 342 PRO A C 1
ATOM 2628 O O . PRO A 1 342 ? -13.668 18.940 17.177 1.00 92.12 342 PRO A O 1
ATOM 2631 N N . ASN A 1 343 ? -13.068 18.598 15.046 1.00 90.44 343 ASN A N 1
ATOM 2632 C CA . ASN A 1 343 ? -14.397 18.795 14.464 1.00 90.44 343 ASN A CA 1
ATOM 2633 C C . ASN A 1 343 ? -15.223 17.491 14.393 1.00 90.44 343 ASN A C 1
ATOM 2635 O O . ASN A 1 343 ? -16.157 17.388 13.598 1.00 90.44 343 ASN A O 1
ATOM 2639 N N . HIS A 1 344 ? -14.864 16.448 15.152 1.00 93.31 344 HIS A N 1
ATOM 2640 C CA . HIS A 1 344 ? -15.564 15.164 15.099 1.00 93.31 344 HIS A CA 1
ATOM 2641 C C . HIS A 1 344 ? -16.930 15.238 15.799 1.00 93.31 344 HIS A C 1
ATOM 2643 O O . HIS A 1 344 ? -17.021 15.106 17.019 1.00 93.31 344 HIS A O 1
ATOM 2649 N N . ILE A 1 345 ? -18.012 15.347 15.020 1.00 93.31 345 ILE A N 1
ATOM 2650 C CA . ILE A 1 345 ? -19.387 15.544 15.524 1.00 93.31 345 ILE A CA 1
ATOM 2651 C C . ILE A 1 345 ? -19.784 14.499 16.581 1.00 93.31 345 ILE A C 1
ATOM 2653 O O . ILE A 1 345 ? -20.197 14.871 17.675 1.00 93.31 345 ILE A O 1
ATOM 2657 N N . ASN A 1 346 ? -19.603 13.197 16.312 1.00 94.69 346 ASN A N 1
ATOM 2658 C CA . ASN A 1 346 ? -19.946 12.163 17.304 1.00 94.69 346 ASN A CA 1
ATOM 2659 C C . ASN A 1 346 ? -19.113 12.275 18.589 1.00 94.69 346 ASN A C 1
ATOM 2661 O O . ASN A 1 346 ? -19.630 11.991 19.663 1.00 94.69 346 ASN A O 1
ATOM 2665 N N . GLY A 1 347 ? -17.845 12.692 18.490 1.00 95.75 347 GLY A N 1
ATOM 2666 C CA . GLY A 1 347 ? -16.969 12.873 19.643 1.00 95.75 347 GLY A CA 1
ATOM 2667 C C . GLY A 1 347 ? -17.442 14.023 20.526 1.00 95.75 347 GLY A C 1
ATOM 2668 O O . GLY A 1 347 ? -17.555 13.835 21.735 1.00 95.75 347 GLY A O 1
ATOM 2669 N N . LEU A 1 348 ? -17.786 15.164 19.914 1.00 96.06 348 LEU A N 1
ATOM 2670 C CA . LEU A 1 348 ? -18.341 16.337 20.600 1.00 96.06 348 LEU A CA 1
ATOM 2671 C C . LEU A 1 348 ? -19.675 16.001 21.277 1.00 96.06 348 LEU A C 1
ATOM 2673 O O . LEU A 1 348 ? -19.820 16.211 22.478 1.00 96.06 348 LEU A O 1
ATOM 2677 N N . CYS A 1 349 ? -20.623 15.397 20.550 1.00 96.62 349 CYS A N 1
ATOM 2678 C CA . CYS A 1 349 ? -21.920 15.018 21.120 1.00 96.62 349 CYS A CA 1
ATOM 2679 C C . CYS A 1 349 ? -21.783 14.023 22.279 1.00 96.62 349 CYS A C 1
ATOM 2681 O O . CYS A 1 349 ? -22.428 14.182 23.316 1.00 96.62 349 CYS A O 1
ATOM 2683 N N . LEU A 1 350 ? -20.938 13.002 22.118 1.00 96.38 350 LEU A N 1
ATOM 2684 C CA . LEU A 1 350 ? -20.729 11.979 23.137 1.00 96.38 350 LEU A CA 1
ATOM 2685 C C . LEU A 1 350 ? -20.050 12.547 24.393 1.00 96.38 350 LEU A C 1
ATOM 2687 O O . LEU A 1 350 ? -20.453 12.205 25.505 1.00 96.38 350 LEU A O 1
ATOM 2691 N N . ARG A 1 351 ? -19.044 13.419 24.231 1.00 97.00 351 ARG A N 1
ATOM 2692 C CA . ARG A 1 351 ? -18.349 14.058 25.357 1.00 97.00 351 ARG A CA 1
ATOM 2693 C C . ARG A 1 351 ? -19.261 15.021 26.113 1.00 97.00 351 ARG A C 1
ATOM 2695 O O . ARG A 1 351 ? -19.356 14.906 27.332 1.00 97.00 351 ARG A O 1
ATOM 2702 N N . ALA A 1 352 ? -20.009 15.853 25.392 1.00 96.44 352 ALA A N 1
ATOM 2703 C CA . ALA A 1 352 ? -20.999 16.750 25.973 1.00 96.44 352 ALA A CA 1
ATOM 2704 C C . ALA A 1 352 ? -22.024 15.969 26.819 1.00 96.44 352 ALA A C 1
ATOM 2706 O O . ALA A 1 352 ? -22.224 16.268 27.995 1.00 96.44 352 ALA A O 1
ATOM 2707 N N . LYS A 1 353 ? -22.608 14.885 26.288 1.00 95.31 353 LYS A N 1
ATOM 2708 C CA . LYS A 1 353 ? -23.539 14.052 27.072 1.00 95.31 353 LYS A CA 1
ATOM 2709 C C . LYS A 1 353 ? -22.911 13.445 28.329 1.00 95.31 353 LYS A C 1
ATOM 2711 O O . LYS A 1 353 ? -23.603 13.281 29.333 1.00 95.31 353 LYS A O 1
ATOM 2716 N N . ALA A 1 354 ? -21.631 13.082 28.281 1.00 96.75 354 ALA A N 1
ATOM 2717 C CA . ALA A 1 354 ? -20.933 12.556 29.449 1.00 96.75 354 ALA A CA 1
ATOM 2718 C C . ALA A 1 354 ? -20.710 13.638 30.517 1.00 96.75 354 ALA A C 1
ATOM 2720 O O . ALA A 1 354 ? -20.949 13.370 31.692 1.00 96.75 354 ALA A O 1
ATOM 2721 N N . TYR A 1 355 ? -20.324 14.855 30.122 1.00 97.25 355 TYR A N 1
ATOM 2722 C CA . TYR A 1 355 ? -20.184 15.985 31.045 1.00 97.25 355 TYR A CA 1
ATOM 2723 C C . TYR A 1 355 ? -21.510 16.398 31.687 1.00 97.25 355 TYR A C 1
ATOM 2725 O O . TYR A 1 355 ? -21.543 16.626 32.893 1.00 97.25 355 TYR A O 1
ATOM 2733 N N . ASP A 1 356 ? -22.610 16.398 30.930 1.00 94.25 356 ASP A N 1
ATOM 2734 C CA . ASP A 1 356 ? -23.954 16.648 31.470 1.00 94.25 356 ASP A CA 1
ATOM 2735 C C . ASP A 1 356 ? -24.325 15.622 32.558 1.00 94.25 356 ASP A C 1
ATOM 2737 O O . ASP A 1 356 ? -24.716 15.989 33.667 1.00 94.25 356 ASP A O 1
ATOM 2741 N N . LYS A 1 357 ? -24.079 14.324 32.309 1.00 94.81 357 LYS A N 1
ATOM 2742 C CA . LYS A 1 357 ? -24.255 13.272 33.328 1.00 94.81 357 LYS A CA 1
ATOM 2743 C C . LYS A 1 357 ? -23.356 13.455 34.557 1.00 94.81 357 LYS A C 1
ATOM 2745 O O . LYS A 1 357 ? -23.754 13.071 35.655 1.00 94.81 357 LYS A O 1
ATOM 2750 N N . LEU A 1 358 ? -22.155 14.001 34.374 1.00 96.44 358 LEU A N 1
ATOM 2751 C CA . LEU A 1 358 ? -21.204 14.302 35.449 1.00 96.44 358 LEU A CA 1
ATOM 2752 C C . LEU A 1 358 ? -21.479 15.648 36.142 1.00 96.44 358 LEU A C 1
ATOM 2754 O O . LEU A 1 358 ? -20.801 15.958 37.118 1.00 96.44 358 LEU A O 1
ATOM 2758 N N . GLN A 1 359 ? -22.474 16.415 35.679 1.00 96.25 359 GLN A N 1
ATOM 2759 C CA . GLN A 1 359 ? -22.802 17.765 36.156 1.00 96.25 359 GLN A CA 1
ATOM 2760 C C . GLN A 1 359 ? -21.653 18.781 35.989 1.00 96.25 359 GLN A C 1
ATOM 2762 O O . GLN A 1 359 ? -21.558 19.749 36.743 1.00 96.25 359 GLN A O 1
ATOM 2767 N N . ASP A 1 360 ? -20.796 18.585 34.982 1.00 94.75 360 ASP A N 1
ATOM 2768 C CA . ASP A 1 360 ? -19.721 19.510 34.604 1.00 94.75 360 ASP A CA 1
ATOM 2769 C C . ASP A 1 360 ? -20.183 20.419 33.453 1.00 94.75 360 ASP A C 1
ATOM 2771 O O . ASP A 1 360 ? -19.918 20.188 32.269 1.00 94.75 360 ASP A O 1
ATOM 2775 N N . PHE A 1 361 ? -20.951 21.449 33.809 1.00 92.50 361 PHE A N 1
ATOM 2776 C CA . PHE A 1 361 ? -21.574 22.346 32.834 1.00 92.50 361 PHE A CA 1
ATOM 2777 C C . PHE A 1 361 ? -20.579 23.263 32.113 1.00 92.50 361 PHE A C 1
ATOM 2779 O O . PHE A 1 361 ? -20.864 23.683 30.992 1.00 92.50 361 PHE A O 1
ATOM 2786 N N . GLU A 1 362 ? -19.430 23.568 32.723 1.00 93.81 362 GLU A N 1
ATOM 2787 C CA . GLU A 1 362 ? -18.385 24.371 32.076 1.00 93.81 362 GLU A CA 1
ATOM 2788 C C . GLU A 1 362 ? -17.789 23.598 30.897 1.00 93.81 362 GLU A C 1
ATOM 2790 O O . GLU A 1 362 ? -17.796 24.091 29.769 1.00 93.81 362 GLU A O 1
ATOM 2795 N N . SER A 1 363 ? -17.382 22.344 31.119 1.00 92.62 363 SER A N 1
ATOM 2796 C CA . SER A 1 363 ? -16.835 21.504 30.048 1.00 92.62 363 SER A CA 1
ATOM 2797 C C . SER A 1 363 ? -17.878 21.155 28.978 1.00 92.62 363 SER A C 1
ATOM 2799 O O . SER A 1 363 ? -17.555 21.092 27.791 1.00 92.62 363 SER A O 1
ATOM 2801 N N . PHE A 1 364 ? -19.147 20.967 29.367 1.00 92.81 364 PHE A N 1
ATOM 2802 C CA . PHE A 1 364 ? -20.252 20.802 28.415 1.00 92.81 364 PHE A CA 1
ATOM 2803 C C . PHE A 1 364 ? -20.385 22.006 27.474 1.00 92.81 364 PHE A C 1
ATOM 2805 O O . PHE A 1 364 ? -20.567 21.840 26.267 1.00 92.81 364 PHE A O 1
ATOM 2812 N N . TYR A 1 365 ? -20.306 23.219 28.025 1.00 92.19 365 TYR A N 1
ATOM 2813 C CA . TYR A 1 365 ? -20.473 24.453 27.267 1.00 92.19 365 TYR A CA 1
ATOM 2814 C C . TYR A 1 365 ? -19.381 24.631 26.203 1.00 92.19 365 TYR A C 1
ATOM 2816 O O . TYR A 1 365 ? -19.691 25.009 25.073 1.00 92.19 365 TYR A O 1
ATOM 2824 N N . GLU A 1 366 ? -18.134 24.277 26.518 1.00 91.25 366 GLU A N 1
ATOM 2825 C CA . GLU A 1 366 ? -17.028 24.296 25.551 1.00 91.25 366 GLU A CA 1
ATOM 2826 C C . GLU A 1 366 ? -17.291 23.380 24.340 1.00 91.25 366 GLU A C 1
ATOM 2828 O O . GLU A 1 366 ? -17.082 23.783 23.194 1.00 91.25 366 GLU A O 1
ATOM 2833 N N . ASP A 1 367 ? -17.836 22.176 24.556 1.00 91.69 367 ASP A N 1
ATOM 2834 C CA . ASP A 1 367 ? -18.192 21.262 23.459 1.00 91.69 367 ASP A CA 1
ATOM 2835 C C . ASP A 1 367 ? -19.350 21.798 22.597 1.00 91.69 367 ASP A C 1
ATOM 2837 O O . ASP A 1 367 ? -19.352 21.621 21.373 1.00 91.69 367 ASP A O 1
ATOM 2841 N N . VAL A 1 368 ? -20.322 22.489 23.208 1.00 93.12 368 VAL A N 1
ATOM 2842 C CA . VAL A 1 368 ? -21.411 23.172 22.484 1.00 93.12 368 VAL A CA 1
ATOM 2843 C C . VAL A 1 368 ? -20.855 24.279 21.592 1.00 93.12 368 VAL A C 1
ATOM 2845 O O . VAL A 1 368 ? -21.275 24.393 20.439 1.00 93.12 368 VAL A O 1
ATOM 2848 N N . LEU A 1 369 ? -19.919 25.086 22.100 1.00 91.75 369 LEU A N 1
ATOM 2849 C CA . LEU A 1 369 ? -19.287 26.155 21.327 1.00 91.75 369 LEU A CA 1
ATOM 2850 C C . LEU A 1 369 ? -18.480 25.598 20.155 1.00 91.75 369 LEU A C 1
ATOM 2852 O O . LEU A 1 369 ? -18.685 26.041 19.028 1.00 91.75 369 LEU A O 1
ATOM 2856 N N . ALA A 1 370 ? -17.657 24.574 20.387 1.00 91.06 370 ALA A N 1
ATOM 2857 C CA . ALA A 1 370 ? -16.877 23.935 19.330 1.00 91.06 370 ALA A CA 1
ATOM 2858 C C . ALA A 1 370 ? -17.771 23.367 18.211 1.00 91.06 370 ALA A C 1
ATOM 2860 O O . ALA A 1 370 ? -17.496 23.551 17.021 1.00 91.06 370 ALA A O 1
ATOM 2861 N N . LEU A 1 371 ? -18.882 22.714 18.573 1.00 91.75 371 LEU A N 1
ATOM 2862 C CA . LEU A 1 371 ? -19.852 22.215 17.599 1.00 91.75 371 LEU A CA 1
ATOM 2863 C C . LEU A 1 371 ? -20.593 23.361 16.886 1.00 91.75 371 LEU A C 1
ATOM 2865 O O . LEU A 1 371 ? -20.849 23.273 15.685 1.00 91.75 371 LEU A O 1
ATOM 2869 N N . SER A 1 372 ? -20.917 24.439 17.602 1.00 92.69 372 SER A N 1
ATOM 2870 C CA . SER A 1 372 ? -21.557 25.634 17.042 1.00 92.69 372 SER A CA 1
ATOM 2871 C C . SER A 1 372 ? -20.667 26.334 16.018 1.00 92.69 372 SER A C 1
ATOM 2873 O O . SER A 1 372 ? -21.144 26.650 14.930 1.00 92.69 372 SER A O 1
ATOM 2875 N N . ASP A 1 373 ? -19.380 26.514 16.315 1.00 90.94 373 ASP A N 1
ATOM 2876 C CA . ASP A 1 373 ? -18.403 27.084 15.383 1.00 90.94 373 ASP A CA 1
ATOM 2877 C C . ASP A 1 373 ? -18.295 26.236 14.112 1.00 90.94 373 ASP A C 1
ATOM 2879 O O . ASP A 1 373 ? -18.294 26.766 12.998 1.00 90.94 373 ASP A O 1
ATOM 2883 N N . HIS A 1 374 ? -18.289 24.908 14.258 1.00 88.25 374 HIS A N 1
ATOM 2884 C CA . HIS A 1 374 ? -18.267 24.002 13.115 1.00 88.25 374 HIS A CA 1
ATOM 2885 C C . HIS A 1 374 ? -19.517 24.143 12.227 1.00 88.25 374 HIS A C 1
ATOM 2887 O O . HIS A 1 374 ? -19.408 24.157 11.000 1.00 88.25 374 HIS A O 1
ATOM 2893 N N . LEU A 1 375 ? -20.699 24.281 12.835 1.00 87.31 375 LEU A N 1
ATOM 2894 C CA . LEU A 1 375 ? -21.972 24.445 12.126 1.00 87.31 375 LEU A CA 1
ATOM 2895 C C . LEU A 1 375 ? -22.166 25.855 11.543 1.00 87.31 375 LEU A C 1
ATOM 2897 O O . LEU A 1 375 ? -22.862 26.006 10.540 1.00 87.31 375 LEU A O 1
ATOM 2901 N N . GLY A 1 376 ? -21.573 26.882 12.156 1.00 84.88 376 GLY A N 1
ATOM 2902 C CA . GLY A 1 376 ? -21.662 28.279 11.723 1.00 84.88 376 GLY A CA 1
ATOM 2903 C C . GLY A 1 376 ? -20.818 28.607 10.485 1.00 84.88 376 GLY A C 1
ATOM 2904 O O . GLY A 1 376 ? -21.090 29.581 9.777 1.00 84.88 376 GLY A O 1
ATOM 2905 N N . GLY A 1 377 ? -19.819 27.776 10.171 1.00 80.06 377 GLY A N 1
ATOM 2906 C CA . GLY A 1 377 ? -18.972 27.953 8.994 1.00 80.06 377 GLY A CA 1
ATOM 2907 C C . GLY A 1 377 ? -18.099 29.220 9.078 1.00 80.06 377 GLY A C 1
ATOM 2908 O O . GLY A 1 377 ? -17.665 29.595 10.165 1.00 80.06 377 GLY A O 1
ATOM 2909 N N . PRO A 1 378 ? -17.819 29.916 7.956 1.00 76.31 378 PRO A N 1
ATOM 2910 C CA . PRO A 1 378 ? -16.896 31.061 7.930 1.00 76.31 378 PRO A CA 1
ATOM 2911 C C . PRO A 1 378 ? -17.303 32.249 8.815 1.00 76.31 378 PRO A C 1
ATOM 2913 O O . PRO A 1 378 ? -16.471 33.105 9.100 1.00 76.31 378 PRO A O 1
ATOM 2916 N N . ALA A 1 379 ? -18.577 32.326 9.208 1.00 77.81 379 ALA A N 1
ATOM 2917 C CA . ALA A 1 379 ? -19.108 33.387 10.059 1.00 77.81 379 ALA A CA 1
ATOM 2918 C C . ALA A 1 379 ? -18.899 33.128 11.567 1.00 77.81 379 ALA A C 1
ATOM 2920 O O . ALA A 1 379 ? -19.163 34.029 12.362 1.00 77.81 379 ALA A O 1
ATOM 2921 N N . GLY A 1 380 ? -18.414 31.937 11.950 1.00 80.88 380 GLY A N 1
ATOM 2922 C CA . GLY A 1 380 ? -18.262 31.506 13.345 1.00 80.88 380 GLY A CA 1
ATOM 2923 C C . GLY A 1 380 ? -19.593 31.177 14.031 1.00 80.88 380 GLY A C 1
ATOM 2924 O O . GLY A 1 380 ? -20.648 31.153 13.390 1.00 80.88 380 GLY A O 1
ATOM 2925 N N . ALA A 1 381 ? -19.554 30.913 15.339 1.00 85.25 381 ALA A N 1
ATOM 2926 C CA . ALA A 1 381 ? -20.744 30.633 16.134 1.00 85.25 381 ALA A CA 1
ATOM 2927 C C . ALA A 1 381 ? -21.766 31.789 16.106 1.00 85.25 381 ALA A C 1
ATOM 2929 O O . ALA A 1 381 ? -21.489 32.939 16.452 1.00 85.25 381 ALA A O 1
ATOM 2930 N N . THR A 1 382 ? -23.001 31.446 15.752 1.00 91.00 382 THR A N 1
ATOM 2931 C CA . THR A 1 382 ? -24.197 32.298 15.752 1.00 91.00 382 THR A CA 1
ATOM 2932 C C . THR A 1 382 ? -25.218 31.767 16.759 1.00 91.00 382 THR A C 1
ATOM 2934 O O . THR A 1 382 ? -25.085 30.661 17.286 1.00 91.00 382 THR A O 1
ATOM 2937 N N . LYS A 1 383 ? -26.285 32.528 17.036 1.00 89.62 383 LYS A N 1
ATOM 2938 C CA . LYS A 1 383 ? -27.376 32.030 17.894 1.00 89.62 383 LYS A CA 1
ATOM 2939 C C . LYS A 1 383 ? -28.042 30.799 17.276 1.00 89.62 383 LYS A C 1
ATOM 2941 O O . LYS A 1 383 ? -28.382 29.857 17.987 1.00 89.62 383 LYS A O 1
ATOM 2946 N N . GLU A 1 384 ? -28.187 30.807 15.958 1.00 91.06 384 GLU A N 1
ATOM 2947 C CA . GLU A 1 384 ? -28.782 29.743 15.164 1.00 91.06 384 GLU A CA 1
ATOM 2948 C C . GLU A 1 384 ? -27.903 28.487 15.178 1.00 91.06 384 GLU A C 1
ATOM 2950 O O . GLU A 1 384 ? -28.406 27.399 15.460 1.00 91.06 384 GLU A O 1
ATOM 2955 N N . SER A 1 385 ? -26.589 28.616 14.956 1.00 91.44 385 SER A N 1
ATOM 2956 C CA . SER A 1 385 ? -25.674 27.466 15.005 1.00 91.44 385 SER A CA 1
ATOM 2957 C C . SER A 1 385 ? -25.545 26.890 16.415 1.00 91.44 385 SER A C 1
ATOM 2959 O O . SER A 1 385 ? -25.475 25.673 16.561 1.00 91.44 385 SER A O 1
ATOM 2961 N N . THR A 1 386 ? -25.612 27.721 17.459 1.00 91.81 386 THR A N 1
ATOM 2962 C CA . THR A 1 386 ? -25.619 27.247 18.852 1.00 91.81 386 THR A CA 1
ATOM 2963 C C . THR A 1 386 ? -26.899 26.480 19.172 1.00 91.81 386 THR A C 1
ATOM 2965 O O . THR A 1 386 ? -26.841 25.415 19.786 1.00 91.81 386 THR A O 1
ATOM 2968 N N . ALA A 1 387 ? -28.059 26.959 18.711 1.00 90.94 387 ALA A N 1
ATOM 2969 C CA . ALA A 1 387 ? -29.312 26.217 18.843 1.00 90.94 387 ALA A CA 1
ATOM 2970 C C . ALA A 1 387 ? -29.252 24.868 18.105 1.00 90.94 387 ALA A C 1
ATOM 2972 O O . ALA A 1 387 ? -29.692 23.851 18.642 1.00 90.94 387 ALA A O 1
ATOM 2973 N N . MET A 1 388 ? -28.651 24.837 16.910 1.00 91.56 388 MET A N 1
ATOM 2974 C CA . MET A 1 388 ? -28.431 23.601 16.155 1.00 91.56 388 MET A CA 1
ATOM 2975 C C . MET A 1 388 ? -27.448 22.651 16.845 1.00 91.56 388 MET A C 1
ATOM 2977 O O . MET A 1 388 ? -27.691 21.448 16.844 1.00 91.56 388 MET A O 1
ATOM 2981 N N . ALA A 1 389 ? -26.380 23.158 17.463 1.00 92.62 389 ALA A N 1
ATOM 2982 C CA . ALA A 1 389 ? -25.433 22.356 18.235 1.00 92.62 389 ALA A CA 1
ATOM 2983 C C . ALA A 1 389 ? -26.112 21.700 19.446 1.00 92.62 389 ALA A C 1
ATOM 2985 O O . ALA A 1 389 ? -26.001 20.490 19.640 1.00 92.62 389 ALA A O 1
ATOM 2986 N N . LEU A 1 390 ? -26.890 22.469 20.214 1.00 92.50 390 LEU A N 1
ATOM 2987 C CA . LEU A 1 390 ? -27.683 21.948 21.332 1.00 92.50 390 LEU A CA 1
ATOM 2988 C C . LEU A 1 390 ? -28.703 20.903 20.870 1.00 92.50 390 LEU A C 1
ATOM 2990 O O . LEU A 1 390 ? -28.846 19.860 21.508 1.00 92.50 390 LEU A O 1
ATOM 2994 N N . LEU A 1 391 ? -29.384 21.149 19.746 1.00 91.38 391 LEU A N 1
ATOM 2995 C CA . LEU A 1 391 ? -30.311 20.188 19.153 1.00 91.38 391 LEU A CA 1
ATOM 2996 C C . LEU A 1 391 ? -29.587 18.910 18.718 1.00 91.38 391 LEU A C 1
ATOM 2998 O O . LEU A 1 391 ? -30.064 17.816 19.008 1.00 91.38 391 LEU A O 1
ATOM 3002 N N . ALA A 1 392 ? -28.432 19.035 18.063 1.00 91.38 392 ALA A N 1
ATOM 3003 C CA . ALA A 1 392 ? -27.617 17.904 17.644 1.00 91.38 392 ALA A CA 1
ATOM 3004 C C . ALA A 1 392 ? -27.201 17.062 18.852 1.00 91.38 392 ALA A C 1
ATOM 3006 O O . ALA A 1 392 ? -27.428 15.858 18.840 1.00 91.38 392 ALA A O 1
ATOM 3007 N N . ILE A 1 393 ? -26.691 17.683 19.920 1.00 92.88 393 ILE A N 1
ATOM 3008 C CA . ILE A 1 393 ? -26.344 16.988 21.165 1.00 92.88 393 ILE A CA 1
ATOM 3009 C C . ILE A 1 393 ? -27.578 16.305 21.753 1.00 92.88 393 ILE A C 1
ATOM 3011 O O . ILE A 1 393 ? -27.524 15.122 22.072 1.00 92.88 393 ILE A O 1
ATOM 3015 N N . HIS A 1 394 ? -28.708 17.004 21.865 1.00 89.19 394 HIS A N 1
ATOM 3016 C CA . HIS A 1 394 ? -29.924 16.441 22.446 1.00 89.19 394 HIS A CA 1
ATOM 3017 C C . HIS A 1 394 ? -30.422 15.214 21.663 1.00 89.19 394 HIS A C 1
ATOM 3019 O O . HIS A 1 394 ? -30.606 14.139 22.244 1.00 89.19 394 HIS A O 1
ATOM 3025 N N . CYS A 1 395 ? -30.563 15.357 20.343 1.00 89.12 395 CYS A N 1
ATOM 3026 C CA . CYS A 1 395 ? -31.062 14.328 19.435 1.00 89.12 395 CYS A CA 1
ATOM 3027 C C . CYS A 1 395 ? -30.054 13.209 19.143 1.00 89.12 395 CYS A C 1
ATOM 3029 O O . CYS A 1 395 ? -30.452 12.173 18.613 1.00 89.12 395 CYS A O 1
ATOM 3031 N N . TRP A 1 396 ? -28.771 13.388 19.464 1.00 91.50 396 TRP A N 1
ATOM 3032 C CA . TRP A 1 396 ? -27.750 12.378 19.208 1.00 91.50 396 TRP A CA 1
ATOM 3033 C C . TRP A 1 396 ? -27.993 11.117 20.046 1.00 91.50 396 TRP A C 1
ATOM 3035 O O . TRP A 1 396 ? -28.158 11.171 21.269 1.00 91.50 396 TRP A O 1
ATOM 3045 N N . THR A 1 397 ? -28.000 9.964 19.387 1.00 85.88 397 THR A N 1
ATOM 3046 C CA . THR A 1 397 ? -28.166 8.649 20.012 1.00 85.88 397 THR A CA 1
ATOM 3047 C C . THR A 1 397 ? -26.874 7.856 19.882 1.00 85.88 397 THR A C 1
ATOM 3049 O O . THR A 1 397 ? -26.307 7.802 18.789 1.00 85.88 397 THR A O 1
ATOM 3052 N N . VAL A 1 398 ? -26.437 7.258 20.993 1.00 81.31 398 VAL A N 1
ATOM 3053 C CA . VAL A 1 398 ? -25.208 6.450 21.091 1.00 81.31 398 VAL A CA 1
ATOM 3054 C C . VAL A 1 398 ? -25.347 5.143 20.333 1.00 81.31 398 VAL A C 1
ATOM 3056 O O . VAL A 1 398 ? -26.384 4.470 20.550 1.00 81.31 398 VAL A O 1
#

Sequence (398 aa):
MSFWNSPLITSVAFHPRPHAMNSALVPNAIDGTFTSSTISLGYRFYRPSSQPDSYESVILLFHGNAEIAPDYDSASKELSAMKSPAALLVVDYRGYGWSSGEPSLTSLLSDAELVASQLGSVPKLNPSVPVVLFGRSLGSQCAIHLANKFPDRFSGLVLESSFHAILQLPSVKTLAMMLPGGAGMLNMLPEIFHSLDKIKHLQSMPVMVIHGTDDEIAPLEQAKELFQACSSTNKKFQQLPNAGHNDLVHRHRTTYYAALEILLKDAITFASASSVVQECNALLLSKQYDAVVVKGVDLLQSDRLSEASQCLLLEYVAKASWHKDDMNAVVKYSTRLLNRQPNHINGLCLRAKAYDKLQDFESFYEDVLALSDHLGGPAGATKESTAMALLAIHCWTV

pLDDT: mean 92.9, std 6.79, range [55.53, 98.94]

Radius of gyration: 25.17 Å; Cα contacts (8 Å, |Δi|>4): 749; chains: 1; bounding box: 60×61×67 Å

Secondary structure (DSSP, 8-state):
--GGGSHHHHHHH----B--TTTTPPTT-EEEEEE-SS-EEEEEEE--SS-TT--SEEEEEEPPTT--GGGGHHHHHHHHTSSS-EEEEEEPPTTSBT--S---TTTHHHHHHHHHHHGGGSTT--TTSPEEEEEETTHHHHHHHHHHH-TTT-SEEEEES--S-GGGSHHHHHHHHHSTTHHHHHHHSPPSS-HHHHHTT-SSS-EEEEEETT-SSS-HHHHHHHHHH---SSEEEEEETT--TT-HHHHHHHHHHHHHHHHHHHHHHHHHHHHHHHHHHHHHHTT-HHHHHHHHHHHTTSTTS-HHHHHHHHHHHHHHHHHTT-HHHHHHHHHHHHTT-TT-HHHHHHHHHHHHHTT-HHHHHHHHHHHHHHHHGGG---HHHHHHHHHHHHH---

InterPro domains:
  IPR022742 Alpha/beta hydrolase domain-containing protein 17C-like [PF12146] (56-175)
  IPR029058 Alpha/Beta hydrolase fold [G3DSA:3.40.50.1820] (28-265)
  IPR029058 Alpha/Beta hydrolase fold [SSF53474] (29-260)

Solvent-accessible surface area (backbone atoms only — not comparable to full-atom values): 20628 Å² total; per-residue (Å²): 130,61,76,61,65,34,69,72,51,30,64,72,70,44,50,66,45,72,40,68,79,77,59,88,68,56,69,68,44,43,69,51,67,49,74,61,100,84,45,35,31,20,31,34,37,37,29,28,74,90,46,60,81,68,48,60,29,35,36,44,31,29,53,35,68,68,56,43,47,77,78,44,58,66,56,40,52,56,38,37,67,42,96,72,16,28,24,36,35,25,46,24,53,37,34,11,31,62,12,40,67,76,59,39,72,81,46,46,54,60,52,43,51,51,46,68,73,46,53,87,72,45,83,89,64,64,85,88,40,38,35,29,32,27,4,27,32,66,12,23,57,33,31,46,49,46,50,54,76,40,56,90,73,43,22,25,39,40,31,33,39,23,63,52,51,74,75,72,24,55,67,50,42,53,56,29,61,74,39,93,65,25,59,65,52,56,76,69,54,75,76,85,73,50,40,53,72,35,37,41,72,38,51,44,52,30,34,39,39,38,37,23,66,53,14,75,62,38,45,47,65,39,39,51,51,47,59,65,44,32,48,26,80,42,61,49,75,48,76,38,82,88,15,30,73,87,37,46,56,81,77,35,45,70,64,52,52,51,52,50,52,54,48,50,52,47,12,44,52,31,41,54,46,56,50,50,52,54,49,36,51,53,30,49,76,71,67,38,31,68,60,21,38,56,55,39,55,58,55,70,74,48,92,51,56,40,74,68,55,46,42,53,39,26,50,51,30,18,50,28,26,50,80,67,70,35,43,68,54,18,39,54,29,22,49,60,28,32,75,75,41,75,83,39,62,70,38,38,35,52,30,28,55,30,26,57,76,68,68,37,62,69,68,22,48,53,36,39,48,57,45,3,31,65,66,32,47,100,77,35,63,43,75,66,23,39,51,50,26,52,46,50,42,69,73,57,79,130

Organism: NCBI:txid100861